Protein AF-A0A674IZG1-F1 (afdb_monomer_lite)

Foldseek 3Di:
DDDDDDDDDPPPDPDDDPDPVVVVVVVVVVVVVVVVVVVVVVVVVVVVVVVVVVVVVVVVVVVVVVVVVVVVVVVVVVVVVVVVVVVVVVVVVVVVVVVVVVVVVVVVVVVVVVVVVVVVVVVVVVVVVVVVVVVVVVVVVVVVVVVVVVVVVVVVVVVVVVVVVVVVVVVVVVVVVVVVVVVVVVVVVVVVVVVVVVVVVVVVVVVVVVVVVVVVVVVVVVVVVVVVVVVVVVVVVVVVVVVVVVVVVVVVVVVVVVVVVVVVVVVVVVVVVVVVVVVVVVVVVDVPYDDDEDDEDEEEDEDEDEDEDEDDEDEDEDEDDEEDEDEDEEDEDEEDDDDEEDDEDEEDDEEEDDEDEDEEDDPCCVVVVVVVVVVVVVVVVVVVVVVVVVVVVVVVVVVVVVVVVVVVVVVVVVVVVVVVVVVVVVVVVVVVVVVVVVVVVVVVVVCVVVVVDDPVVVVVVVVVVVVVVVVVVVVVVVVVVVVVVVVVVVVVVVVVVVVVVVVVVVVVVVVVVVVVVVVVVVVVVVVVVVVVVVVVVVVVVVVVVVVVVVVVVVVVVVVVVVVVVVVVVVVVVVVVVVVVVVVVVVVVVVVVVVVVVVVVVVVVVVVVVVVVVVVVVVVVVVVVVVVVVPDDDDDDDDDPPVNVVVVVVVVVVVVVVPDDDYDDDDDD

InterPro domains:
  IPR033290 Coiled-coil domain-containing protein 39 [PF24161] (14-309)
  IPR033290 Coiled-coil domain-containing protein 39 [PF24161] (326-648)
  IPR033290 Coiled-coil domain-containing protein 39 [PTHR18962] (8-309)

pLDDT: mean 80.45, std 21.82, range [8.34, 98.38]

Radius of gyration: 122.64 Å; chains: 1; bounding box: 216×170×363 Å

Structure (mmCIF, N/CA/C/O backbone):
data_AF-A0A674IZG1-F1
#
_entry.id   AF-A0A674IZG1-F1
#
loop_
_atom_site.group_PDB
_atom_site.id
_atom_site.type_symbol
_atom_site.label_atom_id
_atom_site.label_alt_id
_atom_site.label_comp_id
_atom_site.label_asym_id
_atom_site.label_entity_id
_atom_site.label_seq_id
_atom_site.pdbx_PDB_ins_code
_atom_site.Cartn_x
_atom_site.Cartn_y
_atom_site.Cartn_z
_atom_site.occupancy
_atom_site.B_iso_or_equiv
_atom_site.auth_seq_id
_atom_site.auth_comp_id
_atom_site.auth_asym_id
_atom_site.auth_atom_id
_atom_site.pdbx_PDB_model_num
ATOM 1 N N . MET A 1 1 ? -97.507 -16.979 118.703 1.00 38.81 1 MET A N 1
ATOM 2 C CA . MET A 1 1 ? -98.528 -17.640 119.554 1.00 38.81 1 MET A CA 1
ATOM 3 C C . MET A 1 1 ? -97.877 -18.017 120.881 1.00 38.81 1 MET A C 1
ATOM 5 O O . MET A 1 1 ? -96.677 -18.255 120.863 1.00 38.81 1 MET A O 1
ATOM 9 N N . LYS A 1 2 ? -98.619 -18.072 121.997 1.00 41.16 2 LYS A N 1
ATOM 10 C CA . LYS A 1 2 ? -98.135 -18.647 123.269 1.00 41.16 2 LYS A CA 1
ATOM 11 C C . LYS A 1 2 ? -98.689 -20.069 123.452 1.00 41.16 2 LYS A C 1
ATOM 13 O O . LYS A 1 2 ? -99.909 -20.205 123.522 1.00 41.16 2 LYS A O 1
ATOM 18 N N . PRO A 1 3 ? -97.828 -21.088 123.574 1.00 42.09 3 PRO A N 1
ATOM 19 C CA . PRO A 1 3 ? -98.069 -22.285 124.384 1.00 42.09 3 PRO A CA 1
ATOM 20 C C . PRO A 1 3 ? -97.625 -22.047 125.853 1.00 42.09 3 PRO A C 1
ATOM 22 O O . PRO A 1 3 ? -97.146 -20.948 126.155 1.00 42.09 3 PRO A O 1
ATOM 25 N N . PRO A 1 4 ? -97.858 -22.990 126.790 1.00 43.72 4 PRO A N 1
ATOM 26 C CA . PRO A 1 4 ? -98.026 -22.648 128.210 1.00 43.72 4 PRO A CA 1
ATOM 27 C C . PRO A 1 4 ? -96.737 -22.509 129.029 1.00 43.72 4 PRO A C 1
ATOM 29 O O . PRO A 1 4 ? -95.679 -22.997 128.646 1.00 43.72 4 PRO A O 1
ATOM 32 N N . LEU A 1 5 ? -96.881 -21.930 130.227 1.00 40.91 5 LEU A N 1
ATOM 33 C CA . LEU A 1 5 ? -95.942 -22.161 131.324 1.00 40.91 5 LEU A CA 1
ATOM 34 C C . LEU A 1 5 ? -96.054 -23.633 131.747 1.00 40.91 5 LEU A C 1
ATOM 36 O O . LEU A 1 5 ? -97.109 -24.050 132.227 1.00 40.91 5 LEU A O 1
ATOM 40 N N . CYS A 1 6 ? -94.972 -24.393 131.606 1.00 38.84 6 CYS A N 1
ATOM 41 C CA . CYS A 1 6 ? -94.738 -25.553 132.459 1.00 38.84 6 CYS A CA 1
ATOM 42 C C . CYS A 1 6 ? -94.041 -25.062 133.737 1.00 38.84 6 CYS A C 1
ATOM 44 O O . CYS A 1 6 ? -93.313 -24.070 133.690 1.00 38.84 6 CYS A O 1
ATOM 46 N N . LEU A 1 7 ? -94.277 -25.714 134.877 1.00 37.12 7 LEU A N 1
ATOM 47 C CA . LEU A 1 7 ? -93.457 -25.476 136.064 1.00 37.12 7 LEU A CA 1
ATOM 48 C C . LEU A 1 7 ? -92.182 -26.301 135.910 1.00 37.12 7 LEU A C 1
ATOM 50 O O . LEU A 1 7 ? -92.227 -27.520 136.085 1.00 37.12 7 LEU A O 1
ATOM 54 N N . ASP A 1 8 ? -91.072 -25.642 135.594 1.00 37.66 8 ASP A N 1
ATOM 55 C CA . ASP A 1 8 ? -89.754 -26.247 135.751 1.00 37.66 8 ASP A CA 1
ATOM 56 C C . ASP A 1 8 ? -89.478 -26.401 137.253 1.00 37.66 8 ASP A C 1
ATOM 58 O O . ASP A 1 8 ? -89.410 -25.424 138.001 1.00 37.66 8 ASP A O 1
ATOM 62 N N . TRP A 1 9 ? -89.382 -27.651 137.704 1.00 42.44 9 TRP A N 1
ATOM 63 C CA . TRP A 1 9 ? -88.857 -27.979 139.024 1.00 42.44 9 TRP A CA 1
ATOM 64 C C . TRP A 1 9 ? -87.335 -28.017 138.903 1.00 42.44 9 TRP A C 1
ATOM 66 O O . TRP A 1 9 ? -86.804 -28.913 138.250 1.00 42.44 9 TRP A O 1
ATOM 76 N N . ASP A 1 10 ? -86.648 -27.040 139.497 1.00 38.12 10 ASP A N 1
ATOM 77 C CA . ASP A 1 10 ? -85.184 -26.966 139.451 1.00 38.12 10 ASP A CA 1
ATOM 78 C C . ASP A 1 10 ? -84.541 -28.241 140.025 1.00 38.12 10 ASP A C 1
ATOM 80 O O . ASP A 1 10 ? -84.860 -28.682 141.135 1.00 38.12 10 ASP A O 1
ATOM 84 N N . ASP A 1 11 ? -83.591 -28.796 139.267 1.00 46.38 11 ASP A N 1
ATOM 85 C CA . ASP A 1 11 ? -82.980 -30.133 139.418 1.00 46.38 11 ASP A CA 1
ATOM 86 C C . ASP A 1 11 ? -81.963 -30.205 140.591 1.00 46.38 11 ASP A C 1
ATOM 88 O O . ASP A 1 11 ? -80.917 -30.849 140.514 1.00 46.38 11 ASP A O 1
ATOM 92 N N . GLY A 1 12 ? -82.234 -29.462 141.675 1.00 48.09 12 GLY A N 1
ATOM 93 C CA . GLY A 1 12 ? -81.336 -29.229 142.814 1.00 48.09 12 GLY A CA 1
ATOM 94 C C . GLY A 1 12 ? -81.971 -29.371 144.206 1.00 48.09 12 GLY A C 1
ATOM 95 O O . GLY A 1 12 ? -81.274 -29.199 145.208 1.00 48.09 12 GLY A O 1
ATOM 96 N N . PHE A 1 13 ? -83.265 -29.693 144.310 1.00 43.81 13 PHE A N 1
ATOM 97 C CA . PHE A 1 13 ? -83.908 -29.964 145.603 1.00 43.81 13 PHE A CA 1
ATOM 98 C C . PHE A 1 13 ? -83.615 -31.390 146.095 1.00 43.81 13 PHE A C 1
ATOM 100 O O . PHE A 1 13 ? -84.334 -32.334 145.774 1.00 43.81 13 PHE A O 1
ATOM 107 N N . ALA A 1 14 ? -82.588 -31.533 146.937 1.00 56.69 14 ALA A N 1
ATOM 108 C CA . ALA A 1 14 ? -82.341 -32.755 147.702 1.00 56.69 14 ALA A CA 1
ATOM 109 C C . ALA A 1 14 ? -83.506 -33.013 148.680 1.00 56.69 14 ALA A C 1
ATOM 111 O O . ALA A 1 14 ? -83.647 -32.337 149.704 1.00 56.69 14 ALA A O 1
ATOM 112 N N . VAL A 1 15 ? -84.375 -33.968 148.343 1.00 51.44 15 VAL A N 1
ATOM 113 C CA . VAL A 1 15 ? -85.551 -34.325 149.150 1.00 51.44 15 VAL A CA 1
ATOM 114 C C . VAL A 1 15 ? -85.086 -35.118 150.381 1.00 51.44 15 VAL A C 1
ATOM 116 O O . VAL A 1 15 ? -84.420 -36.133 150.205 1.00 51.44 15 VAL A O 1
ATOM 119 N N . PRO A 1 16 ? -85.422 -34.733 151.630 1.00 47.53 16 PRO A N 1
ATOM 120 C CA . PRO A 1 16 ? -84.897 -35.419 152.816 1.00 47.53 16 PRO A CA 1
ATOM 121 C C . PRO A 1 16 ? -85.439 -36.851 152.969 1.00 47.53 16 PRO A C 1
ATOM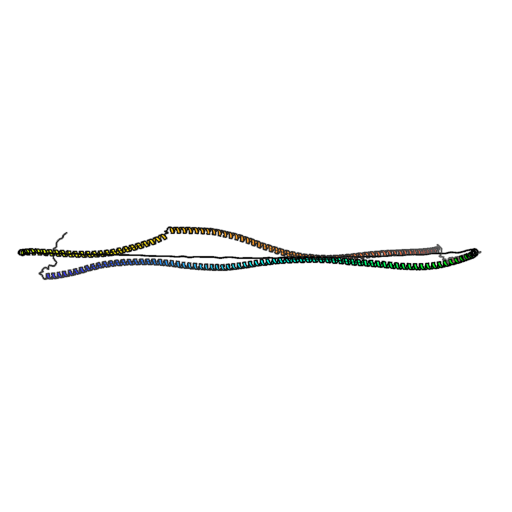 123 O O . PRO A 1 16 ? -86.518 -37.061 153.528 1.00 47.53 16 PRO A O 1
ATOM 126 N N . VAL A 1 17 ? -84.703 -37.856 152.482 1.00 51.31 17 VAL A N 1
ATOM 127 C CA . VAL A 1 17 ? -85.187 -39.244 152.494 1.00 51.31 17 VAL A CA 1
ATOM 128 C C . VAL A 1 17 ? -84.868 -39.961 153.807 1.00 51.31 17 VAL A C 1
ATOM 130 O O . VAL A 1 17 ? -83.715 -40.197 154.157 1.00 51.31 17 VAL A O 1
ATOM 133 N N . ALA A 1 18 ? -85.917 -40.366 154.524 1.00 51.53 18 ALA A N 1
ATOM 134 C CA . ALA A 1 18 ? -85.833 -41.028 155.830 1.00 51.53 18 ALA A CA 1
ATOM 135 C C . ALA A 1 18 ? -85.480 -42.536 155.774 1.00 51.53 18 ALA A C 1
ATOM 137 O O . ALA A 1 18 ? -85.602 -43.227 156.782 1.00 51.53 18 ALA A O 1
ATOM 138 N N . ASN A 1 19 ? -85.059 -43.055 154.613 1.00 59.22 19 ASN A N 1
ATOM 139 C CA . ASN A 1 19 ? -84.656 -44.451 154.409 1.00 59.22 19 ASN A CA 1
ATOM 140 C C . ASN A 1 19 ? -83.196 -44.521 153.932 1.00 59.22 19 ASN A C 1
ATOM 142 O O . ASN A 1 19 ? -82.822 -43.840 152.975 1.00 59.22 19 ASN A O 1
ATOM 146 N N . ALA A 1 20 ? -82.391 -45.384 154.558 1.00 73.38 20 ALA A N 1
ATOM 147 C CA . ALA A 1 20 ? -81.005 -45.631 154.171 1.00 73.38 20 ALA A CA 1
ATOM 148 C C . ALA A 1 20 ? -80.878 -46.220 152.753 1.00 73.38 20 ALA A C 1
ATOM 150 O O . ALA A 1 20 ? -79.955 -45.850 152.030 1.00 73.38 20 ALA A O 1
ATOM 151 N N . GLU A 1 21 ? -81.818 -47.073 152.327 1.00 72.62 21 GLU A N 1
ATOM 152 C CA . GLU A 1 21 ? -81.831 -47.639 150.968 1.00 72.62 21 GLU A CA 1
ATOM 153 C C . GLU A 1 21 ? -82.055 -46.535 149.928 1.00 72.62 21 GLU A C 1
ATOM 155 O O . GLU A 1 21 ? -81.324 -46.438 148.947 1.00 72.62 21 GLU A O 1
ATOM 160 N N . ASN A 1 22 ? -83.014 -45.637 150.180 1.00 68.69 22 ASN A N 1
ATOM 161 C CA . ASN A 1 22 ? -83.294 -44.525 149.275 1.00 68.69 22 ASN A CA 1
ATOM 162 C C . ASN A 1 22 ? -82.125 -43.533 149.208 1.00 68.69 22 ASN A C 1
ATOM 164 O O . ASN A 1 22 ? -81.882 -42.967 148.148 1.00 68.69 22 ASN A O 1
ATOM 168 N N . LYS A 1 23 ? -81.378 -43.343 150.304 1.00 74.62 23 LYS A N 1
ATOM 169 C CA . LYS A 1 23 ? -80.153 -42.534 150.279 1.00 74.62 23 LYS A CA 1
ATOM 170 C C . LYS A 1 23 ? -79.041 -43.207 149.463 1.00 74.62 23 LYS A C 1
ATOM 172 O O . LYS A 1 23 ? -78.339 -42.524 148.725 1.00 74.62 23 LYS A O 1
ATOM 177 N N . ALA A 1 24 ? -78.903 -44.532 149.541 1.00 78.75 24 ALA A N 1
ATOM 178 C CA . ALA A 1 24 ? -77.981 -45.269 148.676 1.00 78.75 24 ALA A CA 1
ATOM 179 C C . ALA A 1 24 ? -78.377 -45.150 147.190 1.00 78.75 24 ALA A C 1
ATOM 181 O O . ALA A 1 24 ? -77.509 -44.915 146.352 1.00 78.75 24 ALA A O 1
ATOM 182 N N . LEU A 1 25 ? -79.680 -45.214 146.882 1.00 78.31 25 LEU A N 1
ATOM 183 C CA . LEU A 1 25 ? -80.217 -44.953 145.542 1.00 78.31 25 LEU A CA 1
ATOM 184 C C . LEU A 1 25 ? -79.983 -43.503 145.089 1.00 78.31 25 LEU A C 1
ATOM 186 O O . LEU A 1 25 ? -79.680 -43.285 143.923 1.00 78.31 25 LEU A O 1
ATOM 190 N N . GLU A 1 26 ? -80.072 -42.508 145.975 1.00 78.06 26 GLU A N 1
ATOM 191 C CA . GLU A 1 26 ? -79.756 -41.108 145.650 1.00 78.06 26 GLU A CA 1
ATOM 192 C C . GLU A 1 26 ? -78.252 -40.915 145.374 1.00 78.06 26 GLU A C 1
ATOM 194 O O . GLU A 1 26 ? -77.878 -40.248 144.411 1.00 78.06 26 GLU A O 1
ATOM 199 N N . GLU A 1 27 ? -77.371 -41.559 146.147 1.00 80.81 27 GLU A N 1
ATOM 200 C CA . GLU A 1 27 ? -75.925 -41.572 145.884 1.00 80.81 27 GLU A CA 1
ATOM 201 C C . GLU A 1 27 ? -75.563 -42.321 144.585 1.00 80.81 27 GLU A C 1
ATOM 203 O O . GLU A 1 27 ? -74.622 -41.931 143.891 1.00 80.81 27 GLU A O 1
ATOM 208 N N . GLU A 1 28 ? -76.296 -43.378 144.229 1.00 83.38 28 GLU A N 1
ATOM 209 C CA . GLU A 1 28 ? -76.172 -44.089 142.950 1.00 83.38 28 GLU A CA 1
ATOM 210 C C . GLU A 1 28 ? -76.694 -43.247 141.776 1.00 83.38 28 GLU A C 1
ATOM 212 O O . GLU A 1 28 ? -76.010 -43.108 140.762 1.00 83.38 28 GLU A O 1
ATOM 217 N N . LEU A 1 29 ? -77.837 -42.581 141.940 1.00 81.44 29 LEU A N 1
ATOM 218 C CA . LEU A 1 29 ? -78.416 -41.677 140.947 1.00 81.44 29 LEU A CA 1
ATOM 219 C C . LEU A 1 29 ? -77.508 -40.458 140.715 1.00 81.44 29 LEU A C 1
ATOM 221 O O . LEU A 1 29 ? -77.288 -40.080 139.566 1.00 81.44 29 LEU A O 1
ATOM 225 N N . GLN A 1 30 ? -76.870 -39.913 141.759 1.00 83.00 30 GLN A N 1
ATOM 226 C CA . GLN A 1 30 ? -75.838 -38.878 141.617 1.00 83.00 30 GLN A CA 1
ATOM 227 C C . GLN A 1 30 ? -74.565 -39.379 140.913 1.00 83.00 30 GLN A C 1
ATOM 229 O O . GLN A 1 30 ? -73.934 -38.602 140.191 1.00 83.00 30 GLN A O 1
ATOM 234 N N . LYS A 1 31 ? -74.155 -40.645 141.100 1.00 85.94 31 LYS A N 1
ATOM 235 C CA . LYS A 1 31 ? -73.047 -41.243 140.325 1.00 85.94 31 LYS A CA 1
ATOM 236 C C . LYS A 1 31 ? -73.438 -41.355 138.853 1.00 85.94 31 LYS A C 1
ATOM 238 O O . LYS A 1 31 ? -72.722 -40.827 138.010 1.00 85.94 31 LYS A O 1
ATOM 243 N N . LEU A 1 32 ? -74.616 -41.905 138.558 1.00 85.00 32 LEU A N 1
ATOM 244 C CA . LEU A 1 32 ? -75.150 -42.026 137.199 1.00 85.00 32 LEU A CA 1
ATOM 245 C C . LEU A 1 32 ? -75.378 -40.660 136.528 1.00 85.00 32 LEU A C 1
ATOM 247 O O . LEU A 1 32 ? -75.141 -40.526 135.332 1.00 85.00 32 LEU A O 1
ATOM 251 N N . GLN A 1 33 ? -75.765 -39.615 137.268 1.00 83.25 33 GLN A N 1
ATOM 252 C CA . GLN A 1 33 ? -75.823 -38.235 136.762 1.00 83.25 33 GLN A CA 1
ATOM 253 C C . GLN A 1 33 ? -74.428 -37.686 136.421 1.00 83.25 33 GLN A C 1
ATOM 255 O O . GLN A 1 33 ? -74.264 -37.067 135.369 1.00 83.25 33 GLN A O 1
ATOM 260 N N . LYS A 1 34 ? -73.413 -37.933 137.262 1.00 85.75 34 LYS A N 1
ATOM 261 C CA . LYS A 1 34 ? -72.016 -37.529 137.002 1.00 85.75 34 LYS A CA 1
ATOM 262 C C . LYS A 1 34 ? -71.412 -38.295 135.823 1.00 85.75 34 LYS A C 1
ATOM 264 O O . LYS A 1 34 ? -70.743 -37.690 134.990 1.00 85.75 34 LYS A O 1
ATOM 269 N N . GLU A 1 35 ? -71.697 -39.588 135.699 1.00 89.06 35 GLU A N 1
ATOM 270 C CA . GLU A 1 35 ? -71.306 -40.411 134.551 1.00 89.06 35 GLU A CA 1
ATOM 271 C C . GLU A 1 35 ? -72.023 -39.968 133.272 1.00 89.06 35 GLU A C 1
ATOM 273 O O . GLU A 1 35 ? -71.369 -39.764 132.256 1.00 89.06 35 GLU A O 1
ATOM 278 N N . LYS A 1 36 ? -73.334 -39.699 133.328 1.00 86.50 36 LYS A N 1
ATOM 279 C CA . LYS A 1 36 ? -74.113 -39.111 132.224 1.00 86.50 36 LYS A CA 1
ATOM 280 C C . LYS A 1 36 ? -73.556 -37.755 131.787 1.00 86.50 36 LYS A C 1
ATOM 282 O O . LYS A 1 36 ? -73.492 -37.497 130.589 1.00 86.50 36 LYS A O 1
ATOM 287 N N . ALA A 1 37 ? -73.141 -36.899 132.722 1.00 87.50 37 ALA A N 1
ATOM 288 C CA . ALA A 1 37 ? -72.500 -35.622 132.408 1.00 87.50 37 ALA A CA 1
ATOM 289 C C . ALA A 1 37 ? -71.118 -35.822 131.761 1.00 87.50 37 ALA A C 1
ATOM 291 O O . ALA A 1 37 ? -70.841 -35.225 130.727 1.00 87.50 37 ALA A O 1
ATOM 292 N N . ASN A 1 38 ? -70.284 -36.713 132.304 1.00 91.38 38 ASN A N 1
ATOM 293 C CA . ASN A 1 38 ? -68.969 -37.041 131.748 1.00 91.38 38 ASN A CA 1
ATOM 294 C C . ASN A 1 38 ? -69.072 -37.649 130.334 1.00 91.38 38 ASN A C 1
ATOM 296 O O . ASN A 1 38 ? -68.388 -37.205 129.419 1.00 91.38 38 ASN A O 1
ATOM 300 N N . LEU A 1 39 ? -69.985 -38.604 130.127 1.00 89.62 39 LEU A N 1
ATOM 301 C CA . LEU A 1 39 ? -70.272 -39.199 128.818 1.00 89.62 39 LEU A CA 1
ATOM 302 C C . LEU A 1 39 ? -70.858 -38.180 127.834 1.00 89.62 39 LEU A C 1
ATOM 304 O O . LEU A 1 39 ? -70.537 -38.238 126.652 1.00 89.62 39 LEU A O 1
ATOM 308 N N . LYS A 1 40 ? -71.683 -37.230 128.298 1.00 90.88 40 LYS A N 1
ATOM 309 C CA . LYS A 1 40 ? -72.197 -36.146 127.450 1.00 90.88 40 LYS A CA 1
ATOM 310 C C . LYS A 1 40 ? -71.090 -35.170 127.043 1.00 90.88 40 LYS A C 1
ATOM 312 O O . LYS A 1 40 ? -71.064 -34.777 125.884 1.00 90.88 40 LYS A O 1
ATOM 317 N N . ASN A 1 41 ? -70.171 -34.832 127.947 1.00 91.12 41 ASN A N 1
ATOM 318 C CA . ASN A 1 41 ? -69.010 -34.002 127.624 1.00 91.12 41 ASN A CA 1
ATOM 319 C C . ASN A 1 41 ? -68.085 -34.717 126.625 1.00 91.12 41 ASN A C 1
ATOM 321 O O . ASN A 1 41 ? -67.694 -34.132 125.625 1.00 91.12 41 ASN A O 1
ATOM 325 N N . GLN A 1 42 ? -67.820 -36.013 126.825 1.00 93.06 42 GLN A N 1
ATOM 326 C CA . GLN A 1 42 ? -67.069 -36.823 125.858 1.00 93.06 42 GLN A CA 1
ATOM 327 C C . GLN A 1 42 ? -67.781 -36.900 124.499 1.00 93.06 42 GLN A C 1
ATOM 329 O O . GLN A 1 42 ? -67.121 -36.848 123.465 1.00 93.06 42 GLN A O 1
ATOM 334 N N . LEU A 1 43 ? -69.117 -36.988 124.478 1.00 92.12 43 LEU A N 1
ATOM 335 C CA . LEU A 1 43 ? -69.895 -36.927 123.240 1.00 92.12 43 LEU A CA 1
ATOM 336 C C . LEU A 1 43 ? -69.684 -35.586 122.524 1.00 92.12 43 LEU A C 1
ATOM 338 O O . LEU A 1 43 ? -69.365 -35.603 121.340 1.00 92.12 43 LEU A O 1
ATOM 342 N N . THR A 1 44 ? -69.781 -34.452 123.228 1.00 92.31 44 THR A N 1
ATOM 343 C CA . THR A 1 44 ? -69.537 -33.131 122.624 1.00 92.31 44 THR A CA 1
ATOM 344 C C . THR A 1 44 ? -68.087 -32.959 122.167 1.00 92.31 44 THR A C 1
ATOM 346 O O . THR A 1 44 ? -67.869 -32.477 121.061 1.00 92.31 44 THR A O 1
ATOM 349 N N . ASP A 1 45 ? -67.101 -33.451 122.926 1.00 93.00 45 ASP A N 1
ATOM 350 C CA . ASP A 1 45 ? -65.686 -33.454 122.519 1.00 93.00 45 ASP A CA 1
ATOM 351 C C . ASP A 1 45 ? -65.478 -34.255 121.216 1.00 93.00 45 ASP A C 1
ATOM 353 O O . ASP A 1 45 ? -64.685 -33.872 120.348 1.00 93.00 45 ASP A O 1
ATOM 357 N N . PHE A 1 46 ? -66.192 -35.377 121.050 1.00 93.12 46 PHE A N 1
ATOM 358 C CA . PHE A 1 46 ? -66.172 -36.158 119.812 1.00 93.12 46 PHE A CA 1
ATOM 359 C C . PHE A 1 46 ? -66.940 -35.477 118.671 1.00 93.12 46 PHE A C 1
ATOM 361 O O . PHE A 1 46 ? -66.458 -35.514 117.540 1.00 93.12 46 PHE A O 1
ATOM 368 N N . GLU A 1 47 ? -68.084 -34.843 118.934 1.00 93.31 47 GLU A N 1
ATOM 369 C CA . GLU A 1 47 ? -68.874 -34.105 117.937 1.00 93.31 47 GLU A CA 1
ATOM 370 C C . GLU A 1 47 ? -68.101 -32.890 117.396 1.00 93.31 47 GLU A C 1
ATOM 372 O O . GLU A 1 47 ? -67.925 -32.781 116.179 1.00 93.31 47 GLU A O 1
ATOM 377 N N . GLU A 1 48 ? -67.528 -32.053 118.269 1.00 93.06 48 GLU A N 1
ATOM 378 C CA . GLU A 1 48 ? -66.661 -30.927 117.888 1.00 93.06 48 GLU A CA 1
ATOM 379 C C . GLU A 1 48 ? -65.432 -31.404 117.101 1.00 93.06 48 GLU A C 1
ATOM 381 O O . GLU A 1 48 ? -65.078 -30.834 116.063 1.00 93.06 48 GLU A O 1
ATOM 386 N N . ARG A 1 49 ? -64.796 -32.503 117.535 1.00 94.88 49 ARG A N 1
ATOM 387 C CA . ARG A 1 49 ? -63.664 -33.101 116.813 1.00 94.88 49 ARG A CA 1
ATOM 388 C C . ARG A 1 49 ? -64.066 -33.636 115.437 1.00 94.88 49 ARG A C 1
ATOM 390 O O . ARG A 1 49 ? -63.291 -33.495 114.489 1.00 94.88 49 ARG A O 1
ATOM 397 N N . ILE A 1 50 ? -65.244 -34.247 115.308 1.00 93.38 50 ILE A N 1
ATOM 398 C CA . ILE A 1 50 ? -65.780 -34.731 114.029 1.00 93.38 50 ILE A CA 1
ATOM 399 C C . ILE A 1 50 ? -66.093 -33.552 113.106 1.00 93.38 50 ILE A C 1
ATOM 401 O O . ILE A 1 50 ? -65.727 -33.607 111.929 1.00 93.38 50 ILE A O 1
ATOM 405 N N . GLU A 1 51 ? -66.694 -32.470 113.607 1.00 94.94 51 GLU A N 1
ATOM 406 C CA . GLU A 1 51 ? -66.944 -31.266 112.808 1.00 94.94 51 GLU A CA 1
ATOM 407 C C . GLU A 1 51 ? -65.631 -30.613 112.353 1.00 94.94 51 GLU A C 1
ATOM 409 O O . GLU A 1 51 ? -65.455 -30.363 111.156 1.00 94.94 51 GLU A O 1
ATOM 414 N N . ALA A 1 52 ? -64.659 -30.443 113.255 1.00 94.44 52 ALA A N 1
ATOM 415 C CA . ALA A 1 52 ? -63.335 -29.913 112.933 1.00 94.44 52 ALA A CA 1
ATOM 416 C C . ALA A 1 52 ? -62.602 -30.770 111.883 1.00 94.44 52 ALA A C 1
ATOM 418 O O . ALA A 1 52 ? -62.089 -30.238 110.894 1.00 94.44 52 ALA A O 1
ATOM 419 N N . MET A 1 53 ? -62.605 -32.102 112.031 1.00 93.81 53 MET A N 1
ATOM 420 C CA . MET A 1 53 ? -62.023 -33.018 111.039 1.00 93.81 53 MET A CA 1
ATOM 421 C C . MET A 1 53 ? -62.781 -32.998 109.704 1.00 93.81 53 MET A C 1
ATOM 423 O O . MET A 1 53 ? -62.155 -33.080 108.647 1.00 93.81 53 MET A O 1
ATOM 427 N N . THR A 1 54 ? -64.107 -32.844 109.721 1.00 94.56 54 THR A N 1
ATOM 428 C CA . THR A 1 54 ? -64.935 -32.749 108.506 1.00 94.56 54 THR A CA 1
ATOM 429 C C . THR A 1 54 ? -64.710 -31.423 107.776 1.00 94.56 54 THR A C 1
ATOM 431 O O . THR A 1 54 ? -64.653 -31.398 106.546 1.00 94.56 54 THR A O 1
ATOM 434 N N . SER A 1 55 ? -64.528 -30.327 108.515 1.00 94.56 55 SER A N 1
ATOM 435 C CA . SER A 1 55 ? -64.139 -29.016 107.988 1.00 94.56 55 SER A CA 1
ATOM 436 C C . SER A 1 55 ? -62.740 -29.067 107.364 1.00 94.56 55 SER A C 1
ATOM 438 O O . SER A 1 55 ? -62.570 -28.753 106.187 1.00 94.56 55 SER A O 1
ATOM 440 N N . HIS A 1 56 ? -61.756 -29.614 108.086 1.00 94.62 56 HIS A N 1
ATOM 441 C CA . HIS A 1 56 ? -60.407 -29.836 107.562 1.00 94.62 56 HIS A CA 1
ATOM 442 C C . HIS A 1 56 ? -60.407 -30.710 106.293 1.00 94.62 56 HIS A C 1
ATOM 444 O O . HIS A 1 56 ? -59.726 -30.395 105.321 1.00 94.62 56 HIS A O 1
ATOM 450 N N . LEU A 1 57 ? -61.218 -31.773 106.247 1.00 95.06 57 LEU A N 1
ATOM 451 C CA . LEU A 1 57 ? -61.344 -32.643 105.073 1.00 95.06 57 LEU A CA 1
ATOM 452 C C . LEU A 1 57 ? -62.015 -31.946 103.872 1.00 95.06 57 LEU A C 1
ATOM 454 O O . LEU A 1 57 ? -61.666 -32.253 102.730 1.00 95.06 57 LEU A O 1
ATOM 458 N N . LYS A 1 58 ? -62.927 -30.986 104.092 1.00 96.12 58 LYS A N 1
ATOM 459 C CA . LYS A 1 58 ? -63.424 -30.098 103.021 1.00 96.12 58 LYS A CA 1
ATOM 460 C C . LYS A 1 58 ? -62.293 -29.217 102.482 1.00 96.12 58 LYS A C 1
ATOM 462 O O . LYS A 1 58 ? -62.121 -29.165 101.266 1.00 96.12 58 LYS A O 1
ATOM 467 N N . ASN A 1 59 ? -61.493 -28.612 103.360 1.00 95.88 59 ASN A N 1
ATOM 468 C CA . ASN A 1 59 ? -60.373 -27.750 102.967 1.00 95.88 59 ASN A CA 1
ATOM 469 C C . ASN A 1 59 ? -59.310 -28.537 102.181 1.00 95.88 59 ASN A C 1
ATOM 471 O O . ASN A 1 59 ? -58.961 -28.146 101.075 1.00 95.88 59 ASN A O 1
ATOM 475 N N . VAL A 1 60 ? -58.887 -29.713 102.663 1.00 96.75 60 VAL A N 1
ATOM 476 C CA . VAL A 1 60 ? -57.938 -30.594 101.947 1.00 96.75 60 VAL A CA 1
ATOM 477 C C . VAL A 1 60 ? -58.455 -30.994 100.558 1.00 96.75 60 VAL A C 1
ATOM 479 O O . VAL A 1 60 ? -57.674 -31.075 99.612 1.00 96.75 60 VAL A O 1
ATOM 482 N N . ARG A 1 61 ? -59.770 -31.201 100.389 1.00 95.81 61 ARG A N 1
ATOM 483 C CA . ARG A 1 61 ? -60.371 -31.449 99.064 1.00 95.81 61 ARG A CA 1
ATOM 484 C C . ARG A 1 61 ? -60.365 -30.210 98.163 1.00 95.81 61 ARG A C 1
ATOM 486 O O . ARG A 1 61 ? -60.200 -30.362 96.957 1.00 95.81 61 ARG A O 1
ATOM 493 N N . GLN A 1 62 ? -60.528 -29.007 98.715 1.00 95.69 62 GLN A N 1
ATOM 494 C CA . GLN A 1 62 ? -60.395 -27.760 97.952 1.00 95.69 62 GLN A CA 1
ATOM 495 C C . GLN A 1 62 ? -58.943 -27.539 97.510 1.00 95.69 62 GLN A C 1
ATOM 497 O O . GLN A 1 62 ? -58.708 -27.368 96.317 1.00 95.69 62 GLN A O 1
ATOM 502 N N . GLU A 1 63 ? -57.972 -27.677 98.417 1.00 94.88 63 GLU A N 1
ATOM 503 C CA . GLU A 1 63 ? -56.538 -27.586 98.101 1.00 94.88 63 GLU A CA 1
ATOM 504 C C . GLU A 1 63 ? -56.095 -28.629 97.066 1.00 94.88 63 GLU A C 1
ATOM 506 O O . GLU A 1 63 ? -55.352 -28.310 96.136 1.00 94.88 63 GLU A O 1
ATOM 511 N N . PHE A 1 64 ? -56.603 -29.864 97.150 1.00 96.19 64 PHE A N 1
ATOM 512 C CA . PHE A 1 64 ? -56.374 -30.884 96.123 1.00 96.19 64 PHE A CA 1
ATOM 513 C C . PHE A 1 64 ? -56.928 -30.458 94.753 1.00 96.19 64 PHE A C 1
ATOM 515 O O . PHE A 1 64 ? -56.231 -30.577 93.745 1.00 96.19 64 PHE A O 1
ATOM 522 N N . ASN A 1 65 ? -58.149 -29.915 94.704 1.00 96.38 65 ASN A N 1
ATOM 523 C CA . ASN A 1 65 ? -58.762 -29.445 93.458 1.00 96.38 65 ASN A CA 1
ATOM 524 C C . ASN A 1 65 ? -58.025 -28.228 92.868 1.00 96.38 65 ASN A C 1
ATOM 526 O O . ASN A 1 65 ? -57.842 -28.160 91.649 1.00 96.38 65 ASN A O 1
ATOM 530 N N . PHE A 1 66 ? -57.563 -27.291 93.703 1.00 96.44 66 PHE A N 1
ATOM 531 C CA . PHE A 1 66 ? -56.723 -26.170 93.269 1.00 96.44 66 PHE A CA 1
ATOM 532 C C . PHE A 1 66 ? -55.373 -26.664 92.737 1.00 96.44 66 PHE A C 1
ATOM 534 O O . PHE A 1 66 ? -54.978 -26.285 91.636 1.00 96.44 66 PHE A O 1
ATOM 541 N N . THR A 1 67 ? -54.718 -27.586 93.449 1.00 95.94 67 THR A N 1
ATOM 542 C CA . THR A 1 67 ? -53.446 -28.196 93.029 1.00 95.94 67 THR A CA 1
ATOM 543 C C . THR A 1 67 ? -53.594 -28.957 91.708 1.00 95.94 67 THR A C 1
ATOM 545 O O . THR A 1 67 ? -52.768 -28.790 90.816 1.00 95.94 67 THR A O 1
ATOM 548 N N . GLN A 1 68 ? -54.668 -29.735 91.525 1.00 96.19 68 GLN A N 1
ATOM 549 C CA . GLN A 1 68 ? -54.953 -30.432 90.264 1.00 96.19 68 GLN A CA 1
ATOM 550 C C . GLN A 1 68 ? -55.245 -29.456 89.111 1.00 96.19 68 GLN A C 1
ATOM 552 O O . GLN A 1 68 ? -54.833 -29.700 87.977 1.00 96.19 68 GLN A O 1
ATOM 557 N N . SER A 1 69 ? -55.934 -28.346 89.387 1.00 96.38 69 SER A N 1
ATOM 558 C CA . SER A 1 69 ? -56.207 -27.309 88.382 1.00 96.38 69 SER A CA 1
ATOM 559 C C . SER A 1 69 ? -54.923 -26.589 87.956 1.00 96.38 69 SER A C 1
ATOM 561 O O . SER A 1 69 ? -54.710 -26.362 86.767 1.00 96.38 69 SER A O 1
ATOM 563 N N . LEU A 1 70 ? -54.036 -26.296 88.912 1.00 96.56 70 LEU A N 1
ATOM 564 C CA . LEU A 1 70 ? -52.729 -25.686 88.667 1.00 96.56 70 LEU A CA 1
ATOM 565 C C . LEU A 1 70 ? -51.780 -26.654 87.941 1.00 96.56 70 LEU A C 1
ATOM 567 O O . LEU A 1 70 ? -51.064 -26.229 87.039 1.00 96.56 70 LEU A O 1
ATOM 571 N N . TYR A 1 71 ? -51.822 -27.953 88.259 1.00 96.88 71 TYR A N 1
ATOM 572 C CA . TYR A 1 71 ? -51.090 -28.986 87.519 1.00 96.88 71 TYR A CA 1
ATOM 573 C C . TYR A 1 71 ? -51.501 -29.013 86.041 1.00 96.88 71 TYR A C 1
ATOM 575 O O . TYR A 1 71 ? -50.638 -28.886 85.180 1.00 96.88 71 TYR A O 1
ATOM 583 N N . ARG A 1 72 ? -52.808 -29.063 85.743 1.00 97.25 72 ARG A N 1
ATOM 584 C CA . ARG A 1 72 ? -53.316 -29.005 84.357 1.00 97.25 72 ARG A CA 1
ATOM 585 C C . ARG A 1 72 ? -52.950 -27.705 83.640 1.00 97.25 72 ARG A C 1
ATOM 587 O O . ARG A 1 72 ? -52.694 -27.722 82.444 1.00 97.25 72 ARG A O 1
ATOM 594 N N . ALA A 1 73 ? -52.903 -26.577 84.353 1.00 96.06 73 ALA A N 1
ATOM 595 C CA . ALA A 1 73 ? -52.420 -25.325 83.774 1.00 96.06 73 ALA A CA 1
ATOM 596 C C . ALA A 1 73 ? -50.940 -25.432 83.359 1.00 96.06 73 ALA A C 1
ATOM 598 O O . ALA A 1 73 ? -50.603 -25.050 82.244 1.00 96.06 73 ALA A O 1
ATOM 599 N N . ARG A 1 74 ? -50.079 -26.026 84.201 1.00 96.94 74 ARG A N 1
ATOM 600 C CA . ARG A 1 74 ? -48.669 -26.292 83.856 1.00 96.94 74 ARG A CA 1
ATOM 601 C C . ARG A 1 74 ? -48.502 -27.318 82.734 1.00 96.94 74 ARG A C 1
ATOM 603 O O . ARG A 1 74 ? -47.604 -27.164 81.918 1.00 96.94 74 ARG A O 1
ATOM 610 N N . GLU A 1 75 ? -49.355 -28.334 82.682 1.00 97.25 75 GLU A N 1
ATOM 611 C CA . GLU A 1 75 ? -49.388 -29.342 81.615 1.00 97.25 75 GLU A CA 1
ATOM 612 C C . GLU A 1 75 ? -49.684 -28.674 80.256 1.00 97.25 75 GLU A C 1
ATOM 614 O O . GLU A 1 75 ? -48.883 -28.783 79.330 1.00 97.25 75 GLU A O 1
ATOM 619 N N . ASN A 1 76 ? -50.731 -27.841 80.191 1.00 96.56 76 ASN A N 1
ATOM 620 C CA . ASN A 1 76 ? -51.052 -27.026 79.013 1.00 96.56 76 ASN A CA 1
ATOM 621 C C . ASN A 1 76 ? -49.929 -26.032 78.643 1.00 96.56 76 ASN A C 1
ATOM 623 O O . ASN A 1 76 ? -49.639 -25.836 77.464 1.00 96.56 76 ASN A O 1
ATOM 627 N N . GLU A 1 77 ? -49.296 -25.379 79.627 1.00 96.44 77 GLU A N 1
ATOM 628 C CA . GLU A 1 77 ? -48.158 -24.476 79.382 1.00 96.44 77 GLU A CA 1
ATOM 629 C C . GLU A 1 77 ? -46.990 -25.221 78.714 1.00 96.44 77 GLU A C 1
ATOM 631 O O . GLU A 1 77 ? -46.448 -24.733 77.720 1.00 96.44 77 GLU A O 1
ATOM 636 N N . ILE A 1 78 ? -46.650 -26.421 79.201 1.00 96.62 78 ILE A N 1
ATOM 637 C CA . ILE A 1 78 ? -45.605 -27.277 78.616 1.00 96.62 78 ILE A CA 1
ATOM 638 C C . ILE A 1 78 ? -45.953 -27.642 77.166 1.00 96.62 78 ILE A C 1
ATOM 640 O O . ILE A 1 78 ? -45.102 -27.473 76.294 1.00 96.62 78 ILE A O 1
ATOM 644 N N . GLU A 1 79 ? -47.194 -28.049 76.876 1.00 97.06 79 GLU A N 1
ATOM 645 C CA . GLU A 1 79 ? -47.634 -28.318 75.495 1.00 97.06 79 GLU A CA 1
ATOM 646 C C . GLU A 1 79 ? -47.473 -27.087 74.581 1.00 97.06 79 GLU A C 1
ATOM 648 O O . GLU A 1 79 ? -47.032 -27.210 73.432 1.00 97.06 79 GLU A O 1
ATOM 653 N N . THR A 1 80 ? -47.776 -25.878 75.079 1.00 96.94 80 THR A N 1
ATOM 654 C CA . THR A 1 80 ? -47.579 -24.650 74.288 1.00 96.94 80 THR A CA 1
ATOM 655 C C . THR A 1 80 ? -46.105 -24.315 74.055 1.00 96.94 80 THR A C 1
ATOM 657 O O . THR A 1 80 ? -45.752 -23.937 72.937 1.00 96.94 80 THR A O 1
ATOM 660 N N . GLU A 1 81 ? -45.230 -24.509 75.045 1.00 96.56 81 GLU A N 1
ATOM 661 C CA . GLU A 1 81 ? -43.780 -24.312 74.902 1.00 96.56 81 GLU A CA 1
ATOM 662 C C . GLU A 1 81 ? -43.149 -25.339 73.946 1.00 96.56 81 GLU A C 1
ATOM 664 O O . GLU A 1 81 ? -42.337 -24.976 73.091 1.00 96.56 81 GLU A O 1
ATOM 669 N N . GLU A 1 82 ? -43.569 -26.609 73.993 1.00 97.25 82 GLU A N 1
ATOM 670 C CA . GLU A 1 82 ? -43.143 -27.617 73.013 1.00 97.25 82 GLU A CA 1
ATOM 671 C C . GLU A 1 82 ? -43.591 -27.255 71.588 1.00 97.25 82 GLU A C 1
ATOM 673 O O . GLU A 1 82 ? -42.810 -27.378 70.637 1.00 97.25 82 GLU A O 1
ATOM 678 N N . HIS A 1 83 ? -44.809 -26.727 71.427 1.00 97.25 83 HIS A N 1
ATOM 679 C CA . HIS A 1 83 ? -45.292 -26.232 70.139 1.00 97.25 83 HIS A CA 1
ATOM 680 C C . HIS A 1 83 ? -44.508 -24.999 69.641 1.00 97.25 83 HIS A C 1
ATOM 682 O O . HIS A 1 83 ? -44.127 -24.950 68.465 1.00 97.25 83 HIS A O 1
ATOM 688 N N . PHE A 1 84 ? -44.208 -24.025 70.510 1.00 97.00 84 PHE A N 1
ATOM 689 C CA . PHE A 1 84 ? -43.381 -22.864 70.153 1.00 97.00 84 PHE A CA 1
ATOM 690 C C . PHE A 1 84 ? -41.950 -23.270 69.783 1.00 97.00 84 PHE A C 1
ATOM 692 O O . PHE A 1 84 ? -41.423 -22.804 68.767 1.00 97.00 84 PHE A O 1
ATOM 699 N N . LYS A 1 85 ? -41.348 -24.204 70.527 1.00 97.38 85 LYS A N 1
ATOM 700 C CA . LYS A 1 85 ? -40.052 -24.804 70.194 1.00 97.38 85 LYS A CA 1
ATOM 701 C C . LYS A 1 85 ? -40.085 -25.486 68.822 1.00 97.38 85 LYS A C 1
ATOM 703 O O . LYS A 1 85 ? -39.210 -25.224 67.998 1.00 97.38 85 LYS A O 1
ATOM 708 N N . ALA A 1 86 ? -41.108 -26.291 68.531 1.00 97.12 86 ALA A N 1
ATOM 709 C CA . ALA A 1 86 ? -41.251 -26.958 67.235 1.00 97.12 86 ALA A CA 1
ATOM 710 C C . ALA A 1 86 ? -41.423 -25.969 66.062 1.00 97.12 86 ALA A C 1
ATOM 712 O O . ALA A 1 86 ? -40.947 -26.231 64.954 1.00 97.12 86 ALA A O 1
ATOM 713 N N . LEU A 1 87 ? -42.066 -24.814 66.281 1.00 97.38 87 LEU A N 1
ATOM 714 C CA . LEU A 1 87 ? -42.110 -23.723 65.299 1.00 97.38 87 LEU A CA 1
ATOM 715 C C . LEU A 1 87 ? -40.732 -23.071 65.103 1.00 97.38 87 LEU A C 1
ATOM 717 O O . LEU A 1 87 ? -40.296 -22.905 63.961 1.00 97.38 87 LEU A O 1
ATOM 721 N N . ALA A 1 88 ? -40.022 -22.761 66.191 1.00 95.38 88 ALA A N 1
ATOM 722 C CA . ALA A 1 88 ? -38.682 -22.179 66.137 1.00 95.38 88 ALA A CA 1
ATOM 723 C C . AL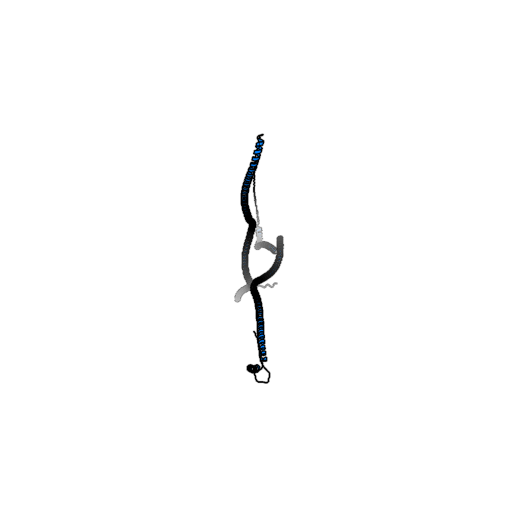A A 1 88 ? -37.673 -23.105 65.431 1.00 95.38 88 ALA A C 1
ATOM 725 O O . ALA A 1 88 ? -36.888 -22.646 64.601 1.00 95.38 88 ALA A O 1
ATOM 726 N N . GLU A 1 89 ? -37.730 -24.416 65.683 1.00 97.50 89 GLU A N 1
ATOM 727 C CA . GLU A 1 89 ? -36.890 -25.417 65.014 1.00 97.50 89 GLU A CA 1
ATOM 728 C C . GLU A 1 89 ? -37.188 -25.525 63.506 1.00 97.50 89 GLU A C 1
ATOM 730 O O . GLU A 1 89 ? -36.254 -25.658 62.707 1.00 97.50 89 GLU A O 1
ATOM 735 N N . ARG A 1 90 ? -38.457 -25.393 63.081 1.00 96.62 90 ARG A N 1
ATOM 736 C CA . ARG A 1 90 ? -38.821 -25.340 61.649 1.00 96.62 90 ARG A CA 1
ATOM 737 C C . ARG A 1 90 ? -38.274 -24.093 60.960 1.00 96.62 90 ARG A C 1
ATOM 739 O O . ARG A 1 90 ? -37.664 -24.224 59.899 1.00 96.62 90 ARG A O 1
ATOM 746 N N . GLU A 1 91 ? -38.449 -22.909 61.546 1.00 94.88 91 GLU A N 1
ATOM 747 C CA . GLU A 1 91 ? -37.930 -21.665 60.958 1.00 94.88 91 GLU A CA 1
ATOM 748 C C . GLU A 1 91 ? -36.395 -21.636 60.959 1.00 94.88 91 GLU A C 1
ATOM 750 O O . GLU A 1 91 ? -35.787 -21.259 59.959 1.00 94.88 91 GLU A O 1
ATOM 755 N N . LEU A 1 92 ? -35.738 -22.157 61.999 1.00 97.00 92 LEU A N 1
ATOM 756 C CA . LEU A 1 92 ? -34.285 -22.350 62.021 1.00 97.00 92 LEU A CA 1
ATOM 757 C C . LEU A 1 92 ? -33.825 -23.333 60.924 1.00 97.00 92 LEU A C 1
ATOM 759 O O . LEU A 1 92 ? -32.819 -23.091 60.253 1.00 97.00 92 LEU A O 1
ATOM 763 N N . GLY A 1 93 ? -34.575 -24.414 60.686 1.00 97.12 93 GLY A N 1
ATOM 764 C CA . GLY A 1 93 ? -34.336 -25.352 59.584 1.00 97.12 93 GLY A CA 1
ATOM 765 C C . GLY A 1 93 ? -34.545 -24.741 58.191 1.00 97.12 93 GLY A C 1
ATOM 766 O O . GLY A 1 93 ? -33.791 -25.046 57.264 1.00 97.12 93 GLY A O 1
ATOM 767 N N . ARG A 1 94 ? -35.528 -23.846 58.039 1.00 98.06 94 ARG A N 1
ATOM 768 C CA . ARG A 1 94 ? -35.771 -23.052 56.822 1.00 98.06 94 ARG A CA 1
ATOM 769 C C . ARG A 1 94 ? -34.632 -22.061 56.574 1.00 98.06 94 ARG A C 1
ATOM 771 O O . ARG A 1 94 ? -34.075 -22.049 55.480 1.00 98.06 94 ARG A O 1
ATOM 778 N N . LEU A 1 95 ? -34.246 -21.286 57.588 1.00 97.00 95 LEU A N 1
ATOM 779 C CA . LEU A 1 95 ? -33.163 -20.301 57.503 1.00 97.00 95 LEU A CA 1
ATOM 780 C C . LEU A 1 95 ? -31.818 -20.959 57.167 1.00 97.00 95 LEU A C 1
ATOM 782 O O . LEU A 1 95 ? -31.092 -20.438 56.327 1.00 97.00 95 LEU A O 1
ATOM 786 N N . LYS A 1 96 ? -31.514 -22.143 57.719 1.00 98.19 96 LYS A N 1
ATOM 787 C CA . LYS A 1 96 ? -30.323 -22.923 57.326 1.00 98.19 96 LYS A CA 1
ATOM 788 C C . LYS A 1 96 ? -30.301 -23.273 55.833 1.00 98.19 96 LYS A C 1
ATOM 790 O O . LYS A 1 96 ? -29.253 -23.152 55.206 1.00 98.19 96 LYS A O 1
ATOM 795 N N . LYS A 1 97 ? -31.440 -23.667 55.249 1.00 97.44 97 LYS A N 1
ATOM 796 C CA . LYS A 1 97 ? -31.547 -23.945 53.802 1.00 97.44 97 LYS A CA 1
ATOM 797 C C . LYS A 1 97 ? -31.386 -22.678 52.957 1.00 97.44 97 LYS A C 1
ATOM 799 O O . LYS A 1 97 ? -30.763 -22.733 51.901 1.00 97.44 97 LYS A O 1
ATOM 804 N N . GLU A 1 98 ? -31.918 -21.550 53.426 1.00 97.19 98 GLU A N 1
ATOM 805 C CA . GLU A 1 98 ? -31.779 -20.250 52.757 1.00 97.19 98 GLU A CA 1
ATOM 806 C C . GLU A 1 98 ? -30.315 -19.780 52.747 1.00 97.19 98 GLU A C 1
ATOM 808 O O . GLU A 1 98 ? -29.791 -19.437 51.688 1.00 97.19 98 GLU A O 1
ATOM 813 N N . ILE A 1 99 ? -29.630 -19.863 53.895 1.00 97.25 99 ILE A N 1
ATOM 814 C CA . ILE A 1 99 ? -28.190 -19.584 54.030 1.00 97.25 99 ILE A CA 1
ATOM 815 C C . ILE A 1 99 ? -27.391 -20.467 53.066 1.00 97.25 99 ILE A C 1
ATOM 817 O O . ILE A 1 99 ? -26.642 -19.941 52.249 1.00 97.25 99 ILE A O 1
ATOM 821 N N . GLN A 1 100 ? -27.624 -21.783 53.069 1.00 98.00 100 GLN A N 1
ATOM 822 C CA . GLN A 1 100 ? -26.905 -22.709 52.189 1.00 98.00 100 GLN A CA 1
ATOM 823 C C . GLN A 1 100 ? -27.160 -22.433 50.692 1.00 98.00 100 GLN A C 1
ATOM 825 O O . GLN A 1 100 ? -26.266 -22.629 49.865 1.00 98.00 100 GLN A O 1
ATOM 830 N N . ARG A 1 101 ? -28.352 -21.944 50.307 1.00 98.38 101 ARG A N 1
ATOM 831 C CA . ARG A 1 101 ? -28.604 -21.495 48.924 1.00 98.38 101 ARG A CA 1
ATOM 832 C C . ARG A 1 101 ? -27.757 -20.267 48.582 1.00 98.38 101 ARG A C 1
ATOM 834 O O . ARG A 1 101 ? -27.130 -20.250 47.526 1.00 98.38 101 ARG A O 1
ATOM 841 N N . LEU A 1 102 ? -27.721 -19.273 49.471 1.00 97.25 102 LEU A N 1
ATOM 842 C CA . LEU A 1 102 ? -26.964 -18.031 49.281 1.00 97.25 102 LEU A CA 1
ATOM 843 C C . LEU A 1 102 ? -25.443 -18.270 49.272 1.00 97.25 102 LEU A C 1
ATOM 845 O O . LEU A 1 102 ? -24.737 -17.656 48.476 1.00 97.25 102 LEU A O 1
ATOM 849 N N . GLU A 1 103 ? -24.936 -19.201 50.083 1.00 98.12 103 GLU A N 1
ATOM 850 C CA . GLU A 1 103 ? -23.530 -19.631 50.066 1.00 98.12 103 GLU A CA 1
ATOM 851 C C . GLU A 1 103 ? -23.146 -20.250 48.712 1.00 98.12 103 GLU A C 1
ATOM 853 O O . GLU A 1 103 ? -22.166 -19.829 48.092 1.00 98.12 103 GLU A O 1
ATOM 858 N N . ASN A 1 104 ? -23.956 -21.185 48.200 1.00 97.69 104 ASN A N 1
ATOM 859 C CA . ASN A 1 104 ? -23.759 -21.778 46.872 1.00 97.69 104 ASN A CA 1
ATOM 860 C C . ASN A 1 104 ? -23.841 -20.724 45.750 1.00 97.69 104 ASN A C 1
ATOM 862 O O . ASN A 1 104 ? -23.054 -20.745 44.799 1.00 97.69 104 ASN A O 1
ATOM 866 N N . GLU A 1 105 ? -24.761 -19.765 45.867 1.00 98.06 105 GLU A N 1
ATOM 867 C CA . GLU A 1 105 ? -24.892 -18.657 44.921 1.00 98.06 105 GLU A CA 1
ATOM 868 C C . GLU A 1 105 ? -23.645 -17.756 44.932 1.00 98.06 105 GLU A C 1
ATOM 870 O O . GLU A 1 105 ? -23.094 -17.473 43.862 1.00 98.06 105 GLU A O 1
ATOM 875 N N . MET A 1 106 ? -23.123 -17.407 46.118 1.00 96.56 106 MET A N 1
ATOM 876 C CA . MET A 1 106 ? -21.863 -16.671 46.291 1.00 96.56 106 MET A CA 1
ATOM 877 C C . MET A 1 106 ? -20.647 -17.401 45.706 1.00 96.56 106 MET A C 1
ATOM 879 O O . MET A 1 106 ? -19.775 -16.743 45.130 1.00 96.56 106 MET A O 1
ATOM 883 N N . VAL A 1 107 ? -20.575 -18.734 45.815 1.00 98.00 107 VAL A N 1
ATOM 884 C CA . VAL A 1 107 ? -19.529 -19.530 45.147 1.00 98.00 107 VAL A CA 1
ATOM 885 C C . VAL A 1 107 ? -19.654 -19.388 43.628 1.00 98.00 107 VAL A C 1
ATOM 887 O O . VAL A 1 107 ? -18.688 -18.978 42.983 1.00 98.00 107 VAL A O 1
ATOM 890 N N . SER A 1 108 ? -20.854 -19.577 43.064 1.00 97.25 108 SER A N 1
ATOM 891 C CA . SER A 1 108 ? -21.072 -19.439 41.613 1.00 97.25 108 SER A CA 1
ATOM 892 C C . SER A 1 108 ? -20.749 -18.030 41.089 1.00 97.25 108 SER A C 1
ATOM 894 O O . SER A 1 108 ? -20.251 -17.869 39.974 1.00 97.25 108 SER A O 1
ATOM 896 N N . LEU A 1 109 ? -21.015 -16.988 41.887 1.00 96.81 109 LEU A N 1
ATOM 897 C CA . LEU A 1 109 ? -20.689 -15.599 41.554 1.00 96.81 109 LEU A CA 1
ATOM 898 C C . LEU A 1 109 ? -19.179 -15.343 41.615 1.00 96.81 109 LEU A C 1
ATOM 900 O O . LEU A 1 109 ? -18.652 -14.621 40.767 1.00 96.81 109 LEU A O 1
ATOM 904 N N . ARG A 1 110 ? -18.464 -15.972 42.556 1.00 97.62 110 ARG A N 1
ATOM 905 C CA . ARG A 1 110 ? -16.997 -15.917 42.638 1.00 97.62 110 ARG A CA 1
ATOM 906 C C . ARG A 1 110 ? -16.338 -16.617 41.448 1.00 97.62 110 ARG A C 1
ATOM 908 O O . ARG A 1 110 ? -15.407 -16.068 40.869 1.00 97.62 110 ARG A O 1
ATOM 915 N N . GLU A 1 111 ? -16.848 -17.772 41.029 1.00 97.25 111 GLU A N 1
ATOM 916 C CA . GLU A 1 111 ? -16.379 -18.474 39.825 1.00 97.25 111 GLU A CA 1
ATOM 917 C C . GLU A 1 111 ? -16.619 -17.647 38.553 1.00 97.25 111 GLU A C 1
ATOM 919 O O . GLU A 1 111 ? -15.697 -17.448 37.757 1.00 97.25 111 GLU A O 1
ATOM 924 N N . LYS A 1 112 ? -17.824 -17.076 38.397 1.00 97.31 112 LYS A N 1
ATOM 925 C CA . LYS A 1 112 ? -18.151 -16.148 37.299 1.00 97.31 112 LYS A CA 1
ATOM 926 C C . LYS A 1 112 ? -17.205 -14.944 37.287 1.00 97.31 112 LYS A C 1
ATOM 928 O O . LYS A 1 112 ? -16.629 -14.660 36.236 1.00 97.31 112 LYS A O 1
ATOM 933 N N . LYS A 1 113 ? -16.970 -14.299 38.438 1.00 97.94 113 LYS A N 1
ATOM 934 C CA . LYS A 1 113 ? -16.004 -13.196 38.592 1.00 97.94 113 LYS A CA 1
ATOM 935 C C . LYS A 1 113 ? -14.602 -13.612 38.136 1.00 97.94 113 LYS A C 1
ATOM 937 O O . LYS A 1 113 ? -14.049 -12.975 37.243 1.00 97.94 113 LYS A O 1
ATOM 942 N N . ASN A 1 114 ? -14.074 -14.718 38.661 1.00 97.62 114 ASN A N 1
ATOM 943 C CA . ASN A 1 114 ? -12.752 -15.230 38.294 1.00 97.62 114 ASN A CA 1
ATOM 944 C C . ASN A 1 114 ? -12.654 -15.533 36.783 1.00 97.62 114 ASN A C 1
ATOM 946 O O . ASN A 1 114 ? -11.616 -15.295 36.165 1.00 97.62 114 ASN A O 1
ATOM 950 N N . SER A 1 115 ? -13.726 -16.035 36.156 1.00 97.56 115 SER A N 1
ATOM 951 C CA . SER A 1 115 ? -13.760 -16.269 34.703 1.00 97.56 115 SER A CA 1
ATOM 952 C C . SER A 1 115 ? -13.720 -14.963 33.894 1.00 97.56 115 SER A C 1
ATOM 954 O O . SER A 1 115 ? -13.023 -14.888 32.881 1.00 97.56 115 SER A O 1
ATOM 956 N N . GLN A 1 116 ? -14.398 -13.911 34.366 1.00 96.50 116 GLN A N 1
ATOM 957 C CA . GLN A 1 116 ? -14.380 -12.591 33.736 1.00 96.50 116 GLN A CA 1
ATOM 958 C C . GLN A 1 116 ? -13.025 -11.901 33.912 1.00 96.50 116 GLN A C 1
ATOM 960 O O . GLN A 1 116 ? -12.499 -11.381 32.935 1.00 96.50 116 GLN A O 1
ATOM 965 N N . GLU A 1 117 ? -12.409 -11.966 35.094 1.00 96.62 117 GLU A N 1
ATOM 966 C CA . GLU A 1 117 ? -11.067 -11.417 35.340 1.00 96.62 117 GLU A CA 1
ATOM 967 C C . GLU A 1 117 ? -10.006 -12.093 34.456 1.00 96.62 117 GLU A C 1
ATOM 969 O O . GLU A 1 117 ? -9.199 -11.407 33.829 1.00 96.62 117 GLU A O 1
ATOM 974 N N . ASN A 1 118 ? -10.071 -13.419 34.291 1.00 97.62 118 ASN A N 1
ATOM 975 C CA . ASN A 1 118 ? -9.214 -14.151 33.350 1.00 97.62 118 ASN A CA 1
ATOM 976 C C . ASN A 1 118 ? -9.449 -13.756 31.878 1.00 97.62 118 ASN A C 1
ATOM 978 O O . ASN A 1 118 ? -8.503 -13.720 31.088 1.00 97.62 118 ASN A O 1
ATOM 982 N N . ASN A 1 119 ? -10.693 -13.464 31.488 1.00 97.81 119 ASN A N 1
ATOM 983 C CA . ASN A 1 119 ? -11.011 -13.009 30.132 1.00 97.81 119 ASN A CA 1
ATOM 984 C C . ASN A 1 119 ? -10.563 -11.559 29.890 1.00 97.81 119 ASN A C 1
ATOM 986 O O . ASN A 1 119 ? -10.033 -11.268 28.819 1.00 97.81 119 ASN A O 1
ATOM 990 N N . ILE A 1 120 ? -10.700 -10.681 30.889 1.00 97.75 120 ILE A N 1
ATOM 991 C CA . ILE A 1 120 ? -10.171 -9.310 30.870 1.00 97.75 120 ILE A CA 1
ATOM 992 C C . ILE A 1 120 ? -8.648 -9.349 30.736 1.00 97.75 120 ILE A C 1
ATOM 994 O O . ILE A 1 120 ? -8.119 -8.725 29.825 1.00 97.75 120 ILE A O 1
ATOM 998 N N . PHE A 1 121 ? -7.943 -10.148 31.545 1.00 98.00 121 PHE A N 1
ATOM 999 C CA . PHE A 1 121 ? -6.486 -10.298 31.452 1.00 98.00 121 PHE A CA 1
ATOM 1000 C C . PHE A 1 121 ? -6.029 -10.723 30.044 1.00 98.00 121 PHE A C 1
ATOM 1002 O O . PHE A 1 121 ? -5.149 -10.095 29.455 1.00 98.00 121 PHE A O 1
ATOM 1009 N N . LYS A 1 122 ? -6.686 -11.732 29.452 1.00 97.69 122 LYS A N 1
ATOM 1010 C CA . LYS A 1 122 ? -6.418 -12.176 28.069 1.00 97.69 122 LYS A CA 1
ATOM 1011 C C . LYS A 1 122 ? -6.739 -11.105 27.019 1.00 97.69 122 LYS A C 1
ATOM 1013 O O . LYS A 1 122 ? -6.066 -11.051 25.992 1.00 97.69 122 LYS A O 1
ATOM 1018 N N . ALA A 1 123 ? -7.756 -10.271 27.241 1.00 96.25 123 ALA A N 1
ATOM 1019 C CA . ALA A 1 123 ? -8.086 -9.158 26.352 1.00 96.25 123 ALA A CA 1
ATOM 1020 C C . ALA A 1 123 ? -7.049 -8.025 26.453 1.00 96.25 123 ALA A C 1
ATOM 1022 O O . ALA A 1 123 ? -6.589 -7.538 25.422 1.00 96.25 123 ALA A O 1
ATOM 1023 N N . THR A 1 124 ? -6.616 -7.672 27.668 1.00 97.06 124 THR A N 1
ATOM 1024 C CA . THR A 1 124 ? -5.541 -6.699 27.913 1.00 97.06 124 THR A CA 1
ATOM 1025 C C . THR A 1 124 ? -4.235 -7.153 27.270 1.00 97.06 124 THR A C 1
ATOM 1027 O O . THR A 1 124 ? -3.643 -6.387 26.521 1.00 97.06 124 THR A O 1
ATOM 1030 N N . GLN A 1 125 ? -3.831 -8.418 27.443 1.00 97.06 125 GLN A N 1
ATOM 1031 C CA . GLN A 1 125 ? -2.612 -8.951 26.821 1.00 97.06 125 GLN A CA 1
ATOM 1032 C C . GLN A 1 125 ? -2.653 -8.884 25.280 1.00 97.06 125 GLN A C 1
ATOM 1034 O O . GLN A 1 125 ? -1.640 -8.591 24.646 1.00 97.06 125 GLN A O 1
ATOM 1039 N N . LYS A 1 126 ? -3.825 -9.103 24.664 1.00 97.38 126 LYS A N 1
ATOM 1040 C CA . LYS A 1 126 ? -4.015 -8.915 23.214 1.00 97.38 126 LYS A CA 1
ATOM 1041 C C . LYS A 1 126 ? -3.948 -7.443 22.798 1.00 97.38 126 LYS A C 1
ATOM 1043 O O . LYS A 1 126 ? -3.361 -7.147 21.763 1.00 97.38 126 LYS A O 1
ATOM 1048 N N . LEU A 1 127 ? -4.515 -6.530 23.590 1.00 96.31 127 LEU A N 1
ATOM 1049 C CA . LEU A 1 127 ? -4.392 -5.083 23.373 1.00 96.31 127 LEU A CA 1
ATOM 1050 C C . LEU A 1 127 ? -2.938 -4.606 23.488 1.00 96.31 127 LEU A C 1
ATOM 1052 O O . LEU A 1 127 ? -2.510 -3.792 22.676 1.00 96.31 127 LEU A O 1
ATOM 1056 N N . GLU A 1 128 ? -2.177 -5.133 24.448 1.00 97.12 128 GLU A N 1
ATOM 1057 C CA . GLU A 1 128 ? -0.747 -4.850 24.616 1.00 97.12 128 GLU A CA 1
ATOM 1058 C C . GLU A 1 128 ? 0.048 -5.310 23.384 1.00 97.12 128 GLU A C 1
ATOM 1060 O O . GLU A 1 128 ? 0.790 -4.528 22.795 1.00 97.12 128 GLU A O 1
ATOM 1065 N N . ALA A 1 129 ? -0.175 -6.549 22.927 1.00 96.56 129 ALA A N 1
ATOM 1066 C CA . ALA A 1 129 ? 0.479 -7.089 21.736 1.00 96.56 129 ALA A CA 1
ATOM 1067 C C . ALA A 1 129 ? 0.153 -6.280 20.466 1.00 96.56 129 ALA A C 1
ATOM 1069 O O . ALA A 1 129 ? 1.055 -5.971 19.689 1.00 96.56 129 ALA A O 1
ATOM 1070 N N . LEU A 1 130 ? -1.112 -5.880 20.282 1.00 96.62 130 LEU A N 1
ATOM 1071 C CA . LEU A 1 130 ? -1.534 -5.026 19.165 1.00 96.62 130 LEU A CA 1
ATOM 1072 C C . LEU A 1 130 ? -0.940 -3.611 19.247 1.00 96.62 130 LEU A C 1
ATOM 1074 O O . LEU A 1 130 ? -0.589 -3.051 18.214 1.00 96.62 130 LEU A O 1
ATOM 1078 N N . ARG A 1 131 ? -0.773 -3.041 20.449 1.00 96.81 131 ARG A N 1
ATOM 1079 C CA . ARG A 1 131 ? -0.059 -1.764 20.644 1.00 96.81 131 ARG A CA 1
ATOM 1080 C C . ARG A 1 131 ? 1.415 -1.876 20.277 1.00 96.81 131 ARG A C 1
ATOM 1082 O O . ARG A 1 131 ? 1.923 -1.004 19.580 1.00 96.81 131 ARG A O 1
ATOM 1089 N N . CYS A 1 132 ? 2.089 -2.941 20.715 1.00 96.00 132 CYS A N 1
ATOM 1090 C CA . CYS A 1 132 ? 3.474 -3.198 20.333 1.00 96.00 132 CYS A CA 1
ATOM 1091 C C . CYS A 1 132 ? 3.604 -3.343 18.813 1.00 96.00 132 CYS A C 1
ATOM 1093 O O . CYS A 1 132 ? 4.474 -2.704 18.231 1.00 96.00 132 CYS A O 1
ATOM 1095 N N . GLN A 1 133 ? 2.720 -4.115 18.169 1.00 96.88 133 GLN A N 1
ATOM 1096 C CA . GLN A 1 133 ? 2.717 -4.257 16.712 1.00 96.88 133 GLN A CA 1
ATOM 1097 C C . GLN A 1 133 ? 2.493 -2.907 16.013 1.00 96.88 133 GLN A C 1
ATOM 1099 O O . GLN A 1 133 ? 3.307 -2.524 15.187 1.00 96.88 133 GLN A O 1
ATOM 1104 N N . MET A 1 134 ? 1.470 -2.142 16.408 1.00 95.25 134 MET A N 1
ATOM 1105 C CA . MET A 1 134 ? 1.181 -0.818 15.841 1.00 95.25 134 MET A CA 1
ATOM 1106 C C . MET A 1 134 ? 2.373 0.147 15.958 1.00 95.25 134 MET A C 1
ATOM 1108 O O . MET A 1 134 ? 2.616 0.932 15.047 1.00 95.25 134 MET A O 1
ATOM 1112 N N . ASN A 1 135 ? 3.139 0.077 17.052 1.00 97.19 135 ASN A N 1
ATOM 1113 C CA . ASN A 1 135 ? 4.346 0.885 17.235 1.00 97.19 135 ASN A CA 1
ATOM 1114 C C . ASN A 1 135 ? 5.501 0.436 16.317 1.00 97.19 135 ASN A C 1
ATOM 1116 O O . ASN A 1 135 ? 6.234 1.281 15.814 1.00 97.19 135 ASN A O 1
ATOM 1120 N N . TRP A 1 136 ? 5.663 -0.872 16.078 1.00 96.75 136 TRP A N 1
ATOM 1121 C CA . TRP A 1 136 ? 6.608 -1.391 15.077 1.00 96.75 136 TRP A CA 1
ATOM 1122 C C . TRP A 1 136 ? 6.190 -1.012 13.650 1.00 96.75 136 TRP A C 1
ATOM 1124 O O . TRP A 1 136 ? 7.027 -0.552 12.878 1.00 96.75 136 TRP A O 1
ATOM 1134 N N . ASP A 1 137 ? 4.903 -1.149 13.321 1.00 95.12 137 ASP A N 1
ATOM 1135 C CA . ASP A 1 137 ? 4.337 -0.793 12.016 1.00 95.12 137 ASP A CA 1
ATOM 1136 C C . ASP A 1 137 ? 4.502 0.720 11.741 1.00 95.12 137 ASP A C 1
ATOM 1138 O O . ASP A 1 137 ? 4.859 1.113 10.629 1.00 95.12 137 ASP A O 1
ATOM 1142 N N . GLN A 1 138 ? 4.332 1.571 12.765 1.00 96.38 138 GLN A N 1
ATOM 1143 C CA . GLN A 1 138 ? 4.612 3.010 12.689 1.00 96.38 138 GLN A CA 1
ATOM 1144 C C . GLN A 1 138 ? 6.103 3.297 12.452 1.00 96.38 138 GLN A C 1
ATOM 1146 O O . GLN A 1 138 ? 6.430 4.024 11.518 1.00 96.38 138 GLN A O 1
ATOM 1151 N N . GLN A 1 139 ? 7.009 2.715 13.246 1.00 96.62 139 GLN A N 1
ATOM 1152 C CA . GLN A 1 139 ? 8.456 2.935 13.094 1.00 96.62 139 GLN A CA 1
ATOM 1153 C C . GLN A 1 139 ? 8.981 2.446 11.735 1.00 96.62 139 GLN A C 1
ATOM 1155 O O . GLN A 1 139 ? 9.845 3.083 11.134 1.00 96.62 139 GLN A O 1
ATOM 1160 N N . ALA A 1 140 ? 8.432 1.344 11.217 1.00 94.69 140 ALA A N 1
ATOM 1161 C CA . ALA A 1 140 ? 8.734 0.866 9.873 1.00 94.69 140 ALA A CA 1
ATOM 1162 C C . ALA A 1 140 ? 8.247 1.851 8.796 1.00 94.69 140 ALA A C 1
ATOM 1164 O O . ALA A 1 140 ? 8.984 2.127 7.851 1.00 94.69 140 ALA A O 1
ATOM 1165 N N . LEU A 1 141 ? 7.036 2.405 8.937 1.00 95.00 141 LEU A N 1
ATOM 1166 C CA . LEU A 1 141 ? 6.501 3.409 8.013 1.00 95.00 141 LEU A CA 1
ATOM 1167 C C . LEU A 1 141 ? 7.320 4.710 8.035 1.00 95.00 141 LEU A C 1
ATOM 1169 O O . LEU A 1 141 ? 7.621 5.247 6.973 1.00 95.00 141 LEU A O 1
ATOM 1173 N N . GLU A 1 142 ? 7.707 5.191 9.218 1.00 95.56 142 GLU A N 1
ATOM 1174 C CA . GLU A 1 142 ? 8.555 6.378 9.387 1.00 95.56 142 GLU A CA 1
ATOM 1175 C C . GLU A 1 142 ? 9.910 6.188 8.682 1.00 95.56 142 GLU A C 1
ATOM 1177 O O . GLU A 1 142 ? 10.270 7.003 7.832 1.00 95.56 142 GLU A O 1
ATOM 1182 N N . ALA A 1 143 ? 10.589 5.057 8.906 1.00 95.31 143 ALA A N 1
ATOM 1183 C CA . ALA A 1 143 ? 11.847 4.733 8.227 1.00 95.31 143 ALA A CA 1
ATOM 1184 C C . ALA A 1 143 ? 11.701 4.604 6.693 1.00 95.31 143 ALA A C 1
ATOM 1186 O O . ALA A 1 143 ? 12.578 5.041 5.949 1.00 95.31 143 ALA A O 1
ATOM 1187 N N . TRP A 1 144 ? 10.591 4.043 6.194 1.00 96.12 144 TRP A N 1
ATOM 1188 C CA . TRP A 1 144 ? 10.312 3.986 4.750 1.00 96.12 144 TRP A CA 1
ATOM 1189 C C . TRP A 1 144 ? 10.064 5.370 4.133 1.00 96.12 144 TRP A C 1
ATOM 1191 O O . TRP A 1 144 ? 10.448 5.599 2.984 1.00 96.12 144 TRP A O 1
ATOM 1201 N N . LEU A 1 145 ? 9.441 6.293 4.872 1.00 94.62 145 LEU A N 1
ATOM 1202 C CA . LEU A 1 145 ? 9.219 7.670 4.424 1.00 94.62 145 LEU A CA 1
ATOM 1203 C C . LEU A 1 145 ? 10.524 8.478 4.407 1.00 94.62 145 LEU A C 1
ATOM 1205 O O . LEU A 1 145 ? 10.765 9.202 3.440 1.00 94.62 145 LEU A O 1
ATOM 1209 N N . GLU A 1 146 ? 11.389 8.315 5.413 1.00 95.31 146 GLU A N 1
ATOM 1210 C CA . GLU A 1 146 ? 12.731 8.915 5.428 1.00 95.31 146 GLU A CA 1
ATOM 1211 C C . GLU A 1 146 ? 13.592 8.394 4.265 1.00 95.31 146 GLU A C 1
ATOM 1213 O O . GLU A 1 146 ? 14.135 9.187 3.496 1.00 95.31 146 GLU A O 1
ATOM 1218 N N . GLU A 1 147 ? 13.648 7.075 4.057 1.00 93.25 147 GLU A N 1
ATOM 1219 C CA . GLU A 1 147 ? 14.391 6.452 2.951 1.00 93.25 147 GLU A CA 1
ATOM 1220 C C . GLU A 1 147 ? 13.851 6.868 1.566 1.00 93.25 147 GLU A C 1
ATOM 1222 O O . GLU A 1 147 ? 14.625 7.047 0.621 1.00 93.25 147 GLU A O 1
ATOM 1227 N N . SER A 1 148 ? 12.534 7.072 1.426 1.00 92.12 148 SER A N 1
ATOM 1228 C CA . SER A 1 148 ? 11.944 7.630 0.200 1.00 92.12 148 SER A CA 1
ATOM 1229 C C . SER A 1 148 ? 12.379 9.081 -0.016 1.00 92.12 148 SER A C 1
ATOM 1231 O O . SER A 1 148 ? 12.837 9.427 -1.103 1.00 92.12 148 SER A O 1
ATOM 1233 N N . ALA A 1 149 ? 12.309 9.918 1.025 1.00 94.62 149 ALA A N 1
ATOM 1234 C CA . ALA A 1 149 ? 12.735 11.312 0.949 1.00 94.62 149 ALA A CA 1
ATOM 1235 C C . ALA A 1 149 ? 14.241 11.445 0.654 1.00 94.62 149 ALA A C 1
ATOM 1237 O O . ALA A 1 149 ? 14.648 12.353 -0.073 1.00 94.62 149 ALA A O 1
ATOM 1238 N N . HIS A 1 150 ? 15.079 10.535 1.159 1.00 92.50 150 HIS A N 1
ATOM 1239 C CA . HIS A 1 150 ? 16.492 10.461 0.785 1.00 92.50 150 HIS A CA 1
ATOM 1240 C C . HIS A 1 150 ? 16.668 10.145 -0.708 1.00 92.50 150 HIS A C 1
ATOM 1242 O O . HIS A 1 150 ? 17.362 10.894 -1.400 1.00 92.50 150 HIS A O 1
ATOM 1248 N N . LYS A 1 151 ? 15.971 9.131 -1.240 1.00 94.88 151 LYS A N 1
ATOM 1249 C CA . LYS A 1 151 ? 16.011 8.806 -2.678 1.00 94.88 151 LYS A CA 1
ATOM 1250 C C . LYS A 1 151 ? 15.522 9.946 -3.577 1.00 94.88 151 LYS A C 1
ATOM 1252 O O . LYS A 1 151 ? 16.121 10.175 -4.626 1.00 94.88 151 LYS A O 1
ATOM 1257 N N . ASP A 1 152 ? 14.489 10.684 -3.173 1.00 93.44 152 ASP A N 1
ATOM 1258 C CA . ASP A 1 152 ? 14.002 11.848 -3.927 1.00 93.44 152 ASP A CA 1
ATOM 1259 C C . ASP A 1 152 ? 15.043 12.985 -3.956 1.00 93.44 152 ASP A C 1
ATOM 1261 O O . ASP A 1 152 ? 15.278 13.601 -5.002 1.00 93.44 152 ASP A O 1
ATOM 1265 N N . ASN A 1 153 ? 15.736 13.232 -2.837 1.00 95.25 153 ASN A N 1
ATOM 1266 C CA . ASN A 1 153 ? 16.837 14.200 -2.772 1.00 95.25 153 ASN A CA 1
ATOM 1267 C C . ASN A 1 153 ? 18.046 13.779 -3.629 1.00 95.25 153 ASN A C 1
ATOM 1269 O O . ASN A 1 153 ? 18.643 14.626 -4.307 1.00 95.25 153 ASN A O 1
ATOM 1273 N N . ASP A 1 154 ? 18.383 12.487 -3.652 1.00 95.25 154 ASP A N 1
ATOM 1274 C CA . ASP A 1 154 ? 19.435 11.940 -4.513 1.00 95.25 154 ASP A CA 1
ATOM 1275 C C . ASP A 1 154 ? 19.056 12.043 -5.996 1.00 95.25 154 ASP A C 1
ATOM 1277 O O . ASP A 1 154 ? 19.864 12.505 -6.803 1.00 95.25 154 ASP A O 1
ATOM 1281 N N . ALA A 1 155 ? 17.812 11.723 -6.366 1.00 95.12 155 ALA A N 1
ATOM 1282 C CA . ALA A 1 155 ? 17.313 11.867 -7.735 1.00 95.12 155 ALA A CA 1
ATOM 1283 C C . ALA A 1 155 ? 17.383 13.327 -8.224 1.00 95.12 155 ALA A C 1
ATOM 1285 O O . ALA A 1 155 ? 17.882 13.596 -9.321 1.00 95.12 155 ALA A O 1
ATOM 1286 N N . VAL A 1 156 ? 16.975 14.287 -7.386 1.00 95.69 156 VAL A N 1
ATOM 1287 C CA . VAL A 1 156 ? 17.120 15.730 -7.657 1.00 95.69 156 VAL A CA 1
ATOM 1288 C C . VAL A 1 156 ? 18.595 16.145 -7.772 1.00 95.69 156 VAL A C 1
ATOM 1290 O O . VAL A 1 156 ? 18.933 17.044 -8.546 1.00 95.69 156 VAL A O 1
ATOM 1293 N N . THR A 1 157 ? 19.498 15.503 -7.032 1.00 94.81 157 THR A N 1
ATOM 1294 C CA . THR A 1 157 ? 20.943 15.785 -7.081 1.00 94.81 157 THR A CA 1
ATOM 1295 C C . THR A 1 157 ? 21.592 15.221 -8.348 1.00 94.81 157 THR A C 1
ATOM 1297 O O . THR A 1 157 ? 22.322 15.941 -9.032 1.00 94.81 157 THR A O 1
ATOM 1300 N N . ILE A 1 158 ? 21.238 13.998 -8.747 1.00 95.62 158 ILE A N 1
ATOM 1301 C CA . ILE A 1 158 ? 21.624 13.391 -10.030 1.00 95.62 158 ILE A CA 1
ATOM 1302 C C . ILE A 1 158 ? 21.106 14.240 -11.201 1.00 95.62 158 ILE A C 1
ATOM 1304 O O . ILE A 1 158 ? 21.861 14.530 -12.129 1.00 95.62 158 ILE A O 1
ATOM 1308 N N . GLN A 1 159 ? 19.859 14.723 -11.139 1.00 95.81 159 GLN A N 1
ATOM 1309 C CA . GLN A 1 159 ? 19.290 15.598 -12.169 1.00 95.81 159 GLN A CA 1
ATOM 1310 C C . GLN A 1 159 ? 20.059 16.926 -12.301 1.00 95.81 159 GLN A C 1
ATOM 1312 O O . GLN A 1 159 ? 20.288 17.393 -13.418 1.00 95.81 159 GLN A O 1
ATOM 1317 N N . LYS A 1 160 ? 20.509 17.522 -11.185 1.00 95.88 160 LYS A N 1
ATOM 1318 C CA . LYS A 1 160 ? 21.365 18.725 -11.204 1.00 95.88 160 LYS A CA 1
ATOM 1319 C C . LYS A 1 160 ? 22.716 18.455 -11.869 1.00 95.88 160 LYS A C 1
ATOM 1321 O O . LYS A 1 160 ? 23.168 19.293 -12.647 1.00 95.88 160 LYS A O 1
ATOM 1326 N N . TYR A 1 161 ? 23.351 17.310 -11.603 1.00 96.12 161 TYR A N 1
ATOM 1327 C CA . TYR A 1 161 ? 24.604 16.947 -12.274 1.00 96.12 161 TYR A CA 1
ATOM 1328 C C . TYR A 1 161 ? 24.401 16.702 -13.774 1.00 96.12 161 TYR A C 1
ATOM 1330 O O . TYR A 1 161 ? 25.143 17.270 -14.571 1.00 96.12 161 TYR A O 1
ATOM 1338 N N . ALA A 1 162 ? 23.341 15.991 -14.174 1.00 94.12 162 ALA A N 1
ATOM 1339 C CA . ALA A 1 162 ? 22.997 15.805 -15.585 1.00 94.12 162 ALA A CA 1
ATOM 1340 C C . ALA A 1 162 ? 22.813 17.147 -16.323 1.00 94.12 162 ALA A C 1
ATOM 1342 O O . ALA A 1 162 ? 23.390 17.349 -17.387 1.00 94.12 162 ALA A O 1
ATOM 1343 N N . GLN A 1 163 ? 22.110 18.118 -15.723 1.00 95.62 163 GLN A N 1
ATOM 1344 C CA . GLN A 1 163 ? 21.958 19.464 -16.299 1.00 95.62 163 GLN A CA 1
ATOM 1345 C C . GLN A 1 163 ? 23.288 20.234 -16.417 1.00 95.62 163 GLN A C 1
ATOM 1347 O O . GLN A 1 163 ? 23.479 20.993 -17.374 1.00 95.62 163 GLN A O 1
ATOM 1352 N N . GLN A 1 164 ? 24.213 20.055 -15.466 1.00 96.06 164 GLN A N 1
ATOM 1353 C CA . GLN A 1 164 ? 25.557 20.641 -15.540 1.00 96.06 164 GLN A CA 1
ATOM 1354 C C . GLN A 1 164 ? 26.394 19.994 -16.648 1.00 96.06 164 GLN A C 1
ATOM 1356 O O . GLN A 1 164 ? 27.089 20.705 -17.377 1.00 96.06 164 GLN A O 1
ATOM 1361 N N . ASP A 1 165 ? 26.315 18.673 -16.803 1.00 94.56 165 ASP A N 1
ATOM 1362 C CA . ASP A 1 165 ? 27.050 17.934 -17.829 1.00 94.56 165 ASP A CA 1
ATOM 1363 C C . ASP A 1 165 ? 26.481 18.180 -19.233 1.00 94.56 165 ASP A C 1
ATOM 1365 O O . ASP A 1 165 ? 27.263 18.430 -20.146 1.00 94.56 165 ASP A O 1
ATOM 1369 N N . ASP A 1 166 ? 25.160 18.307 -19.402 1.00 95.06 166 ASP A N 1
ATOM 1370 C CA . ASP A 1 166 ? 24.540 18.846 -20.625 1.00 95.06 166 ASP A CA 1
ATOM 1371 C C . ASP A 1 166 ? 25.046 20.262 -20.949 1.00 95.06 166 ASP A C 1
ATOM 1373 O O . ASP A 1 166 ? 25.160 20.657 -22.113 1.00 95.06 166 ASP A O 1
ATOM 1377 N N . GLY A 1 167 ? 25.323 21.075 -19.924 1.00 95.00 167 GLY A N 1
ATOM 1378 C CA . GLY A 1 167 ? 25.974 22.378 -20.071 1.00 95.00 167 GLY A CA 1
ATOM 1379 C C . GLY A 1 167 ? 27.390 22.252 -20.642 1.00 95.00 167 GLY A C 1
ATOM 1380 O O . GLY A 1 167 ? 27.701 22.870 -21.662 1.00 95.00 167 GLY A O 1
ATOM 1381 N N . LYS A 1 168 ? 28.228 21.404 -20.029 1.00 96.31 168 LYS A N 1
ATOM 1382 C CA . LYS A 1 168 ? 29.608 21.131 -20.477 1.00 96.31 168 LYS A CA 1
ATOM 1383 C C . LYS A 1 168 ? 29.640 20.541 -21.889 1.00 96.31 168 LYS A C 1
ATOM 1385 O O . LYS A 1 168 ? 30.421 21.005 -22.715 1.00 96.31 168 LYS A O 1
ATOM 1390 N N . LEU A 1 169 ? 28.771 19.572 -22.184 1.00 95.62 169 LEU A N 1
ATOM 1391 C CA . LEU A 1 169 ? 28.649 18.932 -23.495 1.00 95.62 169 LEU A CA 1
ATOM 1392 C C . LEU A 1 169 ? 28.345 19.960 -24.586 1.00 95.62 169 LEU A C 1
ATOM 1394 O O . LEU A 1 169 ? 29.051 19.991 -25.587 1.00 95.62 169 LEU A O 1
ATOM 1398 N N . ARG A 1 170 ? 27.379 20.867 -24.377 1.00 95.62 170 ARG A N 1
ATOM 1399 C CA . ARG A 1 170 ? 27.078 21.937 -25.348 1.00 95.62 170 ARG A CA 1
ATOM 1400 C C . ARG A 1 170 ? 28.275 22.858 -25.609 1.00 95.62 170 ARG A C 1
ATOM 1402 O O . ARG A 1 170 ? 28.528 23.192 -26.764 1.00 95.62 170 ARG A O 1
ATOM 1409 N N . VAL A 1 171 ? 29.038 23.224 -24.574 1.00 96.56 171 VAL A N 1
ATOM 1410 C CA . VAL A 1 171 ? 30.265 24.033 -24.726 1.00 96.56 171 VAL A CA 1
ATOM 1411 C C . VAL A 1 171 ? 31.353 23.269 -25.492 1.00 96.56 171 VAL A C 1
ATOM 1413 O O . VAL A 1 171 ? 31.976 23.830 -26.393 1.00 96.56 171 VAL A O 1
ATOM 1416 N N . LEU A 1 172 ? 31.560 21.985 -25.183 1.00 94.38 172 LEU A N 1
ATOM 1417 C CA . LEU A 1 172 ? 32.541 21.139 -25.870 1.00 94.38 172 LEU A CA 1
ATOM 1418 C C . LEU A 1 172 ? 32.162 20.894 -27.338 1.00 94.38 172 LEU A C 1
ATOM 1420 O O . LEU A 1 172 ? 33.026 21.019 -28.203 1.00 94.38 172 LEU A O 1
ATOM 1424 N N . THR A 1 173 ? 30.886 20.638 -27.643 1.00 95.81 173 THR A N 1
ATOM 1425 C CA . THR A 1 173 ? 30.386 20.503 -29.022 1.00 95.81 173 THR A CA 1
ATOM 1426 C C . THR A 1 173 ? 30.632 21.778 -29.826 1.00 95.81 173 THR A C 1
ATOM 1428 O O . THR A 1 173 ? 31.235 21.706 -30.893 1.00 95.81 173 THR A O 1
ATOM 1431 N N . GLN A 1 174 ? 30.287 22.956 -29.288 1.00 96.56 174 GLN A N 1
ATOM 1432 C CA . GLN A 1 174 ? 30.571 24.239 -29.950 1.00 96.56 174 GLN A CA 1
ATOM 1433 C C . GLN A 1 174 ? 32.073 24.472 -30.177 1.00 96.56 174 GLN A C 1
ATOM 1435 O O . GLN A 1 174 ? 32.464 25.090 -31.169 1.00 96.56 174 GLN A O 1
ATOM 1440 N N . GLN A 1 175 ? 32.936 23.991 -29.276 1.00 96.38 175 GLN A N 1
ATOM 1441 C CA . GLN A 1 175 ? 34.383 24.082 -29.465 1.00 96.38 175 GLN A CA 1
ATOM 1442 C C . GLN A 1 175 ? 34.876 23.120 -30.558 1.00 96.38 175 GLN A C 1
ATOM 1444 O O . GLN A 1 175 ? 35.694 23.517 -31.385 1.00 96.38 175 GLN A O 1
ATOM 1449 N N . VAL A 1 176 ? 34.350 21.891 -30.621 1.00 95.00 176 VAL A N 1
ATOM 1450 C CA . VAL A 1 176 ? 34.640 20.932 -31.703 1.00 95.00 176 VAL A CA 1
ATOM 1451 C C . VAL A 1 176 ? 34.172 21.471 -33.058 1.00 95.00 176 VAL A C 1
ATOM 1453 O O . VAL A 1 176 ? 34.923 21.389 -34.030 1.00 95.00 176 VAL A O 1
ATOM 1456 N N . GLU A 1 177 ? 32.989 22.084 -33.130 1.00 95.25 177 GLU A N 1
ATOM 1457 C CA . GLU A 1 177 ? 32.474 22.739 -34.340 1.00 95.25 177 GLU A CA 1
ATOM 1458 C C . GLU A 1 177 ? 33.413 23.854 -34.823 1.00 95.25 177 GLU A C 1
ATOM 1460 O O . GLU A 1 177 ? 33.819 23.842 -35.986 1.00 95.25 177 GLU A O 1
ATOM 1465 N N . LYS A 1 178 ? 33.843 24.762 -33.932 1.00 95.38 178 LYS A N 1
ATOM 1466 C CA . LYS A 1 178 ? 34.811 25.829 -34.258 1.00 95.38 178 LYS A CA 1
ATOM 1467 C C . LYS A 1 178 ? 36.134 25.272 -34.776 1.00 95.38 178 LYS A C 1
ATOM 1469 O O . LYS A 1 178 ? 36.550 25.632 -35.875 1.00 95.38 178 LYS A O 1
ATOM 1474 N N . MET A 1 179 ? 36.753 24.34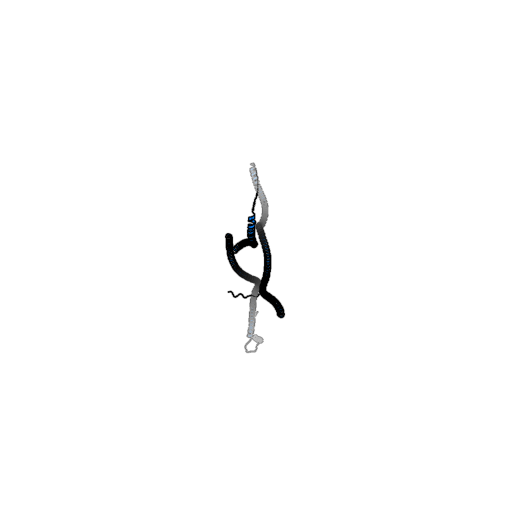2 -34.042 1.00 93.31 179 MET A N 1
ATOM 1475 C CA . MET A 1 179 ? 38.012 23.710 -34.461 1.00 93.31 179 MET A CA 1
ATOM 1476 C C . MET A 1 179 ? 37.864 22.985 -35.810 1.00 93.31 179 MET A C 1
ATOM 1478 O O . MET A 1 179 ? 38.783 23.002 -36.628 1.00 93.31 179 MET A O 1
ATOM 1482 N N . THR A 1 180 ? 36.694 22.397 -36.081 1.00 94.12 180 THR A N 1
ATOM 1483 C CA . THR A 1 180 ? 36.378 21.750 -37.364 1.00 94.12 180 THR A CA 1
ATOM 1484 C C . THR A 1 180 ? 36.208 22.773 -38.491 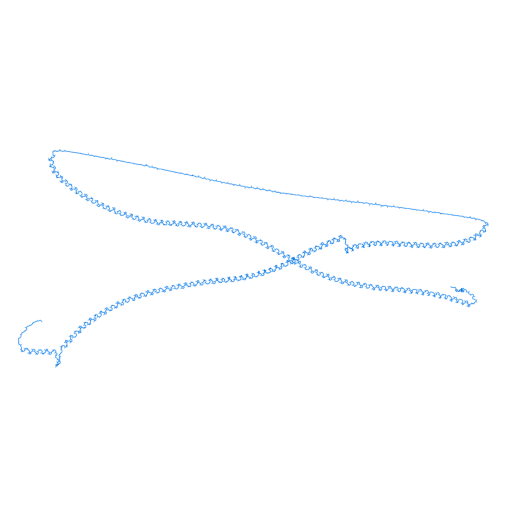1.00 94.12 180 THR A C 1
ATOM 1486 O O . THR A 1 180 ? 36.673 22.529 -39.607 1.00 94.12 180 THR A O 1
ATOM 1489 N N . MET A 1 181 ? 35.596 23.934 -38.238 1.00 95.62 181 MET A N 1
ATOM 1490 C CA . MET A 1 181 ? 35.530 25.028 -39.215 1.00 95.62 181 MET A CA 1
ATOM 1491 C C . MET A 1 181 ? 36.923 25.592 -39.523 1.00 95.62 181 MET A C 1
ATOM 1493 O O . MET A 1 181 ? 37.274 25.711 -40.696 1.00 95.62 181 MET A O 1
ATOM 1497 N N . GLU A 1 182 ? 37.745 25.854 -38.504 1.00 95.69 182 GLU A N 1
ATOM 1498 C CA . GLU A 1 182 ? 39.129 26.322 -38.670 1.00 95.69 182 GLU A CA 1
ATOM 1499 C C . GLU A 1 182 ? 39.999 25.322 -39.445 1.00 95.69 182 GLU A C 1
ATOM 1501 O O . GLU A 1 182 ? 40.746 25.713 -40.343 1.00 95.69 182 GLU A O 1
ATOM 1506 N N . ALA A 1 183 ? 39.891 24.023 -39.143 1.00 95.38 183 ALA A N 1
ATOM 1507 C CA . ALA A 1 183 ? 40.603 22.975 -39.874 1.00 95.38 183 ALA A CA 1
ATOM 1508 C C . ALA A 1 183 ? 40.173 22.915 -41.351 1.00 95.38 183 ALA A C 1
ATOM 1510 O O . ALA A 1 183 ? 41.014 22.775 -42.239 1.00 95.38 183 ALA A O 1
ATOM 1511 N N . ASN A 1 184 ? 38.877 23.086 -41.636 1.00 95.06 184 ASN A N 1
ATOM 1512 C CA . ASN A 1 184 ? 38.371 23.156 -43.008 1.00 95.06 184 ASN A CA 1
ATOM 1513 C C . ASN A 1 184 ? 38.814 24.429 -43.749 1.00 95.06 184 ASN A C 1
ATOM 1515 O O . ASN A 1 184 ? 39.087 24.356 -44.945 1.00 95.06 184 ASN A O 1
ATOM 1519 N N . GLN A 1 185 ? 38.920 25.572 -43.065 1.00 95.56 185 GLN A N 1
ATOM 1520 C CA . GLN A 1 185 ? 39.475 26.803 -43.638 1.00 95.56 185 GLN A CA 1
ATOM 1521 C C . GLN A 1 185 ? 40.965 26.641 -43.966 1.00 95.56 185 GLN A C 1
ATOM 1523 O O . GLN A 1 185 ? 41.369 26.910 -45.093 1.00 95.56 185 GLN A O 1
ATOM 1528 N N . LYS A 1 186 ? 41.765 26.121 -43.024 1.00 94.50 186 LYS A N 1
ATOM 1529 C CA . LYS A 1 186 ? 43.199 25.845 -43.227 1.00 94.50 186 LYS A CA 1
ATOM 1530 C C . LYS A 1 186 ? 43.444 24.843 -44.357 1.00 94.50 186 LYS A C 1
ATOM 1532 O O . LYS A 1 186 ? 44.356 25.054 -45.147 1.00 94.50 186 LYS A O 1
ATOM 1537 N N . ARG A 1 187 ? 42.601 23.808 -44.484 1.00 95.12 187 ARG A N 1
ATOM 1538 C CA . ARG A 1 187 ? 42.636 22.887 -45.631 1.00 95.12 187 ARG A CA 1
ATOM 1539 C C . ARG A 1 187 ? 42.375 23.611 -46.953 1.00 95.12 187 ARG A C 1
ATOM 1541 O O . ARG A 1 187 ? 43.193 23.483 -47.844 1.00 95.12 187 ARG A O 1
ATOM 1548 N N . LYS A 1 188 ? 41.319 24.429 -47.058 1.00 95.06 188 LYS A N 1
ATOM 1549 C CA . LYS A 1 188 ? 41.044 25.201 -48.286 1.00 95.06 188 LYS A CA 1
ATOM 1550 C C . LYS A 1 188 ? 42.187 26.142 -48.675 1.00 95.06 188 LYS A C 1
ATOM 1552 O O . LYS A 1 188 ? 42.460 26.288 -49.857 1.00 95.06 188 LYS A O 1
ATOM 1557 N N . ILE A 1 189 ? 42.848 26.768 -47.699 1.00 94.94 189 ILE A N 1
ATOM 1558 C CA . ILE A 1 189 ? 44.037 27.592 -47.959 1.00 94.94 189 ILE A CA 1
ATOM 1559 C C . ILE A 1 189 ? 45.160 26.711 -48.522 1.00 94.94 189 ILE A C 1
ATOM 1561 O O . ILE A 1 189 ? 45.682 27.020 -49.583 1.00 94.94 189 ILE A O 1
ATOM 1565 N N . LEU A 1 190 ? 45.471 25.577 -47.884 1.00 94.31 190 LEU A N 1
ATOM 1566 C CA . LEU A 1 190 ? 46.485 24.638 -48.378 1.00 94.31 190 LEU A CA 1
ATOM 1567 C C . LEU A 1 190 ? 46.166 24.090 -49.782 1.00 94.31 190 LEU A C 1
ATOM 1569 O O . LEU A 1 190 ? 47.071 23.977 -50.603 1.00 94.31 190 LEU A O 1
ATOM 1573 N N . ASP A 1 191 ? 44.900 23.772 -50.062 1.00 94.94 191 ASP A N 1
ATOM 1574 C CA . ASP A 1 191 ? 44.445 23.306 -51.376 1.00 94.94 191 ASP A CA 1
ATOM 1575 C C . ASP A 1 191 ? 44.659 24.399 -52.448 1.00 94.94 191 ASP A C 1
ATOM 1577 O O . ASP A 1 191 ? 45.156 24.099 -53.535 1.00 94.94 191 ASP A O 1
ATOM 1581 N N . ASN A 1 192 ? 44.359 25.668 -52.131 1.00 95.12 192 ASN A N 1
ATOM 1582 C CA . ASN A 1 192 ? 44.610 26.812 -53.017 1.00 95.12 192 ASN A CA 1
ATOM 1583 C C . ASN A 1 192 ? 46.115 27.017 -53.275 1.00 95.12 192 ASN A C 1
ATOM 1585 O O . ASN A 1 192 ? 46.538 27.008 -54.429 1.00 95.12 192 ASN A O 1
ATOM 1589 N N . GLU A 1 193 ? 46.926 27.134 -52.217 1.00 93.00 193 GLU A N 1
ATOM 1590 C CA . GLU A 1 193 ? 48.388 27.323 -52.291 1.00 93.00 193 GLU A CA 1
ATOM 1591 C C . GLU A 1 193 ? 49.060 26.191 -53.093 1.00 93.00 193 GLU A C 1
ATOM 1593 O O . GLU A 1 193 ? 49.988 26.421 -53.872 1.00 93.00 193 GLU A O 1
ATOM 1598 N N . LEU A 1 194 ? 48.551 24.957 -52.965 1.00 95.12 194 LEU A N 1
ATOM 1599 C CA . LEU A 1 194 ? 48.979 23.814 -53.769 1.00 95.12 194 LEU A CA 1
ATOM 1600 C C . LEU A 1 194 ? 48.615 23.987 -55.252 1.00 95.12 194 LEU A C 1
ATOM 1602 O O . LEU A 1 194 ? 49.458 23.720 -56.108 1.00 95.12 194 LEU A O 1
ATOM 1606 N N . THR A 1 195 ? 47.401 24.448 -55.582 1.00 94.31 195 THR A N 1
ATOM 1607 C CA . THR A 1 195 ? 47.036 24.730 -56.984 1.00 94.31 195 THR A CA 1
ATOM 1608 C C . THR A 1 195 ? 47.837 25.882 -57.588 1.00 94.31 195 THR A C 1
ATOM 1610 O O . THR A 1 195 ? 48.269 25.765 -58.734 1.00 94.31 195 THR A O 1
ATOM 1613 N N . GLU A 1 196 ? 48.116 26.939 -56.821 1.00 94.38 196 GLU A N 1
ATOM 1614 C CA . GLU A 1 196 ? 48.963 28.055 -57.257 1.00 94.38 196 GLU A CA 1
ATOM 1615 C C . GLU A 1 196 ? 50.403 27.574 -57.501 1.00 94.38 196 GLU A C 1
ATOM 1617 O O . GLU A 1 196 ? 50.942 27.784 -58.589 1.00 94.38 196 GLU A O 1
ATOM 1622 N N . THR A 1 197 ? 50.974 26.794 -56.574 1.00 93.00 197 THR A N 1
ATOM 1623 C CA . THR A 1 197 ? 52.299 26.163 -56.731 1.00 93.00 197 THR A CA 1
ATOM 1624 C C . THR A 1 197 ? 52.372 25.262 -57.971 1.00 93.00 197 THR A C 1
ATOM 1626 O O . THR A 1 197 ? 53.347 25.320 -58.721 1.00 93.00 197 THR A O 1
ATOM 1629 N N . ILE A 1 198 ? 51.341 24.447 -58.227 1.00 93.50 198 ILE A N 1
ATOM 1630 C CA . ILE A 1 198 ? 51.273 23.587 -59.420 1.00 93.50 198 ILE A CA 1
ATOM 1631 C C . ILE A 1 198 ? 51.171 24.429 -60.699 1.00 93.50 198 ILE A C 1
ATOM 1633 O O . ILE A 1 198 ? 51.835 24.107 -61.683 1.00 93.50 198 ILE A O 1
ATOM 1637 N N . SER A 1 199 ? 50.395 25.517 -60.699 1.00 93.19 199 SER A N 1
ATOM 1638 C CA . SER A 1 199 ? 50.300 26.410 -61.861 1.00 93.19 199 SER A CA 1
ATOM 1639 C C . SER A 1 199 ? 51.630 27.112 -62.162 1.00 93.19 199 SER A C 1
ATOM 1641 O O . SER A 1 199 ? 52.084 27.071 -63.304 1.00 93.19 199 SER A O 1
ATOM 1643 N N . ALA A 1 200 ? 52.326 27.619 -61.139 1.00 93.00 200 ALA A N 1
ATOM 1644 C CA . ALA A 1 200 ? 53.653 28.214 -61.280 1.00 93.00 200 ALA A CA 1
ATOM 1645 C C . ALA A 1 200 ? 54.699 27.197 -61.776 1.00 93.00 200 ALA A C 1
ATOM 1647 O O . ALA A 1 200 ? 55.534 27.532 -62.613 1.00 93.00 200 ALA A O 1
ATOM 1648 N N . GLN A 1 201 ? 54.635 25.938 -61.323 1.00 92.31 201 GLN A N 1
ATOM 1649 C CA . GLN A 1 201 ? 55.495 24.869 -61.841 1.00 92.31 201 GLN A CA 1
ATOM 1650 C C . GLN A 1 201 ? 55.227 24.594 -63.331 1.00 92.31 201 GLN A C 1
ATOM 1652 O O . GLN A 1 201 ? 56.174 24.497 -64.109 1.00 92.31 201 GLN A O 1
ATOM 1657 N N . ILE A 1 202 ? 53.958 24.540 -63.752 1.00 93.75 202 ILE A N 1
ATOM 1658 C CA . ILE A 1 202 ? 53.581 24.368 -65.166 1.00 93.75 202 ILE A CA 1
ATOM 1659 C C . ILE A 1 202 ? 54.069 25.555 -66.015 1.00 93.75 202 ILE A C 1
ATOM 1661 O O . ILE A 1 202 ? 54.581 25.345 -67.115 1.00 93.75 202 ILE A O 1
ATOM 1665 N N . GLU A 1 203 ? 53.963 26.789 -65.515 1.00 92.75 203 GLU A N 1
ATOM 1666 C CA . GLU A 1 203 ? 54.495 27.981 -66.191 1.00 92.75 203 GLU A CA 1
ATOM 1667 C C . GLU A 1 203 ? 56.027 27.954 -66.307 1.00 92.75 203 GLU A C 1
ATOM 1669 O O . GLU A 1 203 ? 56.564 28.270 -67.371 1.00 92.75 203 GLU A O 1
ATOM 1674 N N . LEU A 1 204 ? 56.739 27.512 -65.264 1.00 93.25 204 LEU A N 1
ATOM 1675 C CA . LEU A 1 204 ? 58.195 27.336 -65.287 1.00 93.25 204 LEU A CA 1
ATOM 1676 C C . LEU A 1 204 ? 58.633 26.242 -66.270 1.00 93.25 204 LEU A C 1
ATOM 1678 O O . LEU A 1 204 ? 59.574 26.456 -67.037 1.00 93.25 204 LEU A O 1
ATOM 1682 N N . ASP A 1 205 ? 57.941 25.101 -66.307 1.00 93.62 205 ASP A N 1
ATOM 1683 C CA . ASP A 1 205 ? 58.225 24.023 -67.261 1.00 93.62 205 ASP A CA 1
ATOM 1684 C C . ASP A 1 205 ? 57.942 24.465 -68.706 1.00 93.62 205 ASP A C 1
ATOM 1686 O O . ASP A 1 205 ? 58.759 24.227 -69.604 1.00 93.62 205 ASP A O 1
ATOM 1690 N N . LYS A 1 206 ? 56.844 25.202 -68.928 1.00 95.00 206 LYS A N 1
ATOM 1691 C CA . LYS A 1 206 ? 56.496 25.818 -70.218 1.00 95.00 206 LYS A CA 1
ATOM 1692 C C . LYS A 1 206 ? 57.550 26.844 -70.647 1.00 95.00 206 LYS A C 1
ATOM 1694 O O . LYS A 1 206 ? 58.011 26.800 -71.788 1.00 95.00 206 LYS A O 1
ATOM 1699 N N . ALA A 1 207 ? 58.012 27.705 -69.741 1.00 94.00 207 ALA A N 1
ATOM 1700 C CA . ALA A 1 207 ? 59.116 28.625 -70.008 1.00 94.00 207 ALA A CA 1
ATOM 1701 C C . ALA A 1 207 ? 60.423 27.872 -70.323 1.00 94.00 207 ALA A C 1
ATOM 1703 O O . ALA A 1 207 ? 61.139 28.244 -71.250 1.00 94.00 207 ALA A O 1
ATOM 1704 N N . ALA A 1 208 ? 60.721 26.774 -69.621 1.00 92.88 208 ALA A N 1
ATOM 1705 C CA . ALA A 1 208 ? 61.903 25.952 -69.873 1.00 92.88 208 ALA A CA 1
ATOM 1706 C C . ALA A 1 208 ? 61.841 25.201 -71.218 1.00 92.88 208 ALA A C 1
ATOM 1708 O O . ALA A 1 208 ? 62.879 24.980 -71.846 1.00 92.88 208 ALA A O 1
ATOM 1709 N N . GLU A 1 209 ? 60.662 24.777 -71.683 1.00 93.69 209 GLU A N 1
ATOM 1710 C CA . GLU A 1 209 ? 60.458 24.294 -73.060 1.00 93.69 209 GLU A CA 1
ATOM 1711 C C . GLU A 1 209 ? 60.697 25.399 -74.093 1.00 93.69 209 GLU A C 1
ATOM 1713 O O . GLU A 1 209 ? 61.398 25.185 -75.082 1.00 93.69 209 GLU A O 1
ATOM 1718 N N . ASP A 1 210 ? 60.158 26.591 -73.848 1.00 93.75 210 ASP A N 1
ATOM 1719 C CA . ASP A 1 210 ? 60.261 27.719 -74.769 1.00 93.75 210 ASP A CA 1
ATOM 1720 C C . ASP A 1 210 ? 61.699 28.261 -74.855 1.00 93.75 210 ASP A C 1
ATOM 1722 O O . ASP A 1 210 ? 62.182 28.518 -75.958 1.00 93.75 210 ASP A O 1
ATOM 1726 N N . PHE A 1 211 ? 62.449 28.297 -73.747 1.00 92.44 211 PHE A N 1
ATOM 1727 C CA . PHE A 1 211 ? 63.895 28.549 -73.760 1.00 92.44 211 PHE A CA 1
ATOM 1728 C C . PHE A 1 211 ? 64.667 27.490 -74.559 1.00 92.44 211 PHE A C 1
ATOM 1730 O O . PHE A 1 211 ? 65.583 27.841 -75.305 1.00 92.44 211 PHE A O 1
ATOM 1737 N N . ARG A 1 212 ? 64.304 26.201 -74.450 1.00 94.25 212 ARG A N 1
ATOM 1738 C CA . ARG A 1 212 ? 64.917 25.127 -75.257 1.00 94.25 212 ARG A CA 1
ATOM 1739 C C . ARG A 1 212 ? 64.623 25.307 -76.750 1.00 94.25 212 ARG A C 1
ATOM 1741 O O . ARG A 1 212 ? 65.543 25.156 -77.554 1.00 94.25 212 ARG A O 1
ATOM 1748 N N . ARG A 1 213 ? 63.393 25.695 -77.115 1.00 95.00 213 ARG A N 1
ATOM 1749 C CA . ARG A 1 213 ? 63.011 26.021 -78.500 1.00 95.00 213 ARG A CA 1
ATOM 1750 C C . ARG A 1 213 ? 63.803 27.219 -79.035 1.00 95.00 213 ARG A C 1
ATOM 1752 O O . ARG A 1 213 ? 64.506 27.068 -80.027 1.00 95.00 213 ARG A O 1
ATOM 1759 N N . VAL A 1 214 ? 63.772 28.360 -78.344 1.00 93.62 214 VAL A N 1
ATOM 1760 C CA . VAL A 1 214 ? 64.469 29.589 -78.770 1.00 93.62 214 VAL A CA 1
ATOM 1761 C C . VAL A 1 214 ? 65.989 29.391 -78.824 1.00 93.62 214 VAL A C 1
ATOM 1763 O O . VAL A 1 214 ? 66.654 29.924 -79.710 1.00 93.62 214 VAL A O 1
ATOM 1766 N N . HIS A 1 215 ? 66.568 28.579 -77.932 1.00 93.75 215 HIS A N 1
ATOM 1767 C CA . HIS A 1 215 ? 67.983 28.218 -78.027 1.00 93.75 215 HIS A CA 1
ATOM 1768 C C . HIS A 1 215 ? 68.285 27.372 -79.276 1.00 93.75 215 HIS A C 1
ATOM 1770 O O . HIS A 1 215 ? 69.308 27.595 -79.919 1.00 93.75 215 HIS A O 1
ATOM 1776 N N . HIS A 1 216 ? 67.410 26.434 -79.651 1.00 94.69 216 HIS A N 1
ATOM 1777 C CA . HIS A 1 216 ? 67.564 25.646 -80.878 1.00 94.69 216 HIS A CA 1
ATOM 1778 C C . HIS A 1 216 ? 67.412 26.511 -82.142 1.00 94.69 216 HIS A C 1
ATOM 1780 O O . HIS A 1 216 ? 68.278 26.462 -83.013 1.00 94.69 216 HIS A O 1
ATOM 1786 N N . GLU A 1 217 ? 66.394 27.375 -82.194 1.00 93.31 217 GLU A N 1
ATOM 1787 C CA . GLU A 1 217 ? 66.190 28.365 -83.266 1.00 93.31 217 GLU A CA 1
ATOM 1788 C C . GLU A 1 217 ? 67.406 29.298 -83.412 1.00 93.31 217 GLU A C 1
ATOM 1790 O O . GLU A 1 217 ? 67.887 29.535 -84.520 1.00 93.31 217 GLU A O 1
ATOM 1795 N N . ARG A 1 218 ? 67.977 29.767 -82.292 1.00 93.25 218 ARG A N 1
ATOM 1796 C CA . ARG A 1 218 ? 69.210 30.570 -82.277 1.00 93.25 218 ARG A CA 1
ATOM 1797 C C . ARG A 1 218 ? 70.423 29.799 -82.807 1.00 93.25 218 ARG A C 1
ATOM 1799 O O . ARG A 1 218 ? 71.223 30.387 -83.527 1.00 93.25 218 ARG A O 1
ATOM 1806 N N . GLN A 1 219 ? 70.591 28.528 -82.442 1.00 93.12 219 GLN A N 1
ATOM 1807 C CA . GLN A 1 219 ? 71.698 27.694 -82.934 1.00 93.12 219 GLN A CA 1
ATOM 1808 C C . GLN A 1 219 ? 71.597 27.472 -84.450 1.00 93.12 219 GLN A C 1
ATOM 1810 O O . GLN A 1 219 ? 72.598 27.582 -85.153 1.00 93.12 219 GLN A O 1
ATOM 1815 N N . GLU A 1 220 ? 70.389 27.245 -84.968 1.00 92.75 220 GLU A N 1
ATOM 1816 C CA . GLU A 1 220 ? 70.157 27.093 -86.407 1.00 92.75 220 GLU A CA 1
ATOM 1817 C C . GLU A 1 220 ? 70.367 28.418 -87.168 1.00 92.75 220 GLU A C 1
ATOM 1819 O O . GLU A 1 220 ? 71.010 28.432 -88.216 1.00 92.75 220 GLU A O 1
ATOM 1824 N N . LEU A 1 221 ? 69.952 29.560 -86.604 1.00 93.12 221 LEU A N 1
ATOM 1825 C CA . LEU A 1 221 ? 70.285 30.882 -87.154 1.00 93.12 221 LEU A CA 1
ATOM 1826 C C . LEU A 1 221 ? 71.799 31.156 -87.162 1.00 93.12 221 LEU A C 1
ATOM 1828 O O . LEU A 1 221 ? 72.304 31.702 -88.140 1.00 93.12 221 LEU A O 1
ATOM 1832 N N . ILE A 1 222 ? 72.535 30.761 -86.115 1.00 92.31 222 ILE A N 1
ATOM 1833 C CA . ILE A 1 222 ? 74.005 30.869 -86.080 1.00 92.31 222 ILE A CA 1
ATOM 1834 C C . ILE A 1 222 ? 74.623 30.013 -87.192 1.00 92.31 222 ILE A C 1
ATOM 1836 O O . ILE A 1 222 ? 75.409 30.534 -87.976 1.00 92.31 222 ILE A O 1
ATOM 1840 N N . ARG A 1 223 ? 74.195 28.753 -87.341 1.00 92.69 223 ARG A N 1
ATOM 1841 C CA . ARG A 1 223 ? 74.641 27.842 -88.409 1.00 92.69 223 ARG A CA 1
ATOM 1842 C C . ARG A 1 223 ? 74.400 28.416 -89.815 1.00 92.69 223 ARG A C 1
ATOM 1844 O O . ARG A 1 223 ? 75.243 28.282 -90.705 1.00 92.69 223 ARG A O 1
ATOM 1851 N N . GLN A 1 224 ? 73.260 29.075 -90.027 1.00 92.69 224 GLN A N 1
ATOM 1852 C CA . GLN A 1 224 ? 72.932 29.749 -91.290 1.00 92.69 224 GLN A CA 1
ATOM 1853 C C . GLN A 1 224 ? 73.809 30.990 -91.527 1.00 92.69 224 GLN A C 1
ATOM 1855 O O . GLN A 1 224 ? 74.280 31.204 -92.647 1.00 92.69 224 GLN A O 1
ATOM 1860 N N . TRP A 1 225 ? 74.096 31.770 -90.480 1.00 91.69 225 TRP A N 1
ATOM 1861 C CA . TRP A 1 225 ? 75.048 32.885 -90.536 1.00 91.69 225 TRP A CA 1
ATOM 1862 C C . TRP A 1 225 ? 76.479 32.418 -90.830 1.00 91.69 225 TRP A C 1
ATOM 1864 O O . TRP A 1 225 ? 77.120 32.978 -91.715 1.00 91.69 225 TRP A O 1
ATOM 1874 N N . GLU A 1 226 ? 76.960 31.366 -90.167 1.00 92.06 226 GLU A N 1
ATOM 1875 C CA . GLU A 1 226 ? 78.272 30.752 -90.415 1.00 92.06 226 GLU A CA 1
ATOM 1876 C C . GLU A 1 226 ? 78.399 30.289 -91.873 1.00 92.06 226 GLU A C 1
ATOM 1878 O O . GLU A 1 226 ? 79.350 30.663 -92.560 1.00 92.06 226 GLU A O 1
ATOM 1883 N N . SER A 1 227 ? 77.394 29.578 -92.399 1.00 91.75 227 SER A N 1
ATOM 1884 C CA . SER A 1 227 ? 77.373 29.166 -93.811 1.00 91.75 227 SER A CA 1
ATOM 1885 C C . SER A 1 227 ? 77.320 30.354 -94.784 1.00 91.75 227 SER A C 1
ATOM 1887 O O . SER A 1 227 ? 77.908 30.295 -95.866 1.00 91.75 227 SER A O 1
ATOM 1889 N N . THR A 1 228 ? 76.661 31.452 -94.404 1.00 90.44 228 THR A N 1
ATOM 1890 C CA . THR A 1 228 ? 76.633 32.691 -95.200 1.00 90.44 228 THR A CA 1
ATOM 1891 C C . THR A 1 228 ? 78.000 33.384 -95.197 1.00 90.44 228 THR A C 1
ATOM 1893 O O . THR A 1 228 ? 78.458 33.837 -96.245 1.00 90.44 228 THR A O 1
ATOM 1896 N N . ILE A 1 229 ? 78.700 33.399 -94.057 1.00 89.56 229 ILE A N 1
ATOM 1897 C CA . ILE A 1 229 ? 80.067 33.928 -93.935 1.00 89.56 229 ILE A CA 1
ATOM 1898 C C . ILE A 1 229 ? 81.056 33.067 -94.733 1.00 89.56 229 ILE A C 1
ATOM 1900 O O . ILE A 1 229 ? 81.889 33.622 -95.444 1.00 89.56 229 ILE A O 1
ATOM 1904 N N . GLU A 1 230 ? 80.943 31.735 -94.707 1.00 91.38 230 GLU A N 1
ATOM 1905 C CA . GLU A 1 230 ? 81.749 30.861 -95.573 1.00 91.38 230 GLU A CA 1
ATOM 1906 C C . GLU A 1 230 ? 81.531 31.148 -97.066 1.00 91.38 230 GLU A C 1
ATOM 1908 O O . GLU A 1 230 ? 82.481 31.132 -97.850 1.00 91.38 230 GLU A O 1
ATOM 1913 N N . GLN A 1 231 ? 80.280 31.370 -97.482 1.00 90.12 231 GLN A N 1
ATOM 1914 C CA . GLN A 1 231 ? 79.954 31.723 -98.867 1.00 90.12 231 GLN A CA 1
ATOM 1915 C C . GLN A 1 231 ? 80.511 33.101 -99.241 1.00 90.12 231 GLN A C 1
ATOM 1917 O O . GLN A 1 231 ? 81.014 33.266 -100.352 1.00 90.12 231 GLN A O 1
ATOM 1922 N N . MET A 1 232 ? 80.483 34.062 -98.313 1.00 84.44 232 MET A N 1
ATOM 1923 C CA . MET A 1 232 ? 81.095 35.378 -98.498 1.00 84.44 232 MET A CA 1
ATOM 1924 C C . MET A 1 232 ? 82.620 35.272 -98.629 1.00 84.44 232 MET A C 1
ATOM 1926 O O . MET A 1 232 ? 83.165 35.765 -99.604 1.00 84.44 232 MET A O 1
ATOM 1930 N N . GLN A 1 233 ? 83.300 34.525 -97.753 1.00 88.75 233 GLN A N 1
ATOM 1931 C CA . GLN A 1 233 ? 84.751 34.305 -97.846 1.00 88.75 233 GLN A CA 1
ATOM 1932 C C . GLN A 1 233 ? 85.164 33.603 -99.150 1.00 88.75 233 GLN A C 1
ATOM 1934 O O . GLN A 1 233 ? 86.190 33.947 -99.735 1.00 88.75 233 GLN A O 1
ATOM 1939 N N . LYS A 1 234 ? 84.362 32.647 -99.642 1.00 89.31 234 LYS A N 1
ATOM 1940 C CA . LYS A 1 234 ? 84.570 32.028 -100.966 1.00 89.31 234 LYS A CA 1
ATOM 1941 C C . LYS A 1 234 ? 84.399 33.059 -102.090 1.00 89.31 234 LYS A C 1
ATOM 1943 O O . LYS A 1 234 ? 85.210 33.081 -103.010 1.00 89.31 234 LYS A O 1
ATOM 1948 N N . ARG A 1 235 ? 83.414 33.960 -101.989 1.00 87.62 235 ARG A N 1
ATOM 1949 C CA . ARG A 1 235 ? 83.222 35.076 -102.933 1.00 87.62 235 ARG A CA 1
ATOM 1950 C C . ARG A 1 235 ? 84.355 36.098 -102.889 1.00 87.62 235 ARG A C 1
ATOM 1952 O O . ARG A 1 235 ? 84.783 36.535 -103.950 1.00 87.62 235 ARG A O 1
ATOM 1959 N N . ASP A 1 236 ? 84.881 36.425 -101.716 1.00 89.12 236 ASP A N 1
ATOM 1960 C CA . ASP A 1 236 ? 86.035 37.317 -101.574 1.00 89.12 236 ASP A CA 1
ATOM 1961 C C . ASP A 1 236 ? 87.292 36.686 -102.202 1.00 89.12 236 ASP A C 1
ATOM 1963 O O . ASP A 1 236 ? 88.000 37.348 -102.956 1.00 89.12 236 ASP A O 1
ATOM 1967 N N . GLN A 1 237 ? 87.512 35.376 -102.020 1.00 89.94 237 GLN A N 1
ATOM 1968 C CA . GLN A 1 237 ? 88.584 34.630 -102.701 1.00 89.94 237 GLN A CA 1
ATOM 1969 C C . GLN A 1 237 ? 88.396 34.572 -104.231 1.00 89.94 237 GLN A C 1
ATOM 1971 O O . GLN A 1 237 ? 89.366 34.714 -104.980 1.00 89.94 237 GLN A O 1
ATOM 1976 N N . GLU A 1 238 ? 87.160 34.398 -104.718 1.00 88.31 238 GLU A N 1
ATOM 1977 C CA . GLU A 1 238 ? 86.822 34.497 -106.147 1.00 88.31 238 GLU A CA 1
ATOM 1978 C C . GLU A 1 238 ? 87.101 35.915 -106.693 1.00 88.31 238 GLU A C 1
ATOM 1980 O O . GLU A 1 238 ? 87.639 36.058 -107.795 1.00 88.31 238 GLU A O 1
ATOM 1985 N N . ILE A 1 239 ? 86.797 36.964 -105.917 1.00 84.50 239 ILE A N 1
ATOM 1986 C CA . ILE A 1 239 ? 87.053 38.372 -106.259 1.00 84.50 239 ILE A CA 1
ATOM 1987 C C . ILE A 1 239 ? 88.555 38.676 -106.282 1.00 84.50 239 ILE A C 1
ATOM 1989 O O . ILE A 1 239 ? 89.020 39.267 -107.257 1.00 84.50 239 ILE A O 1
ATOM 1993 N N . ASP A 1 240 ? 89.329 38.232 -105.290 1.00 87.44 240 ASP A N 1
ATOM 1994 C CA . ASP A 1 240 ? 90.791 38.384 -105.260 1.00 87.44 240 ASP A CA 1
ATOM 1995 C C . ASP A 1 240 ? 91.456 37.655 -106.437 1.00 87.44 240 ASP A C 1
ATOM 1997 O O . ASP A 1 240 ? 92.356 38.196 -107.089 1.00 87.44 240 ASP A O 1
ATOM 2001 N N . HIS A 1 241 ? 90.972 36.460 -106.791 1.00 87.25 241 HIS A N 1
ATOM 2002 C CA . HIS A 1 241 ? 91.432 35.749 -107.984 1.00 87.25 241 HIS A CA 1
ATOM 2003 C C . HIS A 1 241 ? 91.113 36.528 -109.274 1.00 87.25 241 HIS A C 1
ATOM 2005 O O . HIS A 1 241 ? 91.981 36.690 -110.139 1.00 87.25 241 HIS A O 1
ATOM 2011 N N . CYS A 1 242 ? 89.907 37.094 -109.386 1.00 84.50 242 CYS A N 1
ATOM 2012 C CA . CYS A 1 242 ? 89.538 37.972 -110.500 1.00 84.50 242 CYS A CA 1
ATOM 2013 C C . CYS A 1 242 ? 90.367 39.270 -110.527 1.00 84.50 242 CYS A C 1
ATOM 2015 O O . CYS A 1 242 ? 90.719 39.749 -111.607 1.00 84.50 242 CYS A O 1
ATOM 2017 N N . ALA A 1 243 ? 90.726 39.828 -109.368 1.00 84.12 243 ALA A N 1
ATOM 2018 C CA . ALA A 1 243 ? 91.575 41.010 -109.246 1.00 84.12 243 ALA A CA 1
ATOM 2019 C C . ALA A 1 243 ? 93.024 40.722 -109.676 1.00 84.12 243 ALA A C 1
ATOM 2021 O O . ALA A 1 243 ? 93.629 41.543 -110.370 1.00 84.12 243 ALA A O 1
ATOM 2022 N N . LEU A 1 244 ? 93.558 39.539 -109.348 1.00 86.44 244 LEU A N 1
ATOM 2023 C CA . LEU A 1 244 ? 94.859 39.061 -109.830 1.00 86.44 244 LEU A CA 1
ATOM 2024 C C . LEU A 1 244 ? 94.867 38.867 -111.354 1.00 86.44 244 LEU A C 1
ATOM 2026 O O . LEU A 1 244 ? 95.794 39.334 -112.018 1.00 86.44 244 LEU A O 1
ATOM 2030 N N . LEU A 1 245 ? 93.819 38.266 -111.927 1.00 86.06 245 LEU A N 1
ATOM 2031 C CA . LEU A 1 245 ? 93.654 38.155 -113.384 1.00 86.06 245 LEU A CA 1
ATOM 2032 C C . LEU A 1 245 ? 93.554 39.541 -114.050 1.00 86.06 245 LEU A C 1
ATOM 2034 O O . LEU A 1 245 ? 94.244 39.810 -115.034 1.00 86.06 245 LEU A O 1
ATOM 2038 N N . LEU A 1 246 ? 92.781 40.469 -113.476 1.00 82.75 246 LEU A N 1
ATOM 2039 C CA . LEU A 1 246 ? 92.717 41.865 -113.929 1.00 82.75 246 LEU A CA 1
ATOM 2040 C C . LEU A 1 246 ? 94.069 42.585 -113.828 1.00 82.75 246 LEU A C 1
ATOM 2042 O O . LEU A 1 246 ? 94.388 43.401 -114.693 1.00 82.75 246 LEU A O 1
ATOM 2046 N N . ALA A 1 247 ? 94.879 42.297 -112.806 1.00 83.31 247 ALA A N 1
ATOM 2047 C CA . ALA A 1 247 ? 96.222 42.849 -112.664 1.00 83.31 247 ALA A CA 1
ATOM 2048 C C . ALA A 1 247 ? 97.185 42.299 -113.731 1.00 83.31 247 ALA A C 1
ATOM 2050 O O . ALA A 1 247 ? 97.939 43.078 -114.318 1.00 83.31 247 ALA A O 1
ATOM 2051 N N . GLN A 1 248 ? 97.111 40.999 -114.043 1.00 84.12 248 GLN A N 1
ATOM 2052 C CA . GLN A 1 248 ? 97.859 40.378 -115.142 1.00 84.12 248 GLN A CA 1
ATOM 2053 C C . GLN A 1 248 ? 97.469 40.996 -116.493 1.00 84.12 248 GLN A C 1
ATOM 2055 O O . GLN A 1 248 ? 98.338 41.507 -117.199 1.00 84.12 248 GLN A O 1
ATOM 2060 N N . VAL A 1 249 ? 96.170 41.073 -116.806 1.00 82.25 249 VAL A N 1
ATOM 2061 C CA . VAL A 1 249 ? 95.664 41.703 -118.041 1.00 82.25 249 VAL A CA 1
ATOM 2062 C C . VAL A 1 249 ? 96.063 43.181 -118.121 1.00 82.25 249 VAL A C 1
ATOM 2064 O O . VAL A 1 249 ? 96.508 43.641 -119.170 1.00 82.25 249 VAL A O 1
ATOM 2067 N N . ARG A 1 250 ? 96.014 43.939 -117.015 1.00 81.06 250 ARG A N 1
ATOM 2068 C CA . ARG A 1 250 ? 96.528 45.324 -116.969 1.00 81.06 250 ARG A CA 1
ATOM 2069 C C . ARG A 1 250 ? 98.042 45.405 -117.193 1.00 81.06 250 ARG A C 1
ATOM 2071 O O . ARG A 1 250 ? 98.507 46.375 -117.789 1.00 81.06 250 ARG A O 1
ATOM 2078 N N . GLN A 1 251 ? 98.819 44.415 -116.752 1.00 82.44 251 GLN A N 1
ATOM 2079 C CA . GLN A 1 251 ? 100.254 44.345 -117.043 1.00 82.44 251 GLN A CA 1
ATOM 2080 C C . GLN A 1 251 ? 100.515 44.021 -118.523 1.00 82.44 251 GLN A C 1
ATOM 2082 O O . GLN A 1 251 ? 101.440 44.580 -119.110 1.00 82.44 251 GLN A O 1
ATOM 2087 N N . GLU A 1 252 ? 99.700 43.169 -119.149 1.00 82.62 252 GLU A N 1
ATOM 2088 C CA . GLU A 1 252 ? 99.761 42.927 -120.595 1.00 82.62 252 GLU A CA 1
ATOM 2089 C C . GLU A 1 252 ? 99.361 44.160 -121.405 1.00 82.62 252 GLU A C 1
ATOM 2091 O O . GLU A 1 252 ? 100.076 44.517 -122.340 1.00 82.62 252 GLU A O 1
ATOM 2096 N N . ILE A 1 253 ? 98.297 44.865 -121.007 1.00 76.38 253 ILE A N 1
ATOM 2097 C CA . ILE A 1 253 ? 97.903 46.145 -121.609 1.00 76.38 253 ILE A CA 1
ATOM 2098 C C . ILE A 1 253 ? 99.065 47.139 -121.531 1.00 76.38 253 ILE A C 1
ATOM 2100 O O . ILE A 1 253 ? 99.440 47.675 -122.565 1.00 76.38 253 ILE A O 1
ATOM 2104 N N . ARG A 1 254 ? 99.727 47.304 -120.374 1.00 80.12 254 ARG A N 1
ATOM 2105 C CA . ARG A 1 254 ? 100.927 48.160 -120.260 1.00 80.12 254 ARG A CA 1
ATOM 2106 C C . ARG A 1 254 ? 102.055 47.732 -121.206 1.00 80.12 254 ARG A C 1
ATOM 2108 O O . ARG A 1 254 ? 102.584 48.574 -121.921 1.00 80.12 254 ARG A O 1
ATOM 2115 N N . LYS A 1 255 ? 102.367 46.431 -121.302 1.00 81.50 255 LYS A N 1
ATOM 2116 C CA . LYS A 1 255 ? 103.359 45.914 -122.273 1.00 81.50 255 LYS A CA 1
ATOM 2117 C C . LYS A 1 255 ? 102.973 46.254 -123.723 1.00 81.50 255 LYS A C 1
ATOM 2119 O O . LYS A 1 255 ? 103.839 46.607 -124.518 1.00 81.50 255 LYS A O 1
ATOM 2124 N N . LYS A 1 256 ? 101.684 46.170 -124.082 1.00 80.44 256 LYS A N 1
ATOM 2125 C CA . LYS A 1 256 ? 101.178 46.548 -125.417 1.00 80.44 256 LYS A CA 1
ATOM 2126 C C . LYS A 1 256 ? 101.208 48.065 -125.632 1.00 80.44 256 LYS A C 1
ATOM 2128 O O . LYS A 1 256 ? 101.614 48.503 -126.702 1.00 80.44 256 LYS A O 1
ATOM 2133 N N . GLU A 1 257 ? 100.835 48.859 -124.631 1.00 76.44 257 GLU A N 1
ATOM 2134 C CA . GLU A 1 257 ? 100.936 50.321 -124.645 1.00 76.44 257 GLU A CA 1
ATOM 2135 C C . GLU A 1 257 ? 102.380 50.794 -124.812 1.00 76.44 257 GLU A C 1
ATOM 2137 O O . GLU A 1 257 ? 102.611 51.760 -125.528 1.00 76.44 257 GLU A O 1
ATOM 2142 N N . ASP A 1 258 ? 103.351 50.144 -124.170 1.00 79.38 258 ASP A N 1
ATOM 2143 C CA . ASP A 1 258 ? 104.762 50.514 -124.284 1.00 79.38 258 ASP A CA 1
ATOM 2144 C C . ASP A 1 258 ? 105.312 50.182 -125.679 1.00 79.38 258 ASP A C 1
ATOM 2146 O O . ASP A 1 258 ? 105.946 51.038 -126.293 1.00 79.38 258 ASP A O 1
ATOM 2150 N N . VAL A 1 259 ? 104.931 49.040 -126.267 1.00 80.56 259 VAL A N 1
ATOM 2151 C CA . VAL A 1 259 ? 105.181 48.755 -127.697 1.00 80.56 259 VAL A CA 1
ATOM 2152 C C . VAL A 1 259 ? 104.489 49.782 -128.611 1.00 80.56 259 VAL A C 1
ATOM 2154 O O . VAL A 1 259 ? 105.062 50.203 -129.615 1.00 80.56 259 VAL A O 1
ATOM 2157 N N . ILE A 1 260 ? 103.282 50.248 -128.273 1.00 74.88 260 ILE A N 1
ATOM 2158 C CA . ILE A 1 260 ? 102.607 51.329 -129.012 1.00 74.88 260 ILE A CA 1
ATOM 2159 C C . ILE A 1 260 ? 103.365 52.657 -128.852 1.00 74.88 260 ILE A C 1
ATOM 2161 O O . ILE A 1 260 ? 103.560 53.351 -129.846 1.00 74.88 260 ILE A O 1
ATOM 2165 N N . LYS A 1 261 ? 103.873 52.996 -127.658 1.00 78.25 261 LYS A N 1
ATOM 2166 C CA . LYS A 1 261 ? 104.722 54.181 -127.418 1.00 78.25 261 LYS A CA 1
ATOM 2167 C C . LYS A 1 261 ? 106.035 54.093 -128.198 1.00 78.25 261 LYS A C 1
ATOM 2169 O O . LYS A 1 261 ? 106.478 55.107 -128.730 1.00 78.25 261 LYS A O 1
ATOM 2174 N N . GLU A 1 262 ? 106.633 52.909 -128.337 1.00 77.31 262 GLU A N 1
ATOM 2175 C CA . GLU A 1 262 ? 107.791 52.681 -129.211 1.00 77.31 262 GLU A CA 1
ATOM 2176 C C . GLU A 1 262 ? 107.447 52.889 -130.690 1.00 77.31 262 GLU A C 1
ATOM 2178 O O . GLU A 1 262 ? 108.188 53.576 -131.392 1.00 77.31 262 GLU A O 1
ATOM 2183 N N . LYS A 1 263 ? 106.305 52.378 -131.173 1.00 75.06 263 LYS A N 1
ATOM 2184 C CA . LYS A 1 263 ? 105.853 52.629 -132.554 1.00 75.06 263 LYS A CA 1
ATOM 2185 C C . LYS A 1 263 ? 105.497 54.097 -132.801 1.00 75.06 263 LYS A C 1
ATOM 2187 O O . LYS A 1 263 ? 105.833 54.615 -133.862 1.00 75.06 263 LYS A O 1
ATOM 2192 N N . ILE A 1 264 ? 104.914 54.789 -131.822 1.00 73.69 264 ILE A N 1
ATOM 2193 C CA . ILE A 1 264 ? 104.675 56.239 -131.872 1.00 73.69 264 ILE A CA 1
ATOM 2194 C C . ILE A 1 264 ? 106.004 57.003 -131.884 1.00 73.69 264 ILE A C 1
ATOM 2196 O O . ILE A 1 264 ? 106.146 57.920 -132.682 1.00 73.69 264 ILE A O 1
ATOM 2200 N N . ARG A 1 265 ? 107.005 56.617 -131.078 1.00 76.38 265 ARG A N 1
ATOM 2201 C CA . ARG A 1 265 ? 108.353 57.220 -131.110 1.00 76.38 265 ARG A CA 1
ATOM 2202 C C . ARG A 1 265 ? 109.078 56.969 -132.431 1.00 76.38 265 ARG A C 1
ATOM 2204 O O . ARG A 1 265 ? 109.719 57.877 -132.942 1.00 76.38 265 ARG A O 1
ATOM 2211 N N . PHE A 1 266 ? 108.949 55.776 -133.007 1.00 76.69 266 PHE A N 1
ATOM 2212 C CA . PHE A 1 266 ? 109.484 55.463 -134.333 1.00 76.69 266 PHE A CA 1
ATOM 2213 C C . PHE A 1 266 ? 108.842 56.349 -135.412 1.00 76.69 266 PHE A C 1
ATOM 2215 O O . PHE A 1 266 ? 109.546 56.992 -136.182 1.00 76.69 266 PHE A O 1
ATOM 2222 N N . LEU A 1 267 ? 107.511 56.470 -135.408 1.00 74.25 267 LEU A N 1
ATOM 2223 C CA . LEU A 1 267 ? 106.770 57.315 -136.349 1.00 74.25 267 LEU A CA 1
ATOM 2224 C C . LEU A 1 267 ? 107.044 58.817 -136.111 1.00 74.25 267 LEU A C 1
ATOM 2226 O O . LEU A 1 267 ? 107.137 59.586 -137.065 1.00 74.25 267 LEU A O 1
ATOM 2230 N N . ALA A 1 268 ? 107.264 59.234 -134.860 1.00 75.06 268 ALA A N 1
ATOM 2231 C CA . ALA A 1 268 ? 107.709 60.581 -134.493 1.00 75.06 268 ALA A CA 1
ATOM 2232 C C . ALA A 1 268 ? 109.145 60.882 -134.961 1.00 75.06 268 ALA A C 1
ATOM 2234 O O . ALA A 1 268 ? 109.420 62.004 -135.373 1.00 75.06 268 ALA A O 1
ATOM 2235 N N . ASN A 1 269 ? 110.048 59.895 -134.959 1.00 76.44 269 ASN A N 1
ATOM 2236 C CA . ASN A 1 269 ? 111.380 60.043 -135.548 1.00 76.44 269 ASN A CA 1
ATOM 2237 C C . ASN A 1 269 ? 111.312 60.116 -137.079 1.00 76.44 269 ASN A C 1
ATOM 2239 O O . ASN A 1 269 ? 111.960 60.977 -137.657 1.00 76.44 269 ASN A O 1
ATOM 2243 N N . GLU A 1 270 ? 110.495 59.296 -137.744 1.00 69.19 270 GLU A N 1
ATOM 2244 C CA . GLU A 1 270 ? 110.357 59.340 -139.210 1.00 69.19 270 GLU A CA 1
ATOM 2245 C C . GLU A 1 270 ? 109.653 60.614 -139.706 1.00 69.19 270 GLU A C 1
ATOM 2247 O O . GLU A 1 270 ? 110.046 61.207 -140.713 1.00 69.19 270 GLU A O 1
ATOM 2252 N N . THR A 1 271 ? 108.655 61.111 -138.971 1.00 70.44 271 THR A N 1
ATOM 2253 C CA . THR A 1 271 ? 108.095 62.451 -139.222 1.00 70.44 271 THR A CA 1
ATOM 2254 C C . THR A 1 271 ? 109.075 63.557 -138.830 1.00 70.44 271 THR A C 1
ATOM 2256 O O . THR A 1 271 ? 109.150 64.559 -139.531 1.00 70.44 271 THR A O 1
ATOM 2259 N N . GLY A 1 272 ? 109.896 63.360 -137.795 1.00 74.25 272 GLY A N 1
ATOM 2260 C CA . GLY A 1 272 ? 111.008 64.242 -137.432 1.00 74.25 272 GLY A CA 1
ATOM 2261 C C . GLY A 1 272 ? 112.065 64.358 -138.533 1.00 74.25 272 GLY A C 1
ATOM 2262 O O . GLY A 1 272 ? 112.457 65.471 -138.866 1.00 74.25 272 GLY A O 1
ATOM 2263 N N . ASN A 1 273 ? 112.448 63.241 -139.158 1.00 72.62 273 ASN A N 1
ATOM 2264 C CA . ASN A 1 273 ? 113.357 63.176 -140.304 1.00 72.62 273 ASN A CA 1
ATOM 2265 C C . ASN A 1 273 ? 112.779 63.948 -141.500 1.00 72.62 273 ASN A C 1
ATOM 2267 O O . ASN A 1 273 ? 113.452 64.811 -142.060 1.00 72.62 273 ASN A O 1
ATOM 2271 N N . ASN A 1 274 ? 111.505 63.722 -141.845 1.00 65.44 274 ASN A N 1
ATOM 2272 C CA . ASN A 1 274 ? 110.816 64.504 -142.882 1.00 65.44 274 ASN A CA 1
ATOM 2273 C C . ASN A 1 274 ? 110.765 66.004 -142.540 1.00 65.44 274 ASN A C 1
ATOM 2275 O O . ASN A 1 274 ? 111.083 66.835 -143.387 1.00 65.44 274 ASN A O 1
ATOM 2279 N N . VAL A 1 275 ? 110.474 66.358 -141.286 1.00 72.38 275 VAL A N 1
ATOM 2280 C CA . VAL A 1 275 ? 110.492 67.747 -140.804 1.00 72.38 275 VAL A CA 1
ATOM 2281 C C . VAL A 1 275 ? 111.912 68.334 -140.760 1.00 72.38 275 VAL A C 1
ATOM 2283 O O . VAL A 1 275 ? 112.056 69.548 -140.864 1.00 72.38 275 VAL A O 1
ATOM 2286 N N . GLU A 1 276 ? 112.981 67.539 -140.653 1.00 69.75 276 GLU A N 1
ATOM 2287 C CA . GLU A 1 276 ? 114.356 68.017 -140.861 1.00 69.75 276 GLU A CA 1
ATOM 2288 C C . GLU A 1 276 ? 114.663 68.275 -142.338 1.00 69.75 276 GLU A C 1
ATOM 2290 O O . GLU A 1 276 ? 115.307 69.279 -142.644 1.00 69.75 276 GLU A O 1
ATOM 2295 N N . TYR A 1 277 ? 114.175 67.444 -143.264 1.00 61.97 277 TYR A N 1
ATOM 2296 C CA . TYR A 1 277 ? 114.275 67.734 -144.698 1.00 61.97 277 TYR A CA 1
ATOM 2297 C C . TYR A 1 277 ? 113.483 69.006 -145.062 1.00 61.97 277 TYR A C 1
ATOM 2299 O O . TYR A 1 277 ? 114.042 69.910 -145.687 1.00 61.97 277 TYR A O 1
ATOM 2307 N N . GLU A 1 278 ? 112.251 69.162 -144.565 1.00 63.28 278 GLU A N 1
ATOM 2308 C CA . GLU A 1 278 ? 111.474 70.406 -144.694 1.00 63.28 278 GLU A CA 1
ATOM 2309 C C . GLU A 1 278 ? 112.128 71.598 -143.981 1.00 63.28 278 GLU A C 1
ATOM 2311 O O . GLU A 1 278 ? 112.035 72.722 -144.464 1.00 63.28 278 GLU A O 1
ATOM 2316 N N . LYS A 1 279 ? 112.829 71.402 -142.855 1.00 63.88 279 LYS A N 1
ATOM 2317 C CA . LYS A 1 279 ? 113.574 72.484 -142.186 1.00 63.88 279 LYS A CA 1
ATOM 2318 C C . LYS A 1 279 ? 114.874 72.837 -142.891 1.00 63.88 279 LYS A C 1
ATOM 2320 O O . LYS A 1 279 ? 115.268 73.991 -142.807 1.00 63.88 279 LYS A O 1
ATOM 2325 N N . ARG A 1 280 ? 115.526 71.928 -143.620 1.00 66.69 280 ARG A N 1
ATOM 2326 C CA . ARG A 1 280 ? 116.655 72.296 -144.497 1.00 66.69 280 ARG A CA 1
ATOM 2327 C C . ARG A 1 280 ? 116.188 73.193 -145.646 1.00 66.69 280 ARG A C 1
ATOM 2329 O O . ARG A 1 280 ? 116.916 74.109 -146.010 1.00 66.69 280 ARG A O 1
ATOM 2336 N N . ILE A 1 281 ? 114.954 73.004 -146.120 1.00 55.12 281 ILE A N 1
ATOM 2337 C CA . ILE A 1 281 ? 114.273 73.932 -147.037 1.00 55.12 281 ILE A CA 1
ATOM 2338 C C . ILE A 1 281 ? 113.905 75.233 -146.287 1.00 55.12 281 ILE A C 1
ATOM 2340 O O . ILE A 1 281 ? 114.438 76.295 -146.590 1.00 55.12 281 ILE A O 1
ATOM 2344 N N . SER A 1 282 ? 113.116 75.160 -145.209 1.00 61.66 282 SER A N 1
ATOM 2345 C CA . SER A 1 282 ? 112.632 76.346 -144.478 1.00 61.66 282 SER A CA 1
ATOM 2346 C C . SER A 1 282 ? 113.725 77.167 -143.777 1.00 61.66 282 SER A C 1
ATOM 2348 O O . SER A 1 282 ? 113.447 78.313 -143.430 1.00 61.66 282 SER A O 1
ATOM 2350 N N . VAL A 1 283 ? 114.927 76.645 -143.511 1.00 64.81 283 VAL A N 1
ATOM 2351 C CA . VAL A 1 283 ? 116.053 77.433 -142.968 1.00 64.81 283 VAL A CA 1
ATOM 2352 C C . VAL A 1 283 ? 116.761 78.215 -144.075 1.00 64.81 283 VAL A C 1
ATOM 2354 O O . VAL A 1 283 ? 117.206 79.328 -143.797 1.00 64.81 283 VAL A O 1
ATOM 2357 N N . ALA A 1 284 ? 116.770 77.714 -145.317 1.00 55.81 284 ALA A N 1
ATOM 2358 C CA . ALA A 1 284 ? 117.134 78.532 -146.473 1.00 55.81 284 ALA A CA 1
ATOM 2359 C C . ALA A 1 284 ? 116.144 79.704 -146.652 1.00 55.81 284 ALA A C 1
ATOM 2361 O O . ALA A 1 284 ? 116.575 80.817 -146.940 1.00 55.81 284 ALA A O 1
ATOM 2362 N N . ASP A 1 285 ? 114.851 79.499 -146.359 1.00 52.16 285 ASP A N 1
ATOM 2363 C CA . ASP A 1 285 ? 113.840 80.573 -146.391 1.00 52.16 285 ASP A CA 1
ATOM 2364 C C . ASP A 1 285 ? 113.882 81.522 -145.168 1.00 52.16 285 ASP A C 1
ATOM 2366 O O . ASP A 1 285 ? 113.660 82.727 -145.290 1.00 52.16 285 ASP A O 1
ATOM 2370 N N . ARG A 1 286 ? 114.113 81.003 -143.948 1.00 59.31 286 ARG A N 1
ATOM 2371 C CA . ARG A 1 286 ? 113.895 81.742 -142.678 1.00 59.31 286 ARG A CA 1
ATOM 2372 C C . ARG A 1 286 ? 115.131 82.322 -141.999 1.00 59.31 286 ARG A C 1
ATOM 2374 O O . ARG A 1 286 ? 114.986 82.923 -140.930 1.00 59.31 286 ARG A O 1
ATOM 2381 N N . GLN A 1 287 ? 116.303 82.298 -142.634 1.00 58.78 287 GLN A N 1
ATOM 2382 C CA . GLN A 1 287 ? 117.364 83.251 -142.267 1.00 58.78 287 GLN A CA 1
ATOM 2383 C C . GLN A 1 287 ? 116.927 84.731 -142.439 1.00 58.78 287 GLN A C 1
ATOM 2385 O O . GLN A 1 287 ? 117.631 85.633 -141.997 1.00 58.78 287 GLN A O 1
ATOM 2390 N N . ALA A 1 288 ? 115.711 84.985 -142.938 1.00 50.91 288 ALA A N 1
ATOM 2391 C CA . ALA A 1 288 ? 115.045 86.284 -143.016 1.00 50.91 288 ALA A CA 1
ATOM 2392 C C . ALA A 1 288 ? 114.072 86.738 -141.834 1.00 50.91 288 ALA A C 1
ATOM 2394 O O . ALA A 1 288 ? 113.235 87.574 -142.161 1.00 50.91 288 ALA A O 1
ATOM 2395 N N . ALA A 1 289 ? 114.077 86.263 -140.527 1.00 57.97 289 ALA A N 1
ATOM 2396 C CA . ALA A 1 289 ? 112.879 86.312 -139.535 1.00 57.97 289 ALA A CA 1
ATOM 2397 C C . ALA A 1 289 ? 112.697 86.884 -137.964 1.00 57.97 289 ALA A C 1
ATOM 2399 O O . ALA A 1 289 ? 112.204 88.003 -137.940 1.00 57.97 289 ALA A O 1
ATOM 2400 N N . LYS A 1 290 ? 112.837 86.258 -136.673 1.00 56.25 290 LYS A N 1
ATOM 2401 C CA . LYS A 1 290 ? 111.780 85.945 -135.429 1.00 56.25 290 LYS A CA 1
ATOM 2402 C C . LYS A 1 290 ? 111.721 86.128 -133.653 1.00 56.25 290 LYS A C 1
ATOM 2404 O O . LYS A 1 290 ? 112.859 86.472 -133.302 1.00 56.25 290 LYS A O 1
ATOM 2409 N N . LEU A 1 291 ? 110.604 85.836 -132.576 1.00 57.47 291 LEU A N 1
ATOM 2410 C CA . LEU A 1 291 ? 110.221 85.662 -130.812 1.00 57.47 291 LEU A CA 1
ATOM 2411 C C . LEU A 1 291 ? 108.750 85.304 -129.665 1.00 57.47 291 LEU A C 1
ATOM 2413 O O . LEU A 1 291 ? 107.707 85.381 -130.305 1.00 57.47 291 LEU A O 1
ATOM 2417 N N . ARG A 1 292 ? 108.475 84.971 -128.153 1.00 45.00 292 ARG A N 1
ATOM 2418 C CA . ARG A 1 292 ? 107.132 84.760 -126.951 1.00 45.00 292 ARG A CA 1
ATOM 2419 C C . ARG A 1 292 ? 106.884 84.377 -125.118 1.00 45.00 292 ARG A C 1
ATOM 2421 O O . ARG A 1 292 ? 107.985 84.278 -124.598 1.00 45.00 292 ARG A O 1
ATOM 2428 N N . LEU A 1 293 ? 105.705 84.193 -124.099 1.00 33.91 293 LEU A N 1
ATOM 2429 C CA . LEU A 1 293 ? 105.357 83.897 -122.352 1.00 33.91 293 LEU A CA 1
ATOM 2430 C C . LEU A 1 293 ? 103.886 83.539 -121.218 1.00 33.91 293 LEU A C 1
ATOM 2432 O O . LEU A 1 293 ? 102.865 83.539 -121.900 1.00 33.91 293 LEU A O 1
ATOM 2436 N N . ASP A 1 294 ? 103.610 83.323 -119.690 1.00 54.00 294 ASP A N 1
ATOM 2437 C CA . ASP A 1 294 ? 102.437 82.628 -118.502 1.00 54.00 294 ASP A CA 1
ATOM 2438 C C . ASP A 1 294 ? 101.760 82.893 -116.746 1.00 54.00 294 ASP A C 1
ATOM 2440 O O . ASP A 1 294 ? 102.118 83.985 -116.314 1.00 54.00 294 ASP A O 1
ATOM 2444 N N . TYR A 1 295 ? 100.871 82.129 -115.696 1.00 33.12 295 TYR A N 1
ATOM 2445 C CA . TYR A 1 295 ? 99.940 82.342 -114.152 1.00 33.12 295 TYR A CA 1
ATOM 2446 C C . TYR A 1 295 ? 99.354 81.392 -112.615 1.00 33.12 295 TYR A C 1
ATOM 2448 O O . TYR A 1 295 ? 100.023 80.375 -112.463 1.00 33.12 295 TYR A O 1
ATOM 2456 N N . GLN A 1 296 ? 98.316 81.565 -111.446 1.00 15.05 296 GLN A N 1
ATOM 2457 C CA . GLN A 1 296 ? 97.853 80.961 -109.798 1.00 15.05 296 GLN A CA 1
ATOM 2458 C C . GLN A 1 296 ? 96.290 80.773 -108.756 1.00 15.05 296 GLN A C 1
ATOM 2460 O O . GLN A 1 296 ? 95.361 80.972 -109.530 1.00 15.05 296 GLN A O 1
ATOM 2465 N N . ASN A 1 297 ? 95.576 80.483 -107.373 1.00 10.84 297 ASN A N 1
ATOM 2466 C CA . ASN A 1 297 ? 95.331 80.210 -105.607 1.00 10.84 297 ASN A CA 1
ATOM 2467 C C . ASN A 1 297 ? 93.940 79.605 -104.453 1.00 10.84 297 ASN A C 1
ATOM 2469 O O . ASN A 1 297 ? 93.052 79.089 -105.121 1.00 10.84 297 ASN A O 1
ATOM 2473 N N . GLN A 1 298 ? 93.594 79.556 -102.920 1.00 17.91 298 GLN A N 1
ATOM 2474 C CA . GLN A 1 298 ? 92.444 78.823 -101.720 1.00 17.91 298 GLN A CA 1
ATOM 2475 C C . GLN A 1 298 ? 91.794 79.053 -99.949 1.00 17.91 298 GLN A C 1
ATOM 2477 O O . GLN A 1 298 ? 92.389 79.990 -99.425 1.00 17.91 298 GLN A O 1
ATOM 2482 N N . ASP A 1 299 ? 90.789 78.368 -98.954 1.00 11.80 299 ASP A N 1
ATOM 2483 C CA . ASP A 1 299 ? 90.034 78.551 -97.311 1.00 11.80 299 ASP A CA 1
ATOM 2484 C C . ASP A 1 299 ? 89.194 77.538 -95.931 1.00 11.80 299 ASP A C 1
ATOM 2486 O O . ASP A 1 299 ? 89.484 76.347 -96.050 1.00 11.80 299 ASP A O 1
ATOM 2490 N N . ALA A 1 300 ? 88.294 77.772 -94.661 1.00 20.70 300 ALA A N 1
ATOM 2491 C CA . ALA A 1 300 ? 87.718 77.001 -93.131 1.00 20.70 300 ALA A CA 1
ATOM 2492 C C . ALA A 1 300 ? 86.284 77.024 -91.879 1.00 20.70 300 ALA A C 1
ATOM 2494 O O . ALA A 1 300 ? 85.300 77.596 -92.328 1.00 20.70 300 ALA A O 1
ATOM 2495 N N . TYR A 1 301 ? 85.969 76.472 -90.443 1.00 19.45 301 TYR A N 1
ATOM 2496 C CA . TYR A 1 301 ? 84.607 76.189 -89.282 1.00 19.45 301 TYR A CA 1
ATOM 2497 C C . TYR A 1 301 ? 84.278 75.854 -87.442 1.00 19.45 301 TYR A C 1
ATOM 2499 O O . TYR A 1 301 ? 85.347 75.856 -86.832 1.00 19.45 301 TYR A O 1
ATOM 2507 N N . ARG A 1 302 ? 83.062 75.598 -86.468 1.00 16.16 302 ARG A N 1
ATOM 2508 C CA . ARG A 1 302 ? 82.612 75.257 -84.732 1.00 16.16 302 ARG A CA 1
ATOM 2509 C C . ARG A 1 302 ? 81.038 74.950 -83.739 1.00 16.16 302 ARG A C 1
ATOM 2511 O O . ARG A 1 302 ? 80.137 75.092 -84.551 1.00 16.16 302 ARG A O 1
ATOM 2518 N N . VAL A 1 303 ? 80.320 74.664 -82.358 1.00 21.95 303 VAL A N 1
ATOM 2519 C CA . VAL A 1 303 ? 80.045 74.135 -80.645 1.00 21.95 303 VAL A CA 1
ATOM 2520 C C . VAL A 1 303 ? 78.543 74.183 -79.496 1.00 21.95 303 VAL A C 1
ATOM 2522 O O . VAL A 1 303 ? 77.727 74.875 -80.090 1.00 21.95 303 VAL A O 1
ATOM 2525 N N . GLN A 1 304 ? 77.865 73.859 -78.101 1.00 26.27 304 GLN A N 1
ATOM 2526 C CA . GLN A 1 304 ? 77.329 72.930 -76.643 1.00 26.27 304 GLN A CA 1
ATOM 2527 C C . GLN A 1 304 ? 76.261 73.325 -75.126 1.00 26.27 304 GLN A C 1
ATOM 2529 O O . GLN A 1 304 ? 76.137 74.543 -75.150 1.00 26.27 304 GLN A O 1
ATOM 2534 N N . LEU A 1 305 ? 75.519 72.872 -73.799 1.00 27.88 305 LEU A N 1
ATOM 2535 C CA . LEU A 1 305 ? 74.576 71.853 -72.639 1.00 27.88 305 LEU A CA 1
ATOM 2536 C C . LEU A 1 305 ? 73.903 72.001 -70.855 1.00 27.88 305 LEU A C 1
ATOM 2538 O O . LEU A 1 305 ? 74.620 72.797 -70.263 1.00 27.88 305 LEU A O 1
ATOM 2542 N N . GLN A 1 306 ? 72.791 71.393 -69.910 1.00 26.33 306 GLN A N 1
ATOM 2543 C CA . GLN A 1 306 ? 72.224 71.333 -68.172 1.00 26.33 306 GLN A CA 1
ATOM 2544 C C . GLN A 1 306 ? 70.729 70.673 -67.194 1.00 26.33 306 GLN A C 1
ATOM 2546 O O . GLN A 1 306 ? 69.940 70.301 -68.059 1.00 26.33 306 GLN A O 1
ATOM 2551 N N . ASP A 1 307 ? 69.962 70.427 -65.822 1.00 32.28 307 ASP A N 1
ATOM 2552 C CA . ASP A 1 307 ? 69.661 70.119 -64.053 1.00 32.28 307 ASP A CA 1
ATOM 2553 C C . ASP A 1 307 ? 68.158 69.829 -62.895 1.00 32.28 307 ASP A C 1
ATOM 2555 O O . ASP A 1 307 ? 67.136 70.182 -63.472 1.00 32.28 307 ASP A O 1
ATOM 2559 N N . GLU A 1 308 ? 67.818 69.319 -61.435 1.00 35.12 308 GLU A N 1
ATOM 2560 C CA . GLU A 1 308 ? 66.453 69.124 -60.224 1.00 35.12 308 GLU A CA 1
ATOM 2561 C C . GLU A 1 308 ? 66.212 68.523 -58.430 1.00 35.12 308 GLU A C 1
ATOM 2563 O O . GLU A 1 308 ? 67.336 68.234 -58.028 1.00 35.12 308 GLU A O 1
ATOM 2568 N N . CYS A 1 309 ? 65.276 68.183 -57.185 1.00 37.72 309 CYS A N 1
ATOM 2569 C CA . CYS A 1 309 ? 63.830 68.108 -56.088 1.00 37.72 309 CYS A CA 1
ATOM 2570 C C . CYS A 1 309 ? 63.392 67.438 -54.340 1.00 37.72 309 CYS A C 1
ATOM 2572 O O . CYS A 1 309 ? 64.367 66.847 -53.890 1.00 37.72 309 CYS A O 1
ATOM 2574 N N . PHE A 1 310 ? 62.198 67.410 -53.293 1.00 36.22 310 PHE A N 1
ATOM 2575 C CA . PHE A 1 310 ? 61.672 66.738 -51.666 1.00 36.22 310 PHE A CA 1
ATOM 2576 C C . PHE A 1 310 ? 60.184 66.855 -50.470 1.00 36.22 310 PHE A C 1
ATOM 2578 O O . PHE A 1 310 ? 59.430 67.672 -50.984 1.00 36.22 310 PHE A O 1
ATOM 2585 N N . LEU A 1 311 ? 59.430 66.468 -49.115 1.00 38.19 311 LEU A N 1
ATOM 2586 C CA . LEU A 1 311 ? 58.944 65.638 -47.560 1.00 38.19 311 LEU A CA 1
ATOM 2587 C C . LEU A 1 311 ? 57.506 65.809 -46.304 1.00 38.19 311 LEU A C 1
ATOM 2589 O O . LEU A 1 311 ? 56.814 66.713 -46.751 1.00 38.19 311 LEU A O 1
ATOM 2593 N N . CYS A 1 312 ? 56.754 65.413 -44.952 1.00 40.75 312 CYS A N 1
ATOM 2594 C CA . CYS A 1 312 ? 56.261 64.557 -43.416 1.00 40.75 312 CYS A CA 1
ATOM 2595 C C . CYS A 1 312 ? 54.893 64.788 -42.086 1.00 40.75 312 CYS A C 1
ATOM 2597 O O . CYS A 1 312 ? 54.336 65.831 -42.404 1.00 40.75 312 CYS A O 1
ATOM 2599 N N . THR A 1 313 ? 54.129 64.366 -40.744 1.00 37.97 313 THR A N 1
ATOM 2600 C CA . THR A 1 313 ? 53.500 63.406 -39.307 1.00 37.97 313 THR A CA 1
ATOM 2601 C C . THR A 1 313 ? 52.314 63.760 -37.845 1.00 37.97 313 THR A C 1
ATOM 2603 O O . THR A 1 313 ? 52.073 64.956 -37.937 1.00 37.97 313 THR A O 1
ATOM 2606 N N . LEU A 1 314 ? 51.511 63.319 -36.531 1.00 41.09 314 LEU A N 1
ATOM 2607 C CA . LEU A 1 314 ? 50.702 62.307 -35.236 1.00 41.09 314 LEU A CA 1
ATOM 2608 C C . LEU A 1 314 ? 49.635 62.562 -33.649 1.00 41.09 314 LEU A C 1
ATOM 2610 O O . LEU A 1 314 ? 49.554 63.760 -33.410 1.00 41.09 314 LEU A O 1
ATOM 2614 N N . HIS A 1 315 ? 48.842 61.731 -32.552 1.00 43.12 315 HIS A N 1
ATOM 2615 C CA . HIS A 1 315 ? 47.824 61.913 -31.035 1.00 43.12 315 HIS A CA 1
ATOM 2616 C C . HIS A 1 315 ? 46.965 60.886 -29.646 1.00 43.12 315 HIS A C 1
ATOM 2618 O O . HIS A 1 315 ? 47.087 59.691 -29.893 1.00 43.12 315 HIS A O 1
ATOM 2624 N N . PHE A 1 316 ? 46.136 61.096 -28.305 1.00 38.19 316 PHE A N 1
ATOM 2625 C CA . PHE A 1 316 ? 45.289 60.200 -26.944 1.00 38.19 316 PHE A CA 1
ATOM 2626 C C . PHE A 1 316 ? 44.149 60.488 -25.419 1.00 38.19 316 PHE A C 1
ATOM 2628 O O . PHE A 1 316 ? 43.923 61.688 -25.312 1.00 38.19 316 PHE A O 1
ATOM 2635 N N . ASN A 1 317 ? 43.405 59.678 -24.269 1.00 49.94 317 ASN A N 1
ATOM 2636 C CA . ASN A 1 317 ? 42.340 59.882 -22.787 1.00 49.94 317 ASN A CA 1
ATOM 2637 C C . ASN A 1 317 ? 41.445 58.877 -21.398 1.00 49.94 317 ASN A C 1
ATOM 2639 O O . ASN A 1 317 ? 41.434 57.691 -21.717 1.00 49.94 317 ASN A O 1
ATOM 2643 N N . PRO A 1 318 ? 40.687 59.093 -20.010 1.00 56.69 318 PRO A N 1
ATOM 2644 C CA . PRO A 1 318 ? 39.901 58.258 -18.589 1.00 56.69 318 PRO A CA 1
ATOM 2645 C C . PRO A 1 318 ? 38.577 58.476 -17.210 1.00 56.69 318 PRO A C 1
ATOM 2647 O O . PRO A 1 318 ? 38.020 59.559 -17.345 1.00 56.69 318 PRO A O 1
ATOM 2650 N N . LEU A 1 319 ? 37.990 57.707 -15.949 1.00 40.50 319 LEU A N 1
ATOM 2651 C CA . LEU A 1 319 ? 36.754 57.841 -14.598 1.00 40.50 319 LEU A CA 1
ATOM 2652 C C . LEU A 1 319 ? 36.126 56.938 -13.018 1.00 40.50 319 LEU A C 1
ATOM 2654 O O . LEU A 1 319 ? 36.657 55.836 -12.949 1.00 40.50 319 LEU A O 1
ATOM 2658 N N . CYS A 1 320 ? 35.129 57.153 -11.800 1.00 43.81 320 CYS A N 1
ATOM 2659 C CA . CYS A 1 320 ? 34.376 56.309 -10.358 1.00 43.81 320 CYS A CA 1
ATOM 2660 C C . CYS A 1 320 ? 33.194 56.629 -8.873 1.00 43.81 320 CYS A C 1
ATOM 2662 O O . CYS A 1 320 ? 32.950 57.830 -8.816 1.00 43.81 320 CYS A O 1
ATOM 2664 N N . LEU A 1 321 ? 32.456 55.847 -7.702 1.00 43.25 321 LEU A N 1
ATOM 2665 C CA . LEU A 1 321 ? 31.381 56.080 -6.234 1.00 43.25 321 LEU A CA 1
ATOM 2666 C C . LEU A 1 321 ? 30.503 55.094 -4.833 1.00 43.25 321 LEU A C 1
ATOM 2668 O O . LEU A 1 321 ? 30.548 53.902 -5.105 1.00 43.25 321 LEU A O 1
ATOM 2672 N N . VAL A 1 322 ? 29.720 55.334 -3.470 1.00 47.56 322 VAL A N 1
ATOM 2673 C CA . VAL A 1 322 ? 28.734 54.497 -2.158 1.00 47.56 322 VAL A CA 1
ATOM 2674 C C . VAL A 1 322 ? 27.863 54.952 -0.512 1.00 47.56 322 VAL A C 1
ATOM 2676 O O . VAL A 1 322 ? 28.079 56.149 -0.377 1.00 47.56 322 VAL A O 1
ATOM 2679 N N . THR A 1 323 ? 27.007 54.592 0.796 1.00 46.25 323 THR A N 1
ATOM 2680 C CA . THR A 1 323 ? 26.036 53.689 2.080 1.00 46.25 323 THR A CA 1
ATOM 2681 C C . THR A 1 323 ? 24.977 54.171 3.587 1.00 46.25 323 THR A C 1
ATOM 2683 O O . THR A 1 323 ? 24.935 55.392 3.550 1.00 46.25 323 THR A O 1
ATOM 2686 N N . LEU A 1 324 ? 24.148 53.800 4.900 1.00 42.50 324 LEU A N 1
ATOM 2687 C CA . LEU A 1 324 ? 23.257 52.868 6.191 1.00 42.50 324 LEU A CA 1
ATOM 2688 C C . LEU A 1 324 ? 22.243 53.337 7.747 1.00 42.50 324 LEU A C 1
ATOM 2690 O O . LEU A 1 324 ? 22.250 54.560 7.754 1.00 42.50 324 LEU A O 1
ATOM 2694 N N . PHE A 1 325 ? 21.410 52.973 9.060 1.00 41.84 325 PHE A N 1
ATOM 2695 C CA . PHE A 1 325 ? 20.520 52.057 10.366 1.00 41.84 325 PHE A CA 1
ATOM 2696 C C . PHE A 1 325 ? 19.442 52.536 11.873 1.00 41.84 325 PHE A C 1
ATOM 2698 O O . PHE A 1 325 ? 19.345 53.754 11.803 1.00 41.84 325 PHE A O 1
ATOM 2705 N N . ARG A 1 326 ? 18.611 52.186 13.194 1.00 42.78 326 ARG A N 1
ATOM 2706 C CA . ARG A 1 326 ? 17.804 51.266 14.554 1.00 42.78 326 ARG A CA 1
ATOM 2707 C C . ARG A 1 326 ? 16.578 51.617 15.990 1.00 42.78 326 ARG A C 1
ATOM 2709 O O . ARG A 1 326 ? 16.177 52.766 15.910 1.00 42.78 326 ARG A O 1
ATOM 2716 N N . LEU A 1 327 ? 15.934 50.890 17.243 1.00 43.50 327 LEU A N 1
ATOM 2717 C CA . LEU A 1 327 ? 14.673 51.038 18.566 1.00 43.50 327 LEU A CA 1
ATOM 2718 C C . LEU A 1 327 ? 14.272 50.252 20.262 1.00 43.50 327 LEU A C 1
ATOM 2720 O O . LEU A 1 327 ? 15.205 49.468 20.453 1.00 43.50 327 LEU A O 1
ATOM 2724 N N . SER A 1 328 ? 13.322 50.079 21.537 1.00 47.31 328 SER A N 1
ATOM 2725 C CA . SER A 1 328 ? 11.966 50.333 22.740 1.00 47.31 328 SER A CA 1
ATOM 2726 C C . SER A 1 328 ? 11.416 49.664 24.453 1.00 47.31 328 SER A C 1
ATOM 2728 O O . SER A 1 328 ? 12.237 48.835 24.832 1.00 47.31 328 SER A O 1
ATOM 2730 N N . HIS A 1 329 ? 10.266 49.847 25.530 1.00 39.88 329 HIS A N 1
ATOM 2731 C CA . HIS A 1 329 ? 9.707 49.276 27.179 1.00 39.88 329 HIS A CA 1
ATOM 2732 C C . HIS A 1 329 ? 8.214 49.363 28.389 1.00 39.88 329 HIS A C 1
ATOM 2734 O O . HIS A 1 329 ? 7.301 49.976 27.848 1.00 39.88 329 HIS A O 1
ATOM 2740 N N . VAL A 1 330 ? 7.797 48.888 29.846 1.00 49.81 330 VAL A N 1
ATOM 2741 C CA . VAL A 1 330 ? 6.392 48.776 31.036 1.00 49.81 330 VAL A CA 1
ATOM 2742 C C . VAL A 1 330 ? 6.120 48.574 32.911 1.00 49.81 330 VAL A C 1
ATOM 2744 O O . VAL A 1 330 ? 7.240 48.653 33.394 1.00 49.81 330 VAL A O 1
ATOM 2747 N N . LYS A 1 331 ? 5.163 48.333 34.170 1.00 47.78 331 LYS A N 1
ATOM 2748 C CA . LYS A 1 331 ? 3.663 48.082 35.186 1.00 47.78 331 LYS A CA 1
ATOM 2749 C C . LYS A 1 331 ? 3.187 47.837 37.035 1.00 47.78 331 LYS A C 1
ATOM 2751 O O . LYS A 1 331 ? 4.173 47.469 37.655 1.00 47.78 331 LYS A O 1
ATOM 2756 N N . ASP A 1 332 ? 1.892 47.868 37.935 1.00 46.59 332 ASP A N 1
ATOM 2757 C CA . ASP A 1 332 ? 0.913 47.353 39.415 1.00 46.59 332 ASP A CA 1
ATOM 2758 C C . ASP A 1 332 ? 0.562 47.549 41.275 1.00 46.59 332 ASP A C 1
ATOM 2760 O O . ASP A 1 332 ? 1.523 48.138 41.750 1.00 46.59 332 ASP A O 1
ATOM 2764 N N . GLN A 1 333 ? -0.376 47.266 42.535 1.00 47.69 333 GLN A N 1
ATOM 2765 C CA . GLN A 1 333 ? -1.853 46.888 43.534 1.00 47.69 333 GLN A CA 1
ATOM 2766 C C . GLN A 1 333 ? -2.328 46.683 45.391 1.00 47.69 333 GLN A C 1
ATOM 2768 O O . GLN A 1 333 ? -1.316 46.435 46.042 1.00 47.69 333 GLN A O 1
ATOM 2773 N N . ASN A 1 334 ? -3.592 46.679 46.353 1.00 45.28 334 ASN A N 1
ATOM 2774 C CA . ASN A 1 334 ? -4.127 46.266 48.060 1.00 45.28 334 ASN A CA 1
ATOM 2775 C C . ASN A 1 334 ? -5.596 46.456 49.289 1.00 45.28 334 ASN A C 1
ATOM 2777 O O . ASN A 1 334 ? -6.316 47.352 48.869 1.00 45.28 334 ASN A O 1
ATOM 2781 N N . VAL A 1 335 ? -6.137 45.878 50.673 1.00 51.84 335 VAL A N 1
ATOM 2782 C CA . VAL A 1 335 ? -7.448 46.075 51.964 1.00 51.84 335 VAL A CA 1
ATOM 2783 C C . VAL A 1 335 ? -8.053 45.343 53.634 1.00 51.84 335 VAL A C 1
ATOM 2785 O O . VAL A 1 335 ? -7.518 44.255 53.832 1.00 51.84 335 VAL A O 1
ATOM 2788 N N . ASN A 1 336 ? -9.064 45.674 54.814 1.00 45.34 336 ASN A N 1
ATOM 2789 C CA . ASN A 1 336 ? -9.852 44.962 56.311 1.00 45.34 336 ASN A CA 1
ATOM 2790 C C . ASN A 1 336 ? -10.987 45.407 57.803 1.00 45.34 336 ASN A C 1
ATOM 2792 O O . ASN A 1 336 ? -11.100 46.627 57.868 1.00 45.34 336 ASN A O 1
ATOM 2796 N N . LEU A 1 337 ? -11.797 44.714 58.983 1.00 42.03 337 LEU A N 1
ATOM 2797 C CA . LEU A 1 337 ? -12.763 45.075 60.505 1.00 42.03 337 LEU A CA 1
ATOM 2798 C C . LEU A 1 337 ? -13.833 44.240 61.876 1.00 42.03 337 LEU A C 1
ATOM 2800 O O . LEU A 1 337 ? -14.091 43.089 61.549 1.00 42.03 337 LEU A O 1
ATOM 2804 N N . SER A 1 338 ? -14.507 44.570 63.277 1.00 44.69 338 SER A N 1
ATOM 2805 C CA . SER A 1 338 ? -15.662 43.901 64.543 1.00 44.69 338 SER A CA 1
ATOM 2806 C C . SER A 1 338 ? -16.399 44.281 66.277 1.00 44.69 338 SER A C 1
ATOM 2808 O O . SER A 1 338 ? -15.838 45.260 66.763 1.00 44.69 338 SER A O 1
ATOM 2810 N N . ASN A 1 339 ? -17.493 43.732 67.291 1.00 43.09 339 ASN A N 1
ATOM 2811 C CA . ASN A 1 339 ? -18.206 43.994 68.960 1.00 43.09 339 ASN A CA 1
ATOM 2812 C C . ASN A 1 339 ? -19.435 43.226 70.235 1.00 43.09 339 ASN A C 1
ATOM 2814 O O . ASN A 1 339 ? -19.755 42.104 69.869 1.00 43.09 339 ASN A O 1
ATOM 2818 N N . LYS A 1 340 ? -20.106 43.560 71.639 1.00 35.81 340 LYS A N 1
ATOM 2819 C CA . LYS A 1 340 ? -21.152 42.855 72.986 1.00 35.81 340 LYS A CA 1
ATOM 2820 C C . LYS A 1 340 ? -21.984 43.284 74.672 1.00 35.81 340 LYS A C 1
ATOM 2822 O O . LYS A 1 340 ? -21.443 44.288 75.119 1.00 35.81 340 LYS A O 1
ATOM 2827 N N . LEU A 1 341 ? -23.077 42.730 75.690 1.00 34.16 341 LEU A N 1
ATOM 2828 C CA . LEU A 1 341 ? -23.769 42.967 77.384 1.00 34.16 341 LEU A CA 1
ATOM 2829 C C . LEU A 1 341 ? -25.169 42.383 78.591 1.00 34.16 341 LEU A C 1
ATOM 2831 O O . LEU A 1 341 ? -25.993 41.669 78.025 1.00 34.16 341 LEU A O 1
ATOM 2835 N N . LYS A 1 342 ? -25.588 42.580 80.109 1.00 30.42 342 LYS A N 1
ATOM 2836 C CA . LYS A 1 342 ? -26.863 42.616 81.461 1.00 30.42 342 LYS A CA 1
ATOM 2837 C C . LYS A 1 342 ? -27.871 41.707 82.819 1.00 30.42 342 LYS A C 1
ATOM 2839 O O . LYS A 1 342 ? -28.079 40.576 82.392 1.00 30.42 342 LYS A O 1
ATOM 2844 N N . PHE A 1 343 ? -28.562 41.988 84.227 1.00 25.89 343 PHE A N 1
ATOM 2845 C CA . PHE A 1 343 ? -29.718 41.307 85.495 1.00 25.89 343 PHE A CA 1
ATOM 2846 C C . PHE A 1 343 ? -30.458 41.685 87.237 1.00 25.89 343 PHE A C 1
ATOM 2848 O O . PHE A 1 343 ? -29.872 42.662 87.686 1.00 25.89 343 PHE A O 1
ATOM 2855 N N . VAL A 1 344 ? -31.551 41.130 88.259 1.00 25.81 344 VAL A N 1
ATOM 2856 C CA . VAL A 1 344 ? -32.348 41.377 89.914 1.00 25.81 344 VAL A CA 1
ATOM 2857 C C . VAL A 1 344 ? -33.548 40.459 91.083 1.00 25.81 344 VAL A C 1
ATOM 2859 O O . VAL A 1 344 ? -33.821 39.428 90.478 1.00 25.81 344 VAL A O 1
ATOM 2862 N N . THR A 1 345 ? -34.412 40.373 92.427 1.00 24.06 345 THR A N 1
ATOM 2863 C CA . THR A 1 345 ? -35.058 40.743 94.105 1.00 24.06 345 THR A CA 1
ATOM 2864 C C . THR A 1 345 ? -36.344 40.013 95.339 1.00 24.06 345 THR A C 1
ATOM 2866 O O . THR A 1 345 ? -36.989 39.146 94.766 1.00 24.06 345 THR A O 1
ATOM 2869 N N . GLU A 1 346 ? -36.858 40.184 96.835 1.00 23.27 346 GLU A N 1
ATOM 2870 C CA . GLU A 1 346 ? -38.029 39.499 98.079 1.00 23.27 346 GLU A CA 1
ATOM 2871 C C . GLU A 1 346 ? -38.742 39.848 99.835 1.00 23.27 346 GLU A C 1
ATOM 2873 O O . GLU A 1 346 ? -38.063 40.722 100.378 1.00 23.27 346 GLU A O 1
ATOM 2878 N N . LYS A 1 347 ? -39.891 39.351 100.824 1.00 22.45 347 LYS A N 1
ATOM 2879 C CA . LYS A 1 347 ? -40.461 39.374 102.578 1.00 22.45 347 LYS A CA 1
ATOM 2880 C C . LYS A 1 347 ? -41.956 38.921 103.694 1.00 22.45 347 LYS A C 1
ATOM 2882 O O . LYS A 1 347 ? -42.905 38.620 102.983 1.00 22.45 347 LYS A O 1
ATOM 2887 N N . THR A 1 348 ? -42.331 38.851 105.233 1.00 23.78 348 THR A N 1
ATOM 2888 C CA . THR A 1 348 ? -43.740 38.721 106.410 1.00 23.78 348 THR A CA 1
ATOM 2889 C C . THR A 1 348 ? -44.164 38.257 108.216 1.00 23.78 348 THR A C 1
ATOM 2891 O O . THR A 1 348 ? -43.142 37.892 108.786 1.00 23.78 348 THR A O 1
ATOM 2894 N N . LEU A 1 349 ? -45.402 38.245 109.209 1.00 21.98 349 LEU A N 1
ATOM 2895 C CA . LEU A 1 349 ? -45.870 37.918 110.950 1.00 21.98 349 LEU A CA 1
ATOM 2896 C C . LEU A 1 349 ? -47.411 37.850 112.095 1.00 21.98 349 LEU A C 1
ATOM 2898 O O . LEU A 1 349 ? -48.371 38.318 111.495 1.00 21.98 349 LEU A O 1
ATOM 2902 N N . SER A 1 350 ? -47.817 37.444 113.572 1.00 19.89 350 SER A N 1
ATOM 2903 C CA . SER A 1 350 ? -49.176 37.529 114.796 1.00 19.89 350 SER A CA 1
ATOM 2904 C C . SER A 1 350 ? -49.721 36.811 116.481 1.00 19.89 350 SER A C 1
ATOM 2906 O O . SER A 1 350 ? -48.958 35.898 116.781 1.00 19.89 350 SER A O 1
ATOM 2908 N N . LEU A 1 351 ? -50.830 37.032 117.593 1.00 13.32 351 LEU A N 1
ATOM 2909 C CA . LEU A 1 351 ? -51.424 36.406 119.207 1.00 13.32 351 LEU A CA 1
ATOM 2910 C C . LEU A 1 351 ? -52.787 36.724 120.523 1.00 13.32 351 LEU A C 1
ATOM 2912 O O . LEU A 1 351 ? -53.308 37.810 120.299 1.00 13.32 351 LEU A O 1
ATOM 2916 N N . GLU A 1 352 ? -53.406 36.056 121.818 1.00 9.20 352 GLU A N 1
ATOM 2917 C CA . GLU A 1 352 ? -54.447 36.378 123.291 1.00 9.20 352 GLU A CA 1
ATOM 2918 C C . GLU A 1 352 ? -55.582 35.494 124.552 1.00 9.20 352 GLU A C 1
ATOM 2920 O O . GLU A 1 352 ? -55.889 34.384 124.126 1.00 9.20 352 GLU A O 1
ATOM 2925 N N . GLU A 1 353 ? -56.272 35.772 125.945 1.00 9.48 353 GLU A N 1
ATOM 2926 C CA . GLU A 1 353 ? -57.552 35.161 127.089 1.00 9.48 353 GLU A CA 1
ATOM 2927 C C . GLU A 1 353 ? -58.022 35.111 128.943 1.00 9.48 353 GLU A C 1
ATOM 2929 O O . GLU A 1 353 ? -56.984 35.195 129.596 1.00 9.48 353 GLU A O 1
ATOM 2934 N N . LYS A 1 354 ? -59.282 34.938 129.891 1.00 8.34 354 LYS A N 1
ATOM 2935 C CA . LYS A 1 354 ? -59.824 34.880 131.644 1.00 8.34 354 LYS A CA 1
ATOM 2936 C C . LYS A 1 354 ? -61.322 34.383 132.726 1.00 8.34 354 LYS A C 1
ATOM 2938 O O . LYS A 1 354 ? -62.261 34.064 132.008 1.00 8.34 354 LYS A O 1
ATOM 2943 N N . ALA A 1 355 ? -61.728 34.269 134.252 1.00 10.62 355 ALA A N 1
ATOM 2944 C CA . ALA A 1 355 ? -63.138 33.911 135.357 1.00 10.62 355 ALA A CA 1
ATOM 2945 C C . ALA A 1 355 ? -63.597 33.766 137.216 1.00 10.62 355 ALA A C 1
ATOM 2947 O O . ALA A 1 355 ? -62.574 33.814 137.891 1.00 10.62 355 ALA A O 1
ATOM 2948 N N . PHE A 1 356 ? -64.869 33.580 138.144 1.00 30.91 356 PHE A N 1
ATOM 2949 C CA . PHE A 1 356 ? -65.378 33.375 139.890 1.00 30.91 356 PHE A CA 1
ATOM 2950 C C . PHE A 1 356 ? -66.936 33.120 140.987 1.00 30.91 356 PHE A C 1
ATOM 2952 O O . PHE A 1 356 ? -67.942 33.258 140.298 1.00 30.91 356 PHE A O 1
ATOM 2959 N N . ARG A 1 357 ? -67.328 32.806 142.496 1.00 53.84 357 ARG A N 1
ATOM 2960 C CA . ARG A 1 357 ? -68.739 32.694 143.667 1.00 53.84 357 ARG A CA 1
ATOM 2961 C C . ARG A 1 357 ? -69.100 32.358 145.504 1.00 53.84 357 ARG A C 1
ATOM 2963 O O . ARG A 1 357 ? -68.047 32.234 146.112 1.00 53.84 357 ARG A O 1
ATOM 2970 N N . MET A 1 358 ? -70.345 32.208 146.457 1.00 54.47 358 MET A N 1
ATOM 2971 C CA . MET A 1 358 ? -70.845 32.051 148.198 1.00 54.47 358 MET A CA 1
ATOM 2972 C C . MET A 1 358 ? -72.349 31.561 149.248 1.00 54.47 358 MET A C 1
ATOM 2974 O O . MET A 1 358 ? -73.225 31.280 148.459 1.00 54.47 358 MET A O 1
ATOM 2978 N N . GLU A 1 359 ? -72.808 31.422 150.755 1.00 53.25 359 GLU A N 1
ATOM 2979 C CA . GLU A 1 359 ? -74.232 30.970 151.814 1.00 53.25 359 GLU A CA 1
ATOM 2980 C C . GLU A 1 359 ? -74.790 30.991 153.660 1.00 53.25 359 GLU A C 1
ATOM 2982 O O . GLU A 1 359 ? -73.980 31.649 154.302 1.00 53.25 359 GLU A O 1
ATOM 2987 N N . GLU A 1 360 ? -75.959 30.460 154.596 1.00 56.50 360 GLU A N 1
ATOM 2988 C CA . GLU A 1 360 ? -76.749 30.642 156.253 1.00 56.50 360 GLU A CA 1
ATOM 2989 C C . GLU A 1 360 ? -77.629 29.688 157.684 1.00 56.50 360 GLU A C 1
ATOM 2991 O O . GLU A 1 360 ? -77.106 28.579 157.762 1.00 56.50 360 GLU A O 1
ATOM 2996 N N . ILE A 1 361 ? -78.697 29.901 158.849 1.00 65.62 361 ILE A N 1
ATOM 2997 C CA . ILE A 1 361 ? -79.155 29.199 160.430 1.00 65.62 361 ILE A CA 1
ATOM 2998 C C . ILE A 1 361 ? -80.519 28.694 161.507 1.00 65.62 361 ILE A C 1
ATOM 3000 O O . ILE A 1 361 ? -81.695 28.579 161.158 1.00 65.62 361 ILE A O 1
ATOM 3004 N N . LEU A 1 362 ? -80.390 28.414 162.931 1.00 67.12 362 LEU A N 1
ATOM 3005 C CA . LEU A 1 362 ? -80.733 27.369 164.103 1.00 67.12 362 LEU A CA 1
ATOM 3006 C C . LEU A 1 362 ? -81.982 26.445 164.584 1.00 67.12 362 LEU A C 1
ATOM 3008 O O . LEU A 1 362 ? -81.744 25.245 164.697 1.00 67.12 362 LEU A O 1
ATOM 3012 N N . LYS A 1 363 ? -83.179 26.822 165.136 1.00 57.69 363 LYS A N 1
ATOM 3013 C CA . LYS A 1 363 ? -84.190 25.793 165.664 1.00 57.69 363 LYS A CA 1
ATOM 3014 C C . LYS A 1 363 ? -85.180 25.343 164.586 1.00 57.69 363 LYS A C 1
ATOM 3016 O O . LYS A 1 363 ? -85.569 24.176 164.527 1.00 57.69 363 LYS A O 1
ATOM 3021 N N . GLU A 1 364 ? -85.459 26.260 163.671 1.00 63.84 364 GLU A N 1
ATOM 3022 C CA . GLU A 1 364 ? -85.595 25.975 162.249 1.00 63.84 364 GLU A CA 1
ATOM 3023 C C . GLU A 1 364 ? -84.600 24.880 161.798 1.00 63.84 364 GLU A C 1
ATOM 3025 O O . GLU A 1 364 ? -85.072 23.866 161.286 1.00 63.84 364 GLU A O 1
ATOM 3030 N N . GLU A 1 365 ? -83.285 24.977 162.086 1.00 65.12 365 GLU A N 1
ATOM 3031 C CA . GLU A 1 365 ? -82.296 23.954 161.664 1.00 65.12 365 GLU A CA 1
ATOM 3032 C C . GLU A 1 365 ? -82.590 22.529 162.115 1.00 65.12 365 GLU A C 1
ATOM 3034 O O . GLU A 1 365 ? -82.237 21.637 161.373 1.00 65.12 365 GLU A O 1
ATOM 3039 N N . GLU A 1 366 ? -83.249 22.216 163.235 1.00 75.25 366 GLU A N 1
ATOM 3040 C CA . GLU A 1 366 ? -83.522 20.790 163.525 1.00 75.25 366 GLU A CA 1
ATOM 3041 C C . GLU A 1 366 ? -84.596 20.187 162.603 1.00 75.25 366 GLU A C 1
ATOM 3043 O O . GLU A 1 366 ? -84.515 19.015 162.217 1.00 75.25 366 GLU A O 1
ATOM 3048 N N . LYS A 1 367 ? -85.608 20.980 162.225 1.00 67.56 367 LYS A N 1
ATOM 3049 C CA . LYS A 1 367 ? -86.616 20.559 161.238 1.00 67.56 367 LYS A CA 1
ATOM 3050 C C . LYS A 1 367 ? -86.047 20.614 159.829 1.00 67.56 367 LYS A C 1
ATOM 3052 O O . LYS A 1 367 ? -86.167 19.634 159.091 1.00 67.56 367 LYS A O 1
ATOM 3057 N N . ILE A 1 368 ? -85.385 21.723 159.502 1.00 69.81 368 ILE A N 1
ATOM 3058 C CA . ILE A 1 368 ? -84.652 21.903 158.256 1.00 69.81 368 ILE A CA 1
ATOM 3059 C C . ILE A 1 368 ? -83.653 20.759 158.103 1.00 69.81 368 ILE A C 1
ATOM 3061 O O . ILE A 1 368 ? -83.686 20.145 157.060 1.00 69.81 368 ILE A O 1
ATOM 3065 N N . VAL A 1 369 ? -82.875 20.345 159.108 1.00 77.00 369 VAL A N 1
ATOM 3066 C CA . VAL A 1 369 ? -81.920 19.221 159.015 1.00 77.00 369 VAL A CA 1
ATOM 3067 C C . VAL A 1 369 ? -82.595 17.928 158.572 1.00 77.00 369 VAL A C 1
ATOM 3069 O O . VAL A 1 369 ? -82.054 17.270 157.695 1.00 77.00 369 VAL A O 1
ATOM 3072 N N . LYS A 1 370 ? -83.791 17.572 159.056 1.00 76.69 370 LYS A N 1
ATOM 3073 C CA . LYS A 1 370 ? -84.485 16.350 158.588 1.00 76.69 370 LYS A CA 1
ATOM 3074 C C . LYS A 1 370 ? -85.045 16.490 157.168 1.00 76.69 370 LYS A C 1
ATOM 3076 O O . LYS A 1 370 ? -84.989 15.547 156.371 1.00 76.69 370 LYS A O 1
ATOM 3081 N N . GLU A 1 371 ? -85.524 17.677 156.806 1.00 75.31 371 GLU A N 1
ATOM 3082 C CA . GLU A 1 371 ? -85.882 17.998 155.419 1.00 75.31 371 GLU A CA 1
ATOM 3083 C C . GLU A 1 371 ? -84.640 18.072 154.509 1.00 75.31 371 GLU A C 1
ATOM 3085 O O . GLU A 1 371 ? -84.695 17.683 153.346 1.00 75.31 371 GLU A O 1
ATOM 3090 N N . LYS A 1 372 ? -83.484 18.481 155.039 1.00 74.56 372 LYS A N 1
ATOM 3091 C CA . LYS A 1 372 ? -82.190 18.542 154.361 1.00 74.56 372 LYS A CA 1
ATOM 3092 C C . LYS A 1 372 ? -81.538 17.177 154.281 1.00 74.56 372 LYS A C 1
ATOM 3094 O O . LYS A 1 372 ? -80.878 16.949 153.288 1.00 74.56 372 LYS A O 1
ATOM 3099 N N . GLU A 1 373 ? -81.746 16.249 155.210 1.00 79.56 373 GLU A N 1
ATOM 3100 C CA . GLU A 1 373 ? -81.297 14.856 155.098 1.00 79.56 373 GLU A CA 1
ATOM 3101 C C . GLU A 1 373 ? -82.088 14.112 154.019 1.00 79.56 373 GLU A C 1
ATOM 3103 O O . GLU A 1 373 ? -81.505 13.407 153.194 1.00 79.56 373 GLU A O 1
ATOM 3108 N N . THR A 1 374 ? -83.407 14.314 153.964 1.00 78.75 374 THR A N 1
ATOM 3109 C CA . THR A 1 374 ? -84.247 13.744 152.899 1.00 78.75 374 THR A CA 1
ATOM 3110 C C . THR A 1 374 ? -83.942 14.381 151.538 1.00 78.75 374 THR A C 1
ATOM 3112 O O . THR A 1 374 ? -83.703 13.643 150.579 1.00 78.75 374 THR A O 1
ATOM 3115 N N . GLN A 1 375 ? -83.810 15.712 151.455 1.00 78.12 375 GLN A N 1
ATOM 3116 C CA . GLN A 1 375 ? -83.307 16.406 150.256 1.00 78.12 375 GLN A CA 1
ATOM 3117 C C . GLN A 1 375 ? -81.882 15.952 149.892 1.00 78.12 375 GLN A C 1
ATOM 3119 O O . GLN A 1 375 ? -81.612 15.694 148.728 1.00 78.12 375 GLN A O 1
ATOM 3124 N N . MET A 1 376 ? -80.974 15.786 150.857 1.00 79.44 376 MET A N 1
ATOM 3125 C CA . MET A 1 376 ? -79.588 15.340 150.654 1.00 79.44 376 MET A CA 1
ATOM 3126 C C . MET A 1 376 ? -79.532 13.912 150.119 1.00 79.44 376 MET A C 1
ATOM 3128 O O . MET A 1 376 ? -78.708 13.623 149.261 1.00 79.44 376 MET A O 1
ATOM 3132 N N . ASN A 1 377 ? -80.396 13.008 150.578 1.00 82.31 377 ASN A N 1
ATOM 3133 C CA . ASN A 1 377 ? -80.422 11.638 150.071 1.00 82.31 377 ASN A CA 1
ATOM 3134 C C . ASN A 1 377 ? -81.039 11.569 148.661 1.00 82.31 377 ASN A C 1
ATOM 3136 O O . ASN A 1 377 ? -80.480 10.895 147.796 1.00 82.31 377 ASN A O 1
ATOM 3140 N N . GLN A 1 378 ? -82.077 12.365 148.372 1.00 82.81 378 GLN A N 1
ATOM 3141 C CA . GLN A 1 378 ? -82.572 12.564 147.000 1.00 82.81 378 GLN A CA 1
ATOM 3142 C C . GLN A 1 378 ? -81.500 13.189 146.086 1.00 82.81 378 GLN A C 1
ATOM 3144 O O . GLN A 1 378 ? -81.314 12.742 144.955 1.00 82.81 378 GLN A O 1
ATOM 3149 N N . LEU A 1 379 ? -80.744 14.175 146.581 1.00 79.19 379 LEU A N 1
ATOM 3150 C CA . LEU A 1 379 ? -79.635 14.812 145.866 1.00 79.19 379 LEU A CA 1
ATOM 3151 C C . LEU A 1 379 ? -78.444 13.866 145.674 1.00 79.19 379 LEU A C 1
ATOM 3153 O O . LEU A 1 379 ? -77.830 13.913 144.616 1.00 79.19 379 LEU A O 1
ATOM 3157 N N . LYS A 1 380 ? -78.134 12.975 146.625 1.00 83.88 380 LYS A N 1
ATOM 3158 C CA . LYS A 1 380 ? -77.113 11.920 146.470 1.00 83.88 380 LYS A CA 1
ATOM 3159 C C . LYS A 1 380 ? -77.513 10.912 145.397 1.00 83.88 380 LYS A C 1
ATOM 3161 O O . LYS A 1 380 ? -76.682 10.577 144.558 1.00 83.88 380 LYS A O 1
ATOM 3166 N N . GLU A 1 381 ? -78.770 10.468 145.372 1.00 85.19 381 GLU A N 1
ATOM 3167 C CA . GLU A 1 381 ? -79.280 9.621 144.287 1.00 85.19 381 GLU A CA 1
ATOM 3168 C C . GLU A 1 381 ? -79.230 10.330 142.930 1.00 85.19 381 GLU A C 1
ATOM 3170 O O . GLU A 1 381 ? -78.769 9.748 141.947 1.00 85.19 381 GLU A O 1
ATOM 3175 N N . LEU A 1 382 ? -79.683 11.586 142.870 1.00 87.50 382 LEU A N 1
ATOM 3176 C CA . LEU A 1 382 ? -79.648 12.402 141.657 1.00 87.50 382 LEU A CA 1
ATOM 3177 C C . LEU A 1 382 ? -78.204 12.613 141.181 1.00 87.50 382 LEU A C 1
ATOM 3179 O O . LEU A 1 382 ? -77.924 12.455 139.997 1.00 87.50 382 LEU A O 1
ATOM 3183 N N . HIS A 1 383 ? -77.284 12.907 142.101 1.00 86.06 383 HIS A N 1
ATOM 3184 C CA . HIS A 1 383 ? -75.856 13.060 141.838 1.00 86.06 383 HIS A CA 1
ATOM 3185 C C . HIS A 1 383 ? -75.232 11.752 141.345 1.00 86.06 383 HIS A C 1
ATOM 3187 O O . HIS A 1 383 ? -74.471 11.776 140.383 1.00 86.06 383 HIS A O 1
ATOM 3193 N N . PHE A 1 384 ? -75.565 10.604 141.944 1.00 89.44 384 PHE A N 1
ATOM 3194 C CA . PHE A 1 384 ? -75.089 9.298 141.482 1.00 89.44 384 PHE A CA 1
ATOM 3195 C C . PHE A 1 384 ? -75.584 8.995 140.061 1.00 89.44 384 PHE A C 1
ATOM 3197 O O . PHE A 1 384 ? -74.771 8.722 139.178 1.00 89.44 384 PHE A O 1
ATOM 3204 N N . LYS A 1 385 ? -76.890 9.160 139.805 1.00 90.19 385 LYS A N 1
ATOM 3205 C CA . LYS A 1 385 ? -77.503 9.008 138.472 1.00 90.19 385 LYS A CA 1
ATOM 3206 C C . LYS A 1 385 ? -76.847 9.943 137.445 1.00 90.19 385 LYS A C 1
ATOM 3208 O O . LYS A 1 385 ? -76.424 9.490 136.387 1.00 90.19 385 LYS A O 1
ATOM 3213 N N . LYS A 1 386 ? -76.642 11.221 137.787 1.00 87.75 386 LYS A N 1
ATOM 3214 C CA . LYS A 1 386 ? -75.970 12.209 136.922 1.00 87.75 386 LYS A CA 1
ATOM 3215 C C . LYS A 1 386 ? -74.474 11.935 136.730 1.00 87.75 386 LYS A C 1
ATOM 3217 O O . LYS A 1 386 ? -73.961 12.188 135.647 1.00 87.75 386 LYS A O 1
ATOM 3222 N N . THR A 1 387 ? -73.786 11.368 137.721 1.00 89.31 387 THR A N 1
ATOM 3223 C CA . THR A 1 387 ? -72.387 10.916 137.591 1.00 89.31 387 THR A CA 1
ATOM 3224 C C . THR A 1 387 ? -72.292 9.725 136.636 1.00 89.31 387 THR A C 1
ATOM 3226 O O . THR A 1 387 ? -71.405 9.693 135.787 1.00 89.31 387 THR A O 1
ATOM 3229 N N . GLN A 1 388 ? -73.235 8.780 136.718 1.00 88.62 388 GLN A N 1
ATOM 3230 C CA . GLN A 1 388 ? -73.318 7.632 135.814 1.00 88.62 388 GLN A CA 1
ATOM 3231 C C . GLN A 1 388 ? -73.665 8.060 134.378 1.00 88.62 388 GLN A C 1
ATOM 3233 O O . GLN A 1 388 ? -73.000 7.631 133.438 1.00 88.62 388 GLN A O 1
ATOM 3238 N N . GLU A 1 389 ? -74.635 8.965 134.197 1.00 89.62 389 GLU A N 1
ATOM 3239 C CA . GLU A 1 389 ? -74.924 9.594 132.899 1.00 89.62 389 GLU A CA 1
ATOM 3240 C C . GLU A 1 389 ? -73.683 10.291 132.318 1.00 89.62 389 GLU A C 1
ATOM 3242 O O . GLU A 1 389 ? -73.344 10.079 131.155 1.00 89.62 389 GLU A O 1
ATOM 3247 N N . LEU A 1 390 ? -72.977 11.090 133.125 1.00 89.88 390 LEU A N 1
ATOM 3248 C CA . LEU A 1 390 ? -71.777 11.820 132.711 1.00 89.88 390 LEU A CA 1
ATOM 3249 C C . LEU A 1 390 ? -70.629 10.873 132.329 1.00 89.88 390 LEU A C 1
ATOM 3251 O O . LEU A 1 390 ? -69.920 11.139 131.359 1.00 89.88 390 LEU A O 1
ATOM 3255 N N . GLN A 1 391 ? -70.468 9.751 133.034 1.00 92.06 391 GLN A N 1
ATOM 3256 C CA . GLN A 1 391 ? -69.496 8.716 132.678 1.00 92.06 391 GLN A CA 1
ATOM 3257 C C . GLN A 1 391 ? -69.840 8.055 131.332 1.00 92.06 391 GLN A C 1
ATOM 3259 O O . GLN A 1 391 ? -68.971 7.965 130.467 1.00 92.06 391 GLN A O 1
ATOM 3264 N N . ILE A 1 392 ? -71.110 7.697 131.106 1.00 92.88 392 ILE A N 1
ATOM 3265 C CA . ILE A 1 392 ? -71.583 7.145 129.823 1.00 92.88 392 ILE A CA 1
ATOM 3266 C C . ILE A 1 392 ? -71.357 8.143 128.674 1.00 92.88 392 ILE A C 1
ATOM 3268 O O . ILE A 1 392 ? -70.974 7.744 127.573 1.00 92.88 392 ILE A O 1
ATOM 3272 N N . GLN A 1 393 ? -71.558 9.446 128.905 1.00 89.94 393 GLN A N 1
ATOM 3273 C CA . GLN A 1 393 ? -71.278 10.463 127.884 1.00 89.94 393 GLN A CA 1
ATOM 3274 C C . GLN A 1 393 ? -69.772 10.633 127.627 1.00 89.94 393 GLN A C 1
ATOM 3276 O O . GLN A 1 393 ? -69.386 10.738 126.468 1.00 89.94 393 GLN A O 1
ATOM 3281 N N . ARG A 1 394 ? -68.909 10.564 128.654 1.00 89.81 394 ARG A N 1
ATOM 3282 C CA . ARG A 1 394 ? -67.439 10.546 128.482 1.00 89.81 394 ARG A CA 1
ATOM 3283 C C . ARG A 1 394 ? -66.937 9.318 127.720 1.00 89.81 394 ARG A C 1
ATOM 3285 O O . ARG A 1 394 ? -65.932 9.392 127.019 1.00 89.81 394 ARG A O 1
ATOM 3292 N N . GLU A 1 395 ? -67.595 8.174 127.866 1.00 92.31 395 GLU A N 1
ATOM 3293 C CA . GLU A 1 395 ? -67.253 6.955 127.122 1.00 92.31 395 GLU A CA 1
ATOM 3294 C C . GLU A 1 395 ? -67.665 7.068 125.647 1.00 92.31 395 GLU A C 1
ATOM 3296 O O . GLU A 1 395 ? -66.874 6.735 124.763 1.00 92.31 395 GLU A O 1
ATOM 3301 N N . LYS A 1 396 ? -68.836 7.655 125.363 1.00 92.12 396 LYS A N 1
ATOM 3302 C CA . LYS A 1 396 ? -69.252 8.013 123.995 1.00 92.12 396 LYS A CA 1
ATOM 3303 C C . LYS A 1 396 ? -68.341 9.064 123.361 1.00 92.12 396 LYS A C 1
ATOM 3305 O O . LYS A 1 396 ? -67.944 8.900 122.213 1.00 92.12 396 LYS A O 1
ATOM 3310 N N . GLU A 1 397 ? -67.971 10.102 124.107 1.00 88.81 397 GLU A N 1
ATOM 3311 C CA . GLU A 1 397 ? -67.015 11.134 123.688 1.00 88.81 397 GLU A CA 1
ATOM 3312 C C . GLU A 1 397 ? -65.679 10.505 123.264 1.00 88.81 397 GLU A C 1
ATOM 3314 O O . GLU A 1 397 ? -65.188 10.785 122.173 1.00 88.81 397 GLU A O 1
ATOM 3319 N N . LYS A 1 398 ? -65.136 9.577 124.065 1.00 92.75 398 LYS A N 1
ATOM 3320 C CA . LYS A 1 398 ? -63.919 8.823 123.719 1.00 92.75 398 LYS A CA 1
ATOM 3321 C C . LYS A 1 398 ? -64.072 7.967 122.457 1.00 92.75 398 LYS A C 1
ATOM 3323 O O . LYS A 1 398 ? -63.146 7.956 121.651 1.00 92.75 398 LYS A O 1
ATOM 3328 N N . SER A 1 399 ? -65.210 7.288 122.263 1.00 91.19 399 SER A N 1
ATOM 3329 C CA . SER A 1 399 ? -65.483 6.531 121.024 1.00 91.19 399 SER A CA 1
ATOM 3330 C C . SER A 1 399 ? -65.474 7.454 119.805 1.00 91.19 399 SER A C 1
ATOM 3332 O O . SER A 1 399 ? -64.743 7.215 118.848 1.00 91.19 399 SER A O 1
ATOM 3334 N N . ILE A 1 400 ? -66.198 8.573 119.888 1.00 91.38 400 ILE A N 1
ATOM 3335 C CA . ILE A 1 400 ? -66.297 9.562 118.809 1.00 91.38 400 ILE A CA 1
ATOM 3336 C C . ILE A 1 400 ? -64.929 10.202 118.519 1.00 91.38 400 ILE A C 1
ATOM 3338 O O . ILE A 1 400 ? -64.594 10.416 117.357 1.00 91.38 400 ILE A O 1
ATOM 3342 N N . ILE A 1 401 ? -64.097 10.461 119.535 1.00 92.81 401 ILE A N 1
ATOM 3343 C CA . ILE A 1 401 ? -62.716 10.933 119.337 1.00 92.81 401 ILE A CA 1
ATOM 3344 C C . ILE A 1 401 ? -61.881 9.881 118.592 1.00 92.81 401 ILE A C 1
ATOM 3346 O O . ILE A 1 401 ? -61.220 10.231 117.615 1.00 92.81 401 ILE A O 1
ATOM 3350 N N . ALA A 1 402 ? -61.953 8.603 118.976 1.00 90.69 402 ALA A N 1
ATOM 3351 C CA . ALA A 1 402 ? -61.241 7.525 118.285 1.00 90.69 402 ALA A CA 1
ATOM 3352 C C . ALA A 1 402 ? -61.714 7.344 116.825 1.00 90.69 402 ALA A C 1
ATOM 3354 O O . ALA A 1 402 ? -60.896 7.147 115.925 1.00 90.69 402 ALA A O 1
ATOM 3355 N N . GLU A 1 403 ? -63.015 7.485 116.559 1.00 92.44 403 GLU A N 1
ATOM 3356 C CA . GLU A 1 403 ? -63.590 7.485 115.206 1.00 92.44 403 GLU A CA 1
ATOM 3357 C C . GLU A 1 403 ? -63.133 8.706 114.385 1.00 92.44 403 GLU A C 1
ATOM 3359 O O . GLU A 1 403 ? -62.778 8.577 113.209 1.00 92.44 403 GLU A O 1
ATOM 3364 N N . ILE A 1 404 ? -63.060 9.892 115.000 1.00 88.62 404 ILE A N 1
ATOM 3365 C CA . ILE A 1 404 ? -62.515 11.113 114.384 1.00 88.62 404 ILE A CA 1
ATOM 3366 C C . ILE A 1 404 ? -61.017 10.955 114.079 1.00 88.62 404 ILE A C 1
ATOM 3368 O O . ILE A 1 404 ? -60.549 11.408 113.035 1.00 88.62 404 ILE A O 1
ATOM 3372 N N . GLU A 1 405 ? -60.243 10.301 114.941 1.00 91.88 405 GLU A N 1
ATOM 3373 C CA . GLU A 1 405 ? -58.820 10.038 114.701 1.00 91.88 405 GLU A CA 1
ATOM 3374 C C . GLU A 1 405 ? -58.602 8.978 113.613 1.00 91.88 405 GLU A C 1
ATOM 3376 O O . GLU A 1 405 ? -57.791 9.198 112.708 1.00 91.88 405 GLU A O 1
ATOM 3381 N N . GLY A 1 406 ? -59.386 7.896 113.613 1.00 91.75 406 GLY A N 1
ATOM 3382 C CA . GLY A 1 406 ? -59.375 6.877 112.560 1.00 91.75 406 GLY A CA 1
ATOM 3383 C C . GLY A 1 406 ? -59.777 7.432 111.188 1.00 91.75 406 GLY A C 1
ATOM 3384 O O . GLY A 1 406 ? -59.096 7.188 110.188 1.00 91.75 406 GLY A O 1
ATOM 3385 N N . THR A 1 407 ? -60.826 8.257 111.126 1.00 89.62 407 THR A N 1
ATOM 3386 C CA . THR A 1 407 ? -61.237 8.933 109.881 1.00 89.62 407 THR A CA 1
ATOM 3387 C C . THR A 1 407 ? -60.224 9.987 109.431 1.00 89.62 407 THR A C 1
ATOM 3389 O O . THR A 1 407 ? -59.920 10.049 108.240 1.00 89.62 407 THR A O 1
ATOM 3392 N N . ARG A 1 408 ? -59.601 10.748 110.345 1.00 92.31 408 ARG A N 1
ATOM 3393 C CA . ARG A 1 408 ? -58.472 11.649 110.022 1.00 92.31 408 ARG A CA 1
ATOM 3394 C C . ARG A 1 408 ? -57.250 10.894 109.491 1.00 92.31 408 ARG A C 1
ATOM 3396 O O . ARG A 1 408 ? -56.591 11.392 108.578 1.00 92.31 408 ARG A O 1
ATOM 3403 N N . ALA A 1 409 ? -56.937 9.714 110.029 1.00 90.62 409 ALA A N 1
ATOM 3404 C CA . ALA A 1 409 ? -55.857 8.863 109.528 1.00 90.62 409 ALA A CA 1
ATOM 3405 C C . ALA A 1 409 ? -56.177 8.317 108.125 1.00 90.62 409 ALA A C 1
ATOM 3407 O O . ALA A 1 409 ? -55.348 8.424 107.220 1.00 90.62 409 ALA A O 1
ATOM 3408 N N . SER A 1 410 ? -57.405 7.834 107.912 1.00 92.75 410 SER A N 1
ATOM 3409 C CA . SER A 1 410 ? -57.898 7.421 106.592 1.00 92.75 410 SER A CA 1
ATOM 3410 C C . SER A 1 410 ? -57.824 8.565 105.570 1.00 92.75 410 SER A C 1
ATOM 3412 O O . SER A 1 410 ? -57.260 8.396 104.492 1.00 92.75 410 SER A O 1
ATOM 3414 N N . LEU A 1 411 ? -58.272 9.770 105.936 1.00 92.31 411 LEU A N 1
ATOM 3415 C CA . LEU A 1 411 ? -58.231 10.959 105.078 1.00 92.31 411 LEU A CA 1
ATOM 3416 C C . LEU A 1 411 ? -56.790 11.381 104.736 1.00 92.31 411 LEU A C 1
ATOM 3418 O O . LEU A 1 411 ? -56.517 11.740 103.591 1.00 92.31 411 LEU A O 1
ATOM 3422 N N . LYS A 1 412 ? -55.837 11.272 105.675 1.00 93.31 412 LYS A N 1
ATOM 3423 C CA . LYS A 1 412 ? -54.401 11.460 105.384 1.00 93.31 412 LYS A CA 1
ATOM 3424 C C . LYS A 1 412 ? -53.877 10.435 104.371 1.00 93.31 412 LYS A C 1
ATOM 3426 O O . LYS A 1 412 ? -53.154 10.826 103.457 1.00 93.31 412 LYS A O 1
ATOM 3431 N N . ASN A 1 413 ? -54.263 9.165 104.502 1.00 93.06 413 ASN A N 1
ATOM 3432 C CA . ASN A 1 413 ? -53.853 8.086 103.593 1.00 93.06 413 ASN A CA 1
ATOM 3433 C C . ASN A 1 413 ? -54.497 8.205 102.200 1.00 93.06 413 ASN A C 1
ATOM 3435 O O . ASN A 1 413 ? -53.865 7.900 101.190 1.00 93.06 413 ASN A O 1
ATOM 3439 N N . LEU A 1 414 ? -55.738 8.691 102.124 1.00 92.00 414 LEU A N 1
ATOM 3440 C CA . LEU A 1 414 ? -56.392 9.017 100.858 1.00 92.00 414 LEU A CA 1
ATOM 3441 C C . LEU A 1 414 ? -55.717 10.220 100.189 1.00 92.00 414 LEU A C 1
ATOM 3443 O O . LEU A 1 414 ? -55.394 10.138 99.010 1.00 92.00 414 LEU A O 1
ATOM 3447 N N . ASN A 1 415 ? -55.402 11.285 100.934 1.00 93.06 415 ASN A N 1
ATOM 3448 C CA . ASN A 1 415 ? -54.699 12.455 100.396 1.00 93.06 415 ASN A CA 1
ATOM 3449 C C . ASN A 1 415 ? -53.257 12.154 99.951 1.00 93.06 415 ASN A C 1
ATOM 3451 O O . ASN A 1 415 ? -52.794 12.746 98.976 1.00 93.06 415 ASN A O 1
ATOM 3455 N N . SER A 1 416 ? -52.531 11.251 100.620 1.00 92.88 416 SER A N 1
ATOM 3456 C CA . SER A 1 416 ? -51.206 10.826 100.145 1.00 92.88 416 SER A CA 1
ATOM 3457 C C . SER A 1 416 ? -51.310 9.988 98.868 1.00 92.88 416 SER A C 1
ATOM 3459 O O . SER A 1 416 ? -50.547 10.223 97.934 1.00 92.88 416 SER A O 1
ATOM 3461 N N . ARG A 1 417 ? -52.302 9.090 98.773 1.00 93.50 417 ARG A N 1
ATOM 3462 C CA . ARG A 1 417 ? -52.593 8.337 97.543 1.00 93.50 417 ARG A CA 1
ATOM 3463 C C . ARG A 1 417 ? -53.035 9.243 96.390 1.00 93.50 417 ARG A C 1
ATOM 3465 O O . ARG A 1 417 ? -52.607 9.014 95.265 1.00 93.50 417 ARG A O 1
ATOM 3472 N N . LEU A 1 418 ? -53.831 10.277 96.668 1.00 92.50 418 LEU A N 1
ATOM 3473 C CA . LEU A 1 418 ? -54.267 11.274 95.685 1.00 92.50 418 LEU A CA 1
ATOM 3474 C C . LEU A 1 418 ? -53.051 12.024 95.116 1.00 92.50 418 LEU A C 1
ATOM 3476 O O . LEU A 1 418 ? -52.849 12.001 93.912 1.00 92.50 418 LEU A O 1
ATOM 3480 N N . ARG A 1 419 ? -52.143 12.519 95.972 1.00 93.25 419 ARG A N 1
ATOM 3481 C CA . ARG A 1 419 ? -50.883 13.160 95.536 1.00 93.25 419 ARG A CA 1
ATOM 3482 C C . ARG A 1 419 ? -49.967 12.259 94.702 1.00 93.25 419 ARG A C 1
ATOM 3484 O O . ARG A 1 419 ? -49.245 12.762 93.846 1.00 93.25 419 ARG A O 1
ATOM 3491 N N . ILE A 1 420 ? -49.951 10.950 94.968 1.00 93.50 420 ILE A N 1
ATOM 3492 C CA . ILE A 1 420 ? -49.199 9.984 94.149 1.00 93.50 420 ILE A CA 1
ATOM 3493 C C . ILE A 1 420 ? -49.840 9.878 92.760 1.00 93.50 420 ILE A C 1
ATOM 3495 O O . ILE A 1 420 ? -49.129 9.976 91.764 1.00 93.50 420 ILE A O 1
ATOM 3499 N N . LEU A 1 421 ? -51.171 9.768 92.692 1.00 92.94 421 LEU A N 1
ATOM 3500 C CA . LEU A 1 421 ? -51.908 9.758 91.426 1.00 92.94 421 LEU A CA 1
ATOM 3501 C C . LEU A 1 421 ? -51.731 11.073 90.650 1.00 92.94 421 LEU A C 1
ATOM 3503 O O . LEU A 1 421 ? -51.447 11.014 89.460 1.00 92.94 421 LEU A O 1
ATOM 3507 N N . ASP A 1 422 ? -51.795 12.237 91.304 1.00 92.50 422 ASP A N 1
ATOM 3508 C CA . ASP A 1 422 ? -51.515 13.539 90.678 1.00 92.50 422 ASP A CA 1
ATOM 3509 C C . ASP A 1 422 ? -50.120 13.538 90.026 1.00 92.50 422 ASP A C 1
ATOM 3511 O O . ASP A 1 422 ? -49.973 13.836 88.838 1.00 92.50 422 ASP A O 1
ATOM 3515 N N . ALA A 1 423 ? -49.093 13.121 90.777 1.00 92.31 423 ALA A N 1
ATOM 3516 C CA . ALA A 1 423 ? -47.721 13.034 90.284 1.00 92.31 423 ALA A CA 1
ATOM 3517 C C . ALA A 1 423 ? -47.555 12.021 89.135 1.00 92.31 423 ALA A C 1
ATOM 3519 O O . ALA A 1 423 ? -46.735 12.242 88.244 1.00 92.31 423 ALA A O 1
ATOM 3520 N N . ASP A 1 424 ? -48.319 10.928 89.126 1.00 92.94 424 ASP A N 1
ATOM 3521 C CA . ASP A 1 424 ? -48.322 9.960 88.027 1.00 92.94 424 ASP A CA 1
ATOM 3522 C C . ASP A 1 424 ? -49.082 10.477 86.792 1.00 92.94 424 ASP A C 1
ATOM 3524 O O . ASP A 1 424 ? -48.630 10.240 85.672 1.00 92.94 424 ASP A O 1
ATOM 3528 N N . THR A 1 425 ? -50.157 11.264 86.953 1.00 92.31 425 THR A N 1
ATOM 3529 C CA . THR A 1 425 ? -50.826 11.922 85.811 1.00 92.31 425 THR A CA 1
ATOM 3530 C C . THR A 1 425 ? -49.940 12.975 85.145 1.00 92.31 425 THR A C 1
ATOM 3532 O O . THR A 1 425 ? -49.945 13.075 83.920 1.00 92.31 425 THR A O 1
ATOM 3535 N N . LEU A 1 426 ? -49.116 13.705 85.909 1.00 92.81 426 LEU A N 1
ATOM 3536 C CA . LEU A 1 426 ? -48.132 14.638 85.346 1.00 92.81 426 LEU A CA 1
ATOM 3537 C C . LEU A 1 426 ? -47.072 13.901 84.510 1.00 92.81 426 LEU A C 1
ATOM 3539 O O . LEU A 1 426 ? -46.831 14.279 83.366 1.00 92.81 426 LEU A O 1
ATOM 3543 N N . LYS A 1 427 ? -46.524 12.783 85.011 1.00 92.25 427 LYS A N 1
ATOM 3544 C CA . LYS A 1 427 ? -45.614 11.917 84.228 1.00 92.25 427 LYS A CA 1
ATOM 3545 C C . LYS A 1 427 ? -46.290 11.373 82.968 1.00 92.25 427 LYS A C 1
ATOM 3547 O O . LYS A 1 427 ? -45.660 11.297 81.920 1.00 92.25 427 LYS A O 1
ATOM 3552 N N . GLN A 1 428 ? -47.567 10.992 83.046 1.00 90.06 428 GLN A N 1
ATOM 3553 C CA . GLN A 1 428 ? -48.321 10.535 81.875 1.00 90.06 428 GLN A CA 1
ATOM 3554 C C . GLN A 1 428 ? -48.498 11.654 80.841 1.00 90.06 428 GLN A C 1
ATOM 3556 O O . GLN A 1 428 ? -48.317 11.395 79.655 1.00 90.06 428 GLN A O 1
ATOM 3561 N N . GLN A 1 429 ? -48.762 12.896 81.261 1.00 90.75 429 GLN A N 1
ATOM 3562 C CA . GLN A 1 429 ? -48.794 14.052 80.357 1.00 90.75 429 GLN A CA 1
ATOM 3563 C C . GLN A 1 429 ? -47.429 14.295 79.697 1.00 90.75 429 GLN A C 1
ATOM 3565 O O . GLN A 1 429 ? -47.371 14.455 78.480 1.00 90.75 429 GLN A O 1
ATOM 3570 N N . GLU A 1 430 ? -46.326 14.252 80.453 1.00 91.81 430 GLU A N 1
ATOM 3571 C CA . GLU A 1 430 ? -44.966 14.336 79.896 1.00 91.81 430 GLU A CA 1
ATOM 3572 C C . GLU A 1 430 ? -44.692 13.218 78.875 1.00 91.81 430 GLU A C 1
ATOM 3574 O O . GLU A 1 430 ? -44.135 13.476 77.807 1.00 91.81 430 GLU A O 1
ATOM 3579 N N . ILE A 1 431 ? -45.109 11.980 79.160 1.00 93.06 431 ILE A N 1
ATOM 3580 C CA . ILE A 1 431 ? -44.972 10.846 78.234 1.00 93.06 431 ILE A CA 1
ATOM 3581 C C . ILE A 1 431 ? -45.802 11.072 76.962 1.00 93.06 431 ILE A C 1
ATOM 3583 O O . ILE A 1 431 ? -45.269 10.859 75.873 1.00 93.06 431 ILE A O 1
ATOM 3587 N N . MET A 1 432 ? -47.048 11.552 77.069 1.00 92.75 432 MET A N 1
ATOM 3588 C CA . MET A 1 432 ? -47.873 11.883 75.898 1.00 92.75 432 MET A CA 1
ATOM 3589 C C . MET A 1 432 ? -47.225 12.979 75.046 1.00 92.75 432 MET A C 1
ATOM 3591 O O . MET A 1 432 ? -47.023 12.755 73.860 1.00 92.75 432 MET A O 1
ATOM 3595 N N . TYR A 1 433 ? -46.784 14.101 75.630 1.00 94.88 433 TYR A N 1
ATOM 3596 C CA . TYR A 1 433 ? -46.119 15.170 74.867 1.00 94.88 433 TYR A CA 1
ATOM 3597 C C . TYR A 1 433 ? -44.851 14.691 74.138 1.00 94.88 433 TYR A C 1
ATOM 3599 O O . TYR A 1 433 ? -44.596 15.094 73.000 1.00 94.88 433 TYR A O 1
ATOM 3607 N N . ASN A 1 434 ? -44.062 13.808 74.761 1.00 93.25 434 ASN A N 1
ATOM 3608 C CA . ASN A 1 434 ? -42.895 13.201 74.116 1.00 93.25 434 ASN A CA 1
ATOM 3609 C C . ASN A 1 434 ? -43.291 12.239 72.978 1.00 93.25 434 ASN A C 1
ATOM 3611 O O . ASN A 1 434 ? -42.620 12.203 71.943 1.00 93.25 434 ASN A O 1
ATOM 3615 N N . GLN A 1 435 ? -44.384 11.484 73.138 1.00 91.88 435 GLN A N 1
ATOM 3616 C CA . GLN A 1 435 ? -44.923 10.610 72.093 1.00 91.88 435 GLN A CA 1
ATOM 3617 C C . GLN A 1 435 ? -45.527 11.411 70.931 1.00 91.88 435 GLN A C 1
ATOM 3619 O O . GLN A 1 435 ? -45.196 11.118 69.787 1.00 91.88 435 GLN A O 1
ATOM 3624 N N . ASP A 1 436 ? -46.301 12.465 71.193 1.00 91.56 436 ASP A N 1
ATOM 3625 C CA . ASP A 1 436 ? -46.864 13.365 70.177 1.00 91.56 436 ASP A CA 1
ATOM 3626 C C . ASP A 1 436 ? -45.765 14.052 69.354 1.00 91.56 436 ASP A C 1
ATOM 3628 O O . ASP A 1 436 ? -45.854 14.137 68.127 1.00 91.56 436 ASP A O 1
ATOM 3632 N N . PHE A 1 437 ? -44.682 14.501 70.000 1.00 93.75 437 PHE A N 1
ATOM 3633 C CA . PHE A 1 437 ? -43.526 15.060 69.296 1.00 93.75 437 PHE A CA 1
ATOM 3634 C C . PHE A 1 437 ? -42.841 14.021 68.392 1.00 93.75 437 PHE A C 1
ATOM 3636 O O . PHE A 1 437 ? -42.477 14.328 67.251 1.00 93.75 437 PHE A O 1
ATOM 3643 N N . TYR A 1 438 ? -42.694 12.780 68.870 1.00 92.75 438 TYR A N 1
ATOM 3644 C CA . TYR A 1 438 ? -42.146 11.684 68.069 1.00 92.75 438 TYR A CA 1
ATOM 3645 C C . TYR A 1 438 ? -43.066 11.314 66.895 1.00 92.75 438 TYR A C 1
ATOM 3647 O O . TYR A 1 438 ? -42.584 11.162 65.772 1.00 92.75 438 TYR A O 1
ATOM 3655 N N . ILE A 1 439 ? -44.383 11.256 67.121 1.00 90.69 439 ILE A N 1
ATOM 3656 C CA . ILE A 1 439 ? -45.403 11.042 66.087 1.00 90.69 439 ILE A CA 1
ATOM 3657 C C . ILE A 1 439 ? -45.279 12.123 65.013 1.00 90.69 439 ILE A C 1
ATOM 3659 O O . ILE A 1 439 ? -45.051 11.776 63.859 1.00 90.69 439 ILE A O 1
ATOM 3663 N N . GLN A 1 440 ? -45.262 13.412 65.371 1.00 89.75 440 GLN A N 1
ATOM 3664 C CA . GLN A 1 440 ? -45.078 14.498 64.396 1.00 89.75 440 GLN A CA 1
ATOM 3665 C C . GLN A 1 440 ? -43.759 14.394 63.611 1.00 89.75 440 GLN A C 1
ATOM 3667 O O . GLN A 1 440 ? -43.705 14.754 62.431 1.00 89.75 440 GLN A O 1
ATOM 3672 N N . GLN A 1 441 ? -42.673 13.917 64.229 1.00 88.50 441 GLN A N 1
ATOM 3673 C CA . GLN A 1 441 ? -41.405 13.693 63.527 1.00 88.50 441 GLN A CA 1
ATOM 3674 C C . GLN A 1 441 ? -41.508 12.526 62.527 1.00 88.50 441 GLN A C 1
ATOM 3676 O O . GLN A 1 441 ? -41.015 12.635 61.398 1.00 88.50 441 GLN A O 1
ATOM 3681 N N . VAL A 1 442 ? -42.172 11.433 62.914 1.00 86.50 442 VAL A N 1
ATOM 3682 C CA . VAL A 1 442 ? -42.432 10.271 62.052 1.00 86.50 442 VAL A CA 1
ATOM 3683 C C . VAL A 1 442 ? -43.405 10.625 60.926 1.00 86.50 442 VAL A C 1
ATOM 3685 O O . VAL A 1 442 ? -43.138 10.265 59.784 1.00 86.50 442 VAL A O 1
ATOM 3688 N N . GLU A 1 443 ? -44.462 11.391 61.188 1.00 83.06 443 GLU A N 1
ATOM 3689 C CA . GLU A 1 443 ? -45.422 11.878 60.190 1.00 83.06 443 GLU A CA 1
ATOM 3690 C C . GLU A 1 443 ? -44.749 12.762 59.139 1.00 83.06 443 GLU A C 1
ATOM 3692 O O . GLU A 1 443 ? -44.884 12.502 57.946 1.00 83.06 443 GLU A O 1
ATOM 3697 N N . ARG A 1 444 ? -43.925 13.739 59.549 1.00 82.00 444 ARG A N 1
ATOM 3698 C CA . ARG A 1 444 ? -43.148 14.572 58.607 1.00 82.00 444 ARG A CA 1
ATOM 3699 C C . ARG A 1 444 ? -42.195 13.734 57.747 1.00 82.00 444 ARG A C 1
ATOM 3701 O O . ARG A 1 444 ? -41.967 14.060 56.581 1.00 82.00 444 ARG A O 1
ATOM 3708 N N . ARG A 1 445 ? -41.644 12.641 58.291 1.00 83.06 445 ARG A N 1
ATOM 3709 C CA . ARG A 1 445 ? -40.844 11.670 57.525 1.00 83.06 445 ARG A CA 1
ATOM 3710 C C . ARG A 1 445 ? -41.718 10.812 56.601 1.00 83.06 445 ARG A C 1
ATOM 3712 O O . ARG A 1 445 ? -41.297 10.529 55.484 1.00 83.06 445 ARG A O 1
ATOM 3719 N N . LEU A 1 446 ? -42.919 10.435 57.035 1.00 80.75 446 LEU A N 1
ATOM 3720 C CA . LEU A 1 446 ? -43.880 9.640 56.273 1.00 80.75 446 LEU A CA 1
ATOM 3721 C C . LEU A 1 446 ? -44.435 10.419 55.074 1.00 80.75 446 LEU A C 1
ATOM 3723 O O . LEU A 1 446 ? -44.462 9.867 53.983 1.00 80.75 446 LEU A O 1
ATOM 3727 N N . SER A 1 447 ? -44.805 11.692 55.241 1.00 79.31 447 SER A N 1
ATOM 3728 C CA . SER A 1 447 ? -45.210 12.591 54.148 1.00 79.31 447 SER A CA 1
ATOM 3729 C C . SER A 1 447 ? -44.117 12.701 53.082 1.00 79.31 447 SER A C 1
ATOM 3731 O O . SER A 1 447 ? -44.362 12.414 51.912 1.00 79.31 447 SER A O 1
ATOM 3733 N N . ARG A 1 448 ? -42.866 12.963 53.491 1.00 74.88 448 ARG A N 1
ATOM 3734 C CA . ARG A 1 448 ? -41.711 12.970 52.572 1.00 74.88 448 ARG A CA 1
ATOM 3735 C C . ARG A 1 448 ? -41.526 11.638 51.833 1.00 74.88 448 ARG A C 1
ATOM 3737 O O . ARG A 1 448 ? -41.212 11.648 50.649 1.00 74.88 448 ARG A O 1
ATOM 3744 N N . LEU A 1 449 ? -41.740 10.502 52.503 1.00 76.00 449 LEU A N 1
ATOM 3745 C CA . LEU A 1 449 ? -41.667 9.165 51.890 1.00 76.00 449 LEU A CA 1
ATOM 3746 C C . LEU A 1 449 ? -42.875 8.827 50.995 1.00 76.00 449 LEU A C 1
ATOM 3748 O O . LEU A 1 449 ? -42.733 8.018 50.083 1.00 76.00 449 LEU A O 1
ATOM 3752 N N . LYS A 1 450 ? -44.041 9.440 51.230 1.00 73.44 450 LYS A N 1
ATOM 3753 C CA . LYS A 1 450 ? -45.245 9.328 50.387 1.00 73.44 450 LYS A CA 1
ATOM 3754 C C . LYS A 1 450 ? -45.190 10.196 49.124 1.00 73.44 450 LYS A C 1
ATOM 3756 O O . LYS A 1 450 ? -46.008 9.995 48.233 1.00 73.44 450 LYS A O 1
ATOM 3761 N N . GLY A 1 451 ? -44.242 11.131 49.037 1.00 67.56 451 GLY A N 1
ATOM 3762 C CA . GLY A 1 451 ? -44.139 12.092 47.934 1.00 67.56 451 GLY A CA 1
ATOM 3763 C C . GLY A 1 451 ? -44.810 13.443 48.203 1.00 67.56 451 GLY A C 1
ATOM 3764 O O . GLY A 1 451 ? -44.849 14.279 47.301 1.00 67.56 451 GLY A O 1
ATOM 3765 N N . ASP A 1 452 ? -45.268 13.698 49.433 1.00 67.94 452 ASP A N 1
ATOM 3766 C CA . ASP A 1 452 ? -45.677 15.031 49.894 1.00 67.94 452 ASP A CA 1
ATOM 3767 C C . ASP A 1 452 ? -44.417 15.868 50.189 1.00 67.94 452 ASP A C 1
ATOM 3769 O O . ASP A 1 452 ? -44.025 16.106 51.337 1.00 67.94 452 ASP A O 1
ATOM 3773 N N . VAL A 1 453 ? -43.726 16.242 49.112 1.00 63.00 453 VAL A N 1
ATOM 3774 C CA . VAL A 1 453 ? -42.567 17.143 49.112 1.00 63.00 453 VAL A CA 1
ATOM 3775 C C . VAL A 1 453 ? -43.062 18.596 49.114 1.00 63.00 453 VAL A C 1
ATOM 3777 O O . VAL A 1 453 ? -44.156 18.879 48.623 1.00 63.00 453 VAL A O 1
ATOM 3780 N N . ASN A 1 454 ? -42.271 19.534 49.646 1.00 67.88 454 ASN A N 1
ATOM 3781 C CA . ASN A 1 454 ? -42.632 20.952 49.612 1.00 67.88 454 ASN A CA 1
ATOM 3782 C C . ASN A 1 454 ? -42.791 21.434 48.152 1.00 67.88 454 ASN A C 1
ATOM 3784 O O . ASN A 1 454 ? -42.084 20.942 47.269 1.00 67.88 454 ASN A O 1
ATOM 3788 N N . THR A 1 455 ? -43.695 22.385 47.883 1.00 73.38 455 THR A N 1
ATOM 3789 C CA . THR A 1 455 ? -44.075 22.783 46.505 1.00 73.38 455 THR A CA 1
ATOM 3790 C C . THR A 1 455 ? -42.880 23.134 45.627 1.00 73.38 455 THR A C 1
ATOM 3792 O O . THR A 1 455 ? -42.829 22.761 44.457 1.00 73.38 455 THR A O 1
ATOM 3795 N N . ASP A 1 456 ? -41.899 23.804 46.217 1.00 74.69 456 ASP A N 1
ATOM 3796 C CA . ASP A 1 456 ? -40.759 24.380 45.515 1.00 74.69 456 ASP A CA 1
ATOM 3797 C C . ASP A 1 456 ? -39.711 23.293 45.213 1.00 74.69 456 ASP A C 1
ATOM 3799 O O . ASP A 1 456 ? -39.174 23.216 44.109 1.00 74.69 456 ASP A O 1
ATOM 3803 N N . GLU A 1 457 ? -39.491 22.374 46.161 1.00 75.56 457 GLU A N 1
ATOM 3804 C CA . GLU A 1 457 ? -38.665 21.172 45.974 1.00 75.56 457 GLU A CA 1
ATOM 3805 C C . GLU A 1 457 ? -39.266 20.263 44.889 1.00 75.56 457 GLU A C 1
ATOM 3807 O O . GLU A 1 457 ? -38.539 19.737 44.041 1.00 75.56 457 GLU A O 1
ATOM 3812 N N . ARG A 1 458 ? -40.600 20.130 44.859 1.00 79.44 458 ARG A N 1
ATOM 3813 C CA . ARG A 1 458 ? -41.318 19.406 43.804 1.00 79.44 458 ARG A CA 1
ATOM 3814 C C . ARG A 1 458 ? -41.129 20.060 42.432 1.00 79.44 458 ARG A C 1
ATOM 3816 O O . ARG A 1 458 ? -40.801 19.349 41.488 1.00 79.44 458 ARG A O 1
ATOM 3823 N N . GLN A 1 459 ? -41.276 21.382 42.319 1.00 82.69 459 GLN A N 1
ATOM 3824 C CA . GLN A 1 459 ? -41.056 22.103 41.056 1.00 82.69 459 GLN A CA 1
ATOM 3825 C C . GLN A 1 459 ? -39.617 21.950 40.544 1.00 82.69 459 GLN A C 1
ATOM 3827 O O . GLN A 1 459 ? -39.413 21.729 39.352 1.00 82.69 459 GLN A O 1
ATOM 3832 N N . VAL A 1 460 ? -38.617 22.002 41.432 1.00 86.81 460 VAL A N 1
ATOM 3833 C CA . VAL A 1 460 ? -37.207 21.769 41.070 1.00 86.81 460 VAL A CA 1
ATOM 3834 C C . VAL A 1 460 ? -36.986 20.341 40.558 1.00 86.81 460 VAL A C 1
ATOM 3836 O O . VAL A 1 460 ? -36.280 20.152 39.566 1.00 86.81 460 VAL A O 1
ATOM 3839 N N . LEU A 1 461 ? -37.606 19.333 41.181 1.00 83.38 461 LEU A N 1
ATOM 3840 C CA . LEU A 1 461 ? -37.515 17.940 40.729 1.00 83.38 461 LEU A CA 1
ATOM 3841 C C . LEU A 1 461 ? -38.253 17.704 39.401 1.00 83.38 461 LEU A C 1
ATOM 3843 O O . LEU A 1 461 ? -37.695 17.062 38.513 1.00 83.38 461 LEU A O 1
ATOM 3847 N N . GLU A 1 462 ? -39.456 18.256 39.223 1.00 86.62 462 GLU A N 1
ATOM 3848 C CA . GLU A 1 462 ? -40.207 18.182 37.961 1.00 86.62 462 GLU A CA 1
ATOM 3849 C C . GLU A 1 462 ? -39.443 18.880 36.820 1.00 86.62 462 GLU A C 1
ATOM 3851 O O . GLU A 1 462 ? -39.275 18.293 35.749 1.00 86.62 462 GLU A O 1
ATOM 3856 N N . ALA A 1 463 ? -38.862 20.061 37.064 1.00 89.81 463 ALA A N 1
ATOM 3857 C CA . ALA A 1 463 ? -37.977 20.731 36.109 1.00 89.81 463 ALA A CA 1
ATOM 3858 C C . ALA A 1 463 ? -36.745 19.875 35.763 1.00 89.81 463 ALA A C 1
ATOM 3860 O O . ALA A 1 463 ? -36.388 19.752 34.589 1.00 89.81 463 ALA A O 1
ATOM 3861 N N . LYS A 1 464 ? -36.129 19.209 36.752 1.00 92.94 464 LYS A N 1
ATOM 3862 C CA . LYS A 1 464 ? -34.993 18.306 36.511 1.00 92.94 464 LYS A CA 1
ATOM 3863 C C . LYS A 1 464 ? -35.383 17.079 35.683 1.00 92.94 464 LYS A C 1
ATOM 3865 O O . LYS A 1 464 ? -34.601 16.648 34.839 1.00 92.94 464 LYS A O 1
ATOM 3870 N N . VAL A 1 465 ? -36.592 16.545 35.865 1.00 91.38 465 VAL A N 1
ATOM 3871 C CA . VAL A 1 465 ? -37.138 15.470 35.020 1.00 91.38 465 VAL A CA 1
ATOM 3872 C C . VAL A 1 465 ? -37.380 15.962 33.588 1.00 91.38 465 VAL A C 1
ATOM 3874 O O . VAL A 1 465 ? -37.056 15.237 32.648 1.00 91.38 465 VAL A O 1
ATOM 3877 N N . VAL A 1 466 ? -37.861 17.194 33.388 1.00 95.25 466 VAL A N 1
ATOM 3878 C CA . VAL A 1 466 ? -38.015 17.793 32.046 1.00 95.25 466 VAL A CA 1
ATOM 3879 C C . VAL A 1 466 ? -36.657 18.003 31.355 1.00 95.25 466 VAL A C 1
ATOM 3881 O O . VAL A 1 466 ? -36.510 17.662 30.183 1.00 95.25 466 VAL A O 1
ATOM 3884 N N . GLU A 1 467 ? -35.625 18.469 32.066 1.00 94.12 467 GLU A N 1
ATOM 3885 C CA . GLU A 1 467 ? -34.259 18.555 31.518 1.00 94.12 467 GLU A CA 1
ATOM 3886 C C . GLU A 1 467 ? -33.680 17.176 31.151 1.00 94.12 467 GLU A C 1
ATOM 3888 O O . GLU A 1 467 ? -33.097 16.999 30.076 1.00 94.12 467 GLU A O 1
ATOM 3893 N N . LEU A 1 468 ? -33.836 16.183 32.033 1.00 92.69 468 LEU A N 1
ATOM 3894 C CA . LEU A 1 468 ? -33.303 14.833 31.825 1.00 92.69 468 LEU A CA 1
ATOM 3895 C C . LEU A 1 468 ? -34.040 14.080 30.709 1.00 92.69 468 LEU A C 1
ATOM 3897 O O . LEU A 1 468 ? -33.406 13.364 29.938 1.00 92.69 468 LEU A O 1
ATOM 3901 N N . THR A 1 469 ? -35.353 14.269 30.565 1.00 94.12 469 THR A N 1
ATOM 3902 C CA . THR A 1 469 ? -36.116 13.701 29.440 1.00 94.12 469 THR A CA 1
ATOM 3903 C C . THR A 1 469 ? -35.780 14.395 28.122 1.00 94.12 469 THR A C 1
ATOM 3905 O O . THR A 1 469 ? -35.523 13.705 27.140 1.00 94.12 469 THR A O 1
ATOM 3908 N N . LYS A 1 470 ? -35.657 15.731 28.097 1.00 96.25 470 LYS A N 1
ATOM 3909 C CA . LYS A 1 470 ? -35.208 16.471 26.904 1.00 96.25 470 LYS A CA 1
ATOM 3910 C C . LYS A 1 470 ? -33.820 16.025 26.438 1.00 96.25 470 LYS A C 1
ATOM 3912 O O . LYS A 1 470 ? -33.634 15.740 25.258 1.00 96.25 470 LYS A O 1
ATOM 3917 N N . THR A 1 471 ? -32.859 15.914 27.356 1.00 94.38 471 THR A N 1
ATOM 3918 C CA . THR A 1 471 ? -31.507 15.438 27.013 1.00 94.38 471 THR A CA 1
ATOM 3919 C C . THR A 1 471 ? -31.490 13.960 26.611 1.00 94.38 471 THR A C 1
ATOM 3921 O O . THR A 1 471 ? -30.717 13.593 25.729 1.00 94.38 471 THR A O 1
ATOM 3924 N N . LEU A 1 472 ? -32.358 13.111 27.174 1.00 94.44 472 LEU A N 1
ATOM 3925 C CA . LEU A 1 472 ? -32.527 11.726 26.721 1.00 94.44 472 LEU A CA 1
ATOM 3926 C C . LEU A 1 472 ? -33.044 11.655 25.274 1.00 94.44 472 LEU A C 1
ATOM 3928 O O . LEU A 1 472 ? -32.502 10.882 24.484 1.00 94.44 472 LEU A O 1
ATOM 3932 N N . GLU A 1 473 ? -34.039 12.466 24.912 1.00 95.75 473 GLU A N 1
ATOM 3933 C CA . GLU A 1 473 ? -34.562 12.556 23.542 1.00 95.75 473 GLU A CA 1
ATOM 3934 C C . GLU A 1 473 ? -33.495 13.070 22.561 1.00 95.75 473 GLU A C 1
ATOM 3936 O O . GLU A 1 473 ? -33.216 12.409 21.563 1.00 95.75 473 GLU A O 1
ATOM 3941 N N . GLU A 1 474 ? -32.768 14.137 22.909 1.00 95.00 474 GLU A N 1
ATOM 3942 C CA . GLU A 1 474 ? -31.627 14.630 22.117 1.00 95.00 474 GLU A CA 1
ATOM 3943 C C . GLU A 1 474 ? -30.540 13.558 21.895 1.00 95.00 474 GLU A C 1
ATOM 3945 O O . GLU A 1 474 ? -29.927 13.497 20.824 1.00 95.00 474 GLU A O 1
ATOM 3950 N N . LYS A 1 475 ? -30.285 12.684 22.884 1.00 93.88 475 LYS A N 1
ATOM 3951 C CA . LYS A 1 475 ? -29.342 11.562 22.727 1.00 93.88 475 LYS A CA 1
ATOM 3952 C C . LYS A 1 475 ? -29.918 10.400 21.914 1.00 93.88 475 LYS A C 1
ATOM 3954 O O . LYS A 1 475 ? -29.148 9.784 21.176 1.00 93.88 475 LYS A O 1
ATOM 3959 N N . LYS A 1 476 ? -31.225 10.117 21.989 1.00 96.44 476 LYS A N 1
ATOM 3960 C CA . LYS A 1 476 ? -31.895 9.152 21.095 1.00 96.44 476 LYS A CA 1
ATOM 3961 C C . LYS A 1 476 ? -31.806 9.614 19.643 1.00 96.44 476 LYS A C 1
ATOM 3963 O O . LYS A 1 476 ? -31.412 8.823 18.794 1.00 96.44 476 LYS A O 1
ATOM 3968 N N . ASP A 1 477 ? -32.089 10.883 19.361 1.00 96.00 477 ASP A N 1
ATOM 3969 C CA . ASP A 1 477 ? -32.053 11.421 17.997 1.00 96.00 477 ASP A CA 1
ATOM 3970 C C . ASP A 1 477 ? -30.633 11.441 17.422 1.00 96.00 477 ASP A C 1
ATOM 3972 O O . ASP A 1 477 ? -30.413 10.999 16.291 1.00 96.00 477 ASP A O 1
ATOM 3976 N N . ALA A 1 478 ? -29.639 11.836 18.226 1.00 94.62 478 ALA A N 1
ATOM 3977 C CA . ALA A 1 478 ? -28.230 11.727 17.847 1.00 94.62 478 ALA A CA 1
ATOM 3978 C C . ALA A 1 478 ? -27.805 10.268 17.574 1.00 94.62 478 ALA A C 1
ATOM 3980 O O . ALA A 1 478 ? -27.095 10.006 16.600 1.00 94.62 478 ALA A O 1
ATOM 3981 N N . TYR A 1 479 ? -28.264 9.309 18.389 1.00 96.31 479 TYR A N 1
ATOM 3982 C CA . TYR A 1 479 ? -28.033 7.879 18.159 1.00 96.31 479 TYR A CA 1
ATOM 3983 C C . TYR A 1 479 ? -28.715 7.383 16.876 1.00 96.31 479 TYR A C 1
ATOM 3985 O O . TYR A 1 479 ? -28.078 6.700 16.076 1.00 96.31 479 TYR A O 1
ATOM 3993 N N . ASN A 1 480 ? -29.976 7.753 16.643 1.00 96.62 480 ASN A N 1
ATOM 3994 C CA . ASN A 1 480 ? -30.748 7.365 15.461 1.00 96.62 480 ASN A CA 1
ATOM 3995 C C . ASN A 1 480 ? -30.087 7.878 14.171 1.00 96.62 480 ASN A C 1
ATOM 3997 O O . ASN A 1 480 ? -29.928 7.116 13.213 1.00 96.62 480 ASN A O 1
ATOM 4001 N N . LEU A 1 481 ? -29.630 9.136 14.171 1.00 95.88 481 LEU A N 1
ATOM 4002 C CA . LEU A 1 481 ? -28.877 9.732 13.067 1.00 95.88 481 LEU A CA 1
ATOM 4003 C C . LEU A 1 481 ? -27.553 8.994 12.819 1.00 95.88 481 LEU A C 1
ATOM 4005 O O . LEU A 1 481 ? -27.268 8.609 11.683 1.00 95.88 481 LEU A O 1
ATOM 4009 N N . LEU A 1 482 ? -26.765 8.745 13.870 1.00 94.50 482 LEU A N 1
ATOM 4010 C CA . LEU A 1 482 ? -25.486 8.038 13.762 1.00 94.50 482 LEU A CA 1
ATOM 4011 C C . LEU A 1 482 ? -25.671 6.579 13.305 1.00 94.50 482 LEU A C 1
ATOM 4013 O O . LEU A 1 482 ? -24.881 6.070 12.512 1.00 94.50 482 LEU A O 1
ATOM 4017 N N . HIS A 1 483 ? -26.739 5.911 13.743 1.00 97.06 483 HIS A N 1
ATOM 4018 C CA . HIS A 1 483 ? -27.089 4.552 13.329 1.00 97.06 483 HIS A CA 1
ATOM 4019 C C . HIS A 1 483 ? -27.528 4.488 11.855 1.00 97.06 483 HIS A C 1
ATOM 4021 O O . HIS A 1 483 ? -27.146 3.560 11.137 1.00 97.06 483 HIS A O 1
ATOM 4027 N N . ALA A 1 484 ? -28.268 5.493 11.372 1.00 96.12 484 ALA A N 1
ATOM 4028 C CA . ALA A 1 484 ? -28.604 5.633 9.955 1.00 96.12 484 ALA A CA 1
ATOM 4029 C C . ALA A 1 484 ? -27.352 5.897 9.095 1.00 96.12 484 ALA A C 1
ATOM 4031 O O . ALA A 1 484 ? -27.165 5.246 8.065 1.00 96.12 484 ALA A O 1
ATOM 4032 N N . GLN A 1 485 ? -26.453 6.780 9.547 1.00 94.25 485 GLN A N 1
ATOM 4033 C CA . GLN A 1 485 ? -25.159 7.022 8.897 1.00 94.25 485 GLN A CA 1
ATOM 4034 C C . GLN A 1 485 ? -24.291 5.756 8.866 1.00 94.25 485 GLN A C 1
ATOM 4036 O O . GLN A 1 485 ? -23.747 5.418 7.817 1.00 94.25 485 GLN A O 1
ATOM 4041 N N . HIS A 1 486 ? -24.216 5.007 9.970 1.00 95.06 486 HIS A N 1
ATOM 4042 C CA . HIS A 1 486 ? -23.479 3.745 10.045 1.00 95.06 486 HIS A CA 1
ATOM 4043 C C . HIS A 1 486 ? -24.023 2.696 9.062 1.00 95.06 486 HIS A C 1
ATOM 4045 O O . HIS A 1 486 ? -23.246 2.096 8.324 1.00 95.06 486 HIS A O 1
ATOM 4051 N N . LYS A 1 487 ? -25.351 2.525 8.978 1.00 97.00 487 LYS A N 1
ATOM 4052 C CA . LYS A 1 487 ? -25.996 1.638 7.989 1.00 97.00 487 LYS A CA 1
ATOM 4053 C C . LYS A 1 487 ? -25.720 2.061 6.544 1.00 97.00 487 LYS A C 1
ATOM 4055 O O . LYS A 1 487 ? -25.521 1.196 5.686 1.00 97.00 487 LYS A O 1
ATOM 4060 N N . LYS A 1 488 ? -25.666 3.370 6.268 1.00 96.44 488 LYS A N 1
ATOM 4061 C CA . LYS A 1 488 ? -25.266 3.876 4.951 1.00 96.44 488 LYS A CA 1
ATOM 4062 C C . LYS A 1 488 ? -23.806 3.517 4.653 1.00 96.44 488 LYS A C 1
ATOM 4064 O O . LYS A 1 488 ? -23.558 2.837 3.667 1.00 96.44 488 LYS A O 1
ATOM 4069 N N . LEU A 1 489 ? -22.872 3.854 5.545 1.00 94.94 489 LEU A N 1
ATOM 4070 C CA . LEU A 1 489 ? -21.446 3.533 5.391 1.00 94.94 489 LEU A CA 1
ATOM 4071 C C . LEU A 1 489 ? -21.194 2.023 5.242 1.00 94.94 489 LEU A C 1
ATOM 4073 O O . LEU A 1 489 ? -20.380 1.615 4.419 1.00 94.94 489 LEU A O 1
ATOM 4077 N N . GLN A 1 490 ? -21.923 1.180 5.977 1.00 96.50 490 GLN A N 1
ATOM 4078 C CA . GLN A 1 490 ? -21.865 -0.279 5.837 1.00 96.50 490 GLN A CA 1
ATOM 4079 C C . GLN A 1 490 ? -22.310 -0.745 4.437 1.00 96.50 490 GLN A C 1
ATOM 4081 O O . GLN A 1 490 ? -21.722 -1.672 3.876 1.00 96.50 490 GLN A O 1
ATOM 4086 N N . SER A 1 491 ? -23.319 -0.085 3.862 1.00 96.38 491 SER A N 1
ATOM 4087 C CA . SER A 1 491 ? -23.791 -0.339 2.496 1.00 96.38 491 SER A CA 1
ATOM 4088 C C . SER A 1 491 ? -22.771 0.146 1.462 1.00 96.38 491 SER A C 1
ATOM 4090 O O . SER A 1 491 ? -22.393 -0.620 0.576 1.00 96.38 491 SER A O 1
ATOM 4092 N N . ASP A 1 492 ? -22.267 1.373 1.615 1.00 96.19 492 ASP A N 1
ATOM 4093 C CA . ASP A 1 492 ? -21.267 1.992 0.739 1.00 96.19 492 ASP A CA 1
ATOM 4094 C C . ASP A 1 492 ? -19.980 1.139 0.693 1.00 96.19 492 ASP A C 1
ATOM 4096 O O . ASP A 1 492 ? -19.495 0.806 -0.388 1.00 96.19 492 ASP A O 1
ATOM 4100 N N . VAL A 1 493 ? -19.494 0.653 1.845 1.00 95.69 493 VAL A N 1
ATOM 4101 C CA . VAL A 1 493 ? -18.366 -0.299 1.939 1.00 95.69 493 VAL A CA 1
ATOM 4102 C C . VAL A 1 493 ? -18.651 -1.616 1.203 1.00 95.69 493 VAL A C 1
ATOM 4104 O O . VAL A 1 493 ? -17.749 -2.176 0.582 1.00 95.69 493 VAL A O 1
ATOM 4107 N N . HIS A 1 494 ? -19.886 -2.125 1.224 1.00 96.50 494 HIS A N 1
ATOM 4108 C CA . HIS A 1 494 ? -20.251 -3.343 0.491 1.00 96.50 494 HIS A CA 1
ATOM 4109 C C . HIS A 1 494 ? -20.384 -3.125 -1.032 1.00 96.50 494 HIS A C 1
ATOM 4111 O O . HIS A 1 494 ? -20.152 -4.057 -1.809 1.00 96.50 494 HIS A O 1
ATOM 4117 N N . PHE A 1 495 ? -20.720 -1.914 -1.487 1.00 95.56 495 PHE A N 1
ATOM 4118 C CA . PHE A 1 495 ? -20.625 -1.547 -2.905 1.00 95.56 495 PHE A CA 1
ATOM 4119 C C . PHE A 1 495 ? -19.167 -1.375 -3.348 1.00 95.56 495 PHE A C 1
ATOM 4121 O O . PHE A 1 495 ? -18.784 -1.948 -4.365 1.00 95.56 495 PHE A O 1
ATOM 4128 N N . ILE A 1 496 ? -18.342 -0.673 -2.561 1.00 95.56 496 ILE A N 1
ATOM 4129 C CA . ILE A 1 496 ? -16.911 -0.472 -2.847 1.00 95.56 496 ILE A CA 1
ATOM 4130 C C . ILE A 1 496 ? -16.174 -1.813 -2.919 1.00 95.56 496 ILE A C 1
ATOM 4132 O O . ILE A 1 496 ? -15.410 -2.019 -3.856 1.00 95.56 496 ILE A O 1
ATOM 4136 N N . LYS A 1 497 ? -16.448 -2.756 -2.002 1.00 96.62 497 LYS A N 1
ATOM 4137 C CA . LYS A 1 497 ? -15.877 -4.111 -2.074 1.00 96.62 497 LYS A CA 1
ATOM 4138 C C . LYS A 1 497 ? -16.238 -4.816 -3.381 1.00 96.62 497 LYS A C 1
ATOM 4140 O O . LYS A 1 497 ? -15.335 -5.161 -4.120 1.00 96.62 497 LYS A O 1
ATOM 4145 N N . ARG A 1 498 ? -17.523 -4.903 -3.747 1.00 96.94 498 ARG A N 1
ATOM 4146 C CA . ARG A 1 498 ? -17.930 -5.549 -5.013 1.00 96.94 498 ARG A CA 1
ATOM 4147 C C . ARG A 1 498 ? -17.362 -4.871 -6.266 1.00 96.94 498 ARG A C 1
ATOM 4149 O O . ARG A 1 498 ? -17.122 -5.550 -7.258 1.00 96.94 498 ARG A O 1
ATOM 4156 N N . ALA A 1 499 ? -17.148 -3.555 -6.237 1.00 95.38 499 ALA A N 1
ATOM 4157 C CA . ALA A 1 499 ? -16.461 -2.849 -7.316 1.00 95.38 499 ALA A CA 1
ATOM 4158 C C . ALA A 1 499 ? -14.969 -3.224 -7.376 1.00 95.38 499 ALA A C 1
ATOM 4160 O O . ALA A 1 499 ? -14.472 -3.549 -8.451 1.00 95.38 499 ALA A O 1
ATOM 4161 N N . MET A 1 500 ? -14.289 -3.242 -6.225 1.00 95.69 500 MET A N 1
ATOM 4162 C CA . MET A 1 500 ? -12.892 -3.662 -6.077 1.00 95.69 500 MET A CA 1
ATOM 4163 C C . MET A 1 500 ? -12.683 -5.116 -6.527 1.00 95.69 500 MET A C 1
ATOM 4165 O O . MET A 1 500 ? -11.781 -5.375 -7.321 1.00 95.69 500 MET A O 1
ATOM 4169 N N . ASP A 1 501 ? -13.550 -6.033 -6.088 1.00 96.12 501 ASP A N 1
ATOM 4170 C CA . ASP A 1 501 ? -13.536 -7.453 -6.457 1.00 96.12 501 ASP A CA 1
ATOM 4171 C C . ASP A 1 501 ? -13.620 -7.603 -7.991 1.00 96.12 501 ASP A C 1
ATOM 4173 O O . ASP A 1 501 ? -12.756 -8.229 -8.603 1.00 96.12 501 ASP A O 1
ATOM 4177 N N . LYS A 1 502 ? -14.579 -6.914 -8.633 1.00 96.94 502 LYS A N 1
ATOM 4178 C CA . LYS A 1 502 ? -14.744 -6.897 -10.097 1.00 96.94 502 LYS A CA 1
ATOM 4179 C C . LYS A 1 502 ? -13.546 -6.286 -10.836 1.00 96.94 502 LYS A C 1
ATOM 4181 O O . LYS A 1 502 ? -13.145 -6.807 -11.873 1.00 96.94 502 LYS A O 1
ATOM 4186 N N . THR A 1 503 ? -12.939 -5.214 -10.319 1.00 95.75 503 THR A N 1
ATOM 4187 C CA . THR A 1 503 ? -11.695 -4.679 -10.910 1.00 95.75 503 THR A CA 1
ATOM 4188 C C . THR A 1 503 ? -10.501 -5.618 -10.717 1.00 95.75 503 THR A C 1
ATOM 4190 O O . THR A 1 503 ? -9.599 -5.626 -11.549 1.00 95.75 503 THR A O 1
ATOM 4193 N N . GLY A 1 504 ? -10.506 -6.447 -9.667 1.00 95.94 504 GLY A N 1
ATOM 4194 C CA . GLY A 1 504 ? -9.540 -7.528 -9.474 1.00 95.94 504 GLY A CA 1
ATOM 4195 C C . GLY A 1 504 ? -9.710 -8.640 -10.511 1.00 95.94 504 GLY A C 1
ATOM 4196 O O . GLY A 1 504 ? -8.732 -9.040 -11.140 1.00 95.94 504 GLY A O 1
ATOM 4197 N N . GLU A 1 505 ? -10.947 -9.081 -10.761 1.00 96.69 505 GLU A N 1
ATOM 4198 C CA . GLU A 1 505 ? -11.270 -10.021 -11.846 1.00 96.69 505 GLU A CA 1
ATOM 4199 C C . GLU A 1 505 ? -10.793 -9.478 -13.206 1.00 96.69 505 GLU A C 1
ATOM 4201 O O . GLU A 1 505 ? -10.036 -10.151 -13.909 1.00 96.69 505 GLU A O 1
ATOM 4206 N N . GLU A 1 506 ? -11.134 -8.229 -13.541 1.00 96.06 506 GLU A N 1
ATOM 4207 C CA . GLU A 1 506 ? -10.690 -7.560 -14.775 1.00 96.06 506 GLU A CA 1
ATOM 4208 C C . GLU A 1 506 ? -9.158 -7.455 -14.873 1.00 96.06 506 GLU A C 1
ATOM 4210 O O . GLU A 1 506 ? -8.589 -7.755 -15.925 1.00 96.06 506 GLU A O 1
ATOM 4215 N N . MET A 1 507 ? -8.471 -7.113 -13.777 1.00 96.00 507 MET A N 1
ATOM 4216 C CA . MET A 1 507 ? -7.006 -7.080 -13.718 1.00 96.00 507 MET A CA 1
ATOM 4217 C C . MET A 1 507 ? -6.388 -8.465 -13.956 1.00 96.00 507 MET A C 1
ATOM 4219 O O . MET A 1 507 ? -5.431 -8.576 -14.722 1.00 96.00 507 MET A O 1
ATOM 4223 N N . THR A 1 508 ? -6.931 -9.531 -13.354 1.00 96.56 508 THR A N 1
ATOM 4224 C CA . THR A 1 508 ? -6.422 -10.898 -13.582 1.00 96.56 508 THR A CA 1
ATOM 4225 C C . THR A 1 508 ? -6.662 -11.375 -15.015 1.00 96.56 508 THR A C 1
ATOM 4227 O O . THR A 1 508 ? -5.766 -11.976 -15.608 1.00 96.56 508 THR A O 1
ATOM 4230 N N . GLY A 1 509 ? -7.805 -11.034 -15.621 1.00 97.56 509 GLY A N 1
ATOM 4231 C CA . GLY A 1 509 ? -8.078 -11.310 -17.034 1.00 97.56 509 GLY A CA 1
ATOM 4232 C C . GLY A 1 509 ? -7.116 -10.582 -17.980 1.00 97.56 509 GLY A C 1
ATOM 4233 O O . GLY A 1 509 ? -6.612 -11.180 -18.933 1.00 97.56 509 GLY A O 1
ATOM 4234 N N . LEU A 1 510 ? -6.796 -9.315 -17.693 1.00 96.44 510 LEU A N 1
ATOM 4235 C CA . LEU A 1 510 ? -5.790 -8.555 -18.442 1.00 96.44 510 LEU A CA 1
ATOM 4236 C C . LEU A 1 510 ? -4.374 -9.119 -18.255 1.00 96.44 510 LEU A C 1
ATOM 4238 O O . LEU A 1 510 ? -3.630 -9.184 -19.231 1.00 96.44 510 LEU A O 1
ATOM 4242 N N . MET A 1 511 ? -4.016 -9.577 -17.051 1.00 95.88 511 MET A N 1
ATOM 4243 C CA . MET A 1 511 ? -2.722 -10.216 -16.782 1.00 95.88 511 MET A CA 1
ATOM 4244 C C . MET A 1 511 ? -2.553 -11.502 -17.604 1.00 95.88 511 MET A C 1
ATOM 4246 O O . MET A 1 511 ? -1.580 -11.634 -18.343 1.00 95.88 511 MET A O 1
ATOM 4250 N N . ILE A 1 512 ? -3.554 -12.393 -17.578 1.00 97.00 512 ILE A N 1
ATOM 4251 C CA . ILE A 1 512 ? -3.579 -13.612 -18.406 1.00 97.00 512 ILE A CA 1
ATOM 4252 C C . ILE A 1 512 ? -3.434 -13.254 -19.891 1.00 97.00 512 ILE A C 1
ATOM 4254 O O . ILE A 1 512 ? -2.665 -13.888 -20.614 1.00 97.00 512 ILE A O 1
ATOM 4258 N N . ARG A 1 513 ? -4.117 -12.198 -20.356 1.00 97.62 513 ARG A N 1
ATOM 4259 C CA . ARG A 1 513 ? -4.026 -11.758 -21.753 1.00 97.62 513 ARG A CA 1
ATOM 4260 C C . ARG A 1 513 ? -2.653 -11.179 -22.121 1.00 97.62 513 ARG A C 1
ATOM 4262 O O . ARG A 1 513 ? -2.223 -11.335 -23.264 1.00 97.62 513 ARG A O 1
ATOM 4269 N N . ILE A 1 514 ? -1.957 -10.537 -21.184 1.00 96.75 514 ILE A N 1
ATOM 4270 C CA . ILE A 1 514 ? -0.566 -10.094 -21.364 1.00 96.75 514 ILE A CA 1
ATOM 4271 C C . ILE A 1 514 ? 0.360 -11.311 -21.487 1.00 96.75 514 ILE A C 1
ATOM 4273 O O . ILE A 1 514 ? 1.173 -11.353 -22.409 1.00 96.75 514 ILE A O 1
ATOM 4277 N N . ASP A 1 515 ? 0.192 -12.331 -20.645 1.00 96.62 515 ASP A N 1
ATOM 4278 C CA . ASP A 1 515 ? 0.999 -13.558 -20.699 1.00 96.62 515 ASP A CA 1
ATOM 4279 C C . ASP A 1 515 ? 0.764 -14.365 -21.990 1.00 96.62 515 ASP A C 1
ATOM 4281 O O . ASP A 1 515 ? 1.722 -14.842 -22.606 1.00 96.62 515 ASP A O 1
ATOM 4285 N N . GLU A 1 516 ? -0.481 -14.441 -22.478 1.00 96.75 516 GLU A N 1
ATOM 4286 C CA . GLU A 1 516 ? -0.806 -14.996 -23.802 1.00 96.75 516 GLU A CA 1
ATOM 4287 C C . GLU A 1 516 ? -0.082 -14.259 -24.941 1.00 96.75 516 GLU A C 1
ATOM 4289 O O . GLU A 1 516 ? 0.480 -14.894 -25.839 1.00 96.75 516 GLU A O 1
ATOM 4294 N N . LEU A 1 517 ? -0.090 -12.920 -24.918 1.00 96.75 517 LEU A N 1
ATOM 4295 C CA . LEU A 1 517 ? 0.551 -12.085 -25.939 1.00 96.75 517 LEU A CA 1
ATOM 4296 C C . LEU A 1 517 ? 2.080 -12.171 -25.870 1.00 96.75 517 LEU A C 1
ATOM 4298 O O . LEU A 1 517 ? 2.731 -12.265 -26.911 1.00 96.75 517 LEU A O 1
ATOM 4302 N N . ASN A 1 518 ? 2.653 -12.221 -24.666 1.00 96.81 518 ASN A N 1
ATOM 4303 C CA . ASN A 1 518 ? 4.076 -12.475 -24.460 1.00 96.81 518 ASN A CA 1
ATOM 4304 C C . ASN A 1 518 ? 4.466 -13.832 -25.058 1.00 96.81 518 ASN A C 1
ATOM 4306 O O . ASN A 1 518 ? 5.379 -13.899 -25.876 1.00 96.81 518 ASN A O 1
ATOM 4310 N N . LEU A 1 519 ? 3.723 -14.898 -24.747 1.00 96.69 519 LEU A N 1
ATOM 4311 C CA . LEU A 1 519 ? 3.968 -16.246 -25.269 1.00 96.69 519 LEU A CA 1
ATOM 4312 C C . LEU A 1 519 ? 3.744 -16.359 -26.792 1.00 96.69 519 LEU A C 1
ATOM 4314 O O . LEU A 1 519 ? 4.392 -17.179 -27.449 1.00 96.69 519 LEU A O 1
ATOM 4318 N N . PHE A 1 520 ? 2.870 -15.536 -27.378 1.00 97.19 520 PHE A N 1
ATOM 4319 C CA . PHE A 1 520 ? 2.722 -15.406 -28.832 1.00 97.19 520 PHE A CA 1
ATOM 4320 C C . PHE A 1 520 ? 3.924 -14.700 -29.481 1.00 97.19 520 PHE A C 1
ATOM 4322 O O . PHE A 1 520 ? 4.485 -15.211 -30.457 1.00 97.19 520 PHE A O 1
ATOM 4329 N N . ASN A 1 521 ? 4.360 -13.566 -28.923 1.00 96.44 521 ASN A N 1
ATOM 4330 C CA . ASN A 1 521 ? 5.546 -12.840 -29.384 1.00 96.44 521 ASN A CA 1
ATOM 4331 C C . ASN A 1 521 ? 6.790 -13.738 -29.315 1.00 96.44 521 ASN A C 1
ATOM 4333 O O . ASN A 1 521 ? 7.535 -13.854 -30.284 1.00 96.44 521 ASN A O 1
ATOM 4337 N N . ASP A 1 522 ? 6.952 -14.458 -28.206 1.00 97.44 522 ASP A N 1
ATOM 4338 C CA . ASP A 1 522 ? 8.081 -15.347 -27.935 1.00 97.44 522 ASP A CA 1
ATOM 4339 C C . ASP A 1 522 ? 8.140 -16.558 -28.895 1.00 97.44 522 ASP A C 1
ATOM 4341 O O . ASP A 1 522 ? 9.217 -17.086 -29.177 1.00 97.44 522 ASP A O 1
ATOM 4345 N N . LYS A 1 523 ? 6.995 -16.987 -29.452 1.00 96.75 523 LYS A N 1
ATOM 4346 C CA . LYS A 1 523 ? 6.921 -17.962 -30.560 1.00 96.75 523 LYS A CA 1
ATOM 4347 C C . LYS A 1 523 ? 7.280 -17.320 -31.899 1.00 96.75 523 LYS A C 1
ATOM 4349 O O . LYS A 1 523 ? 8.166 -17.824 -32.590 1.00 96.75 523 LYS A O 1
ATOM 4354 N N . SER A 1 524 ? 6.652 -16.190 -32.220 1.00 94.81 524 SER A N 1
ATOM 4355 C CA . SER A 1 524 ? 6.871 -15.445 -33.468 1.00 94.81 524 SER A CA 1
ATOM 4356 C C . SER A 1 524 ? 8.341 -15.051 -33.649 1.00 94.81 524 SER A C 1
ATOM 4358 O O . SER A 1 524 ? 8.893 -15.154 -34.742 1.00 94.81 524 SER A O 1
ATOM 4360 N N . ASP A 1 525 ? 9.020 -14.675 -32.564 1.00 97.19 525 ASP A N 1
ATOM 4361 C CA . ASP A 1 525 ? 10.428 -14.279 -32.584 1.00 97.19 525 ASP A CA 1
ATOM 4362 C C . ASP A 1 525 ? 11.379 -15.488 -32.748 1.00 97.19 525 ASP A C 1
ATOM 4364 O O . ASP A 1 525 ? 12.427 -15.390 -33.394 1.00 97.19 525 ASP A O 1
ATOM 4368 N N . LYS A 1 526 ? 10.990 -16.675 -32.254 1.00 97.38 526 LYS A N 1
ATOM 4369 C CA . LYS A 1 526 ? 11.691 -17.950 -32.525 1.00 97.38 526 LYS A CA 1
ATOM 4370 C C . LYS A 1 526 ? 11.492 -18.408 -33.972 1.00 97.38 526 LYS A C 1
ATOM 4372 O O . LYS A 1 526 ? 12.435 -18.912 -34.582 1.00 97.38 526 LYS A O 1
ATOM 4377 N N . GLU A 1 527 ? 10.310 -18.203 -34.544 1.00 95.81 527 GLU A N 1
ATOM 4378 C CA . GLU A 1 527 ? 10.032 -18.467 -35.962 1.00 95.81 527 GLU A CA 1
ATOM 4379 C C . GLU A 1 527 ? 10.785 -17.493 -36.878 1.00 95.81 527 GLU A C 1
ATOM 4381 O O . GLU A 1 527 ? 11.434 -17.929 -37.829 1.00 95.81 527 GLU A O 1
ATOM 4386 N N . LEU A 1 528 ? 10.835 -16.203 -36.533 1.00 96.31 528 LEU A N 1
ATOM 4387 C CA . LEU A 1 528 ? 11.641 -15.200 -37.232 1.00 96.31 528 LEU A CA 1
ATOM 4388 C C . LEU A 1 528 ? 13.142 -15.536 -37.198 1.00 96.31 528 LEU A C 1
ATOM 4390 O O . LEU A 1 528 ? 13.834 -15.356 -38.201 1.00 96.31 528 LEU A O 1
ATOM 4394 N N . LYS A 1 529 ? 13.659 -16.050 -36.072 1.00 97.56 529 LYS A N 1
ATOM 4395 C CA . LYS A 1 529 ? 15.050 -16.530 -35.963 1.00 97.56 529 LYS A CA 1
ATOM 4396 C C . LYS A 1 529 ? 15.310 -17.740 -36.872 1.00 97.56 529 LYS A C 1
ATOM 4398 O O . LYS A 1 529 ? 16.306 -17.730 -37.592 1.00 97.56 529 LYS A O 1
ATOM 4403 N N . LYS A 1 530 ? 14.393 -18.717 -36.932 1.00 97.75 530 LYS A N 1
ATOM 4404 C CA . LYS A 1 530 ? 14.471 -19.847 -37.884 1.00 97.75 530 LYS A CA 1
ATOM 4405 C C . LYS A 1 530 ? 14.440 -19.379 -39.343 1.00 97.75 530 LYS A C 1
ATOM 4407 O O . LYS A 1 530 ? 15.273 -19.805 -40.133 1.00 97.75 530 LYS A O 1
ATOM 4412 N N . ALA A 1 531 ? 13.526 -18.474 -39.698 1.00 96.19 531 ALA A N 1
ATOM 4413 C CA . ALA A 1 531 ? 13.408 -17.942 -41.056 1.00 96.19 531 ALA A CA 1
ATOM 4414 C C . ALA A 1 531 ? 14.649 -17.135 -41.487 1.00 96.19 531 ALA A C 1
ATOM 4416 O O . ALA A 1 531 ? 15.058 -17.198 -42.646 1.00 96.19 531 ALA A O 1
ATOM 4417 N N . LYS A 1 532 ? 15.285 -16.409 -40.553 1.00 97.38 532 LYS A N 1
ATOM 4418 C CA . LYS A 1 532 ? 16.567 -15.725 -40.788 1.00 97.38 532 LYS A CA 1
ATOM 4419 C C . LYS A 1 532 ? 17.707 -16.714 -41.056 1.00 97.38 532 LYS A C 1
ATOM 4421 O O . LYS A 1 532 ? 18.444 -16.482 -42.009 1.00 97.38 532 LYS A O 1
ATOM 4426 N N . ALA A 1 533 ? 17.806 -17.801 -40.286 1.00 97.50 533 ALA A N 1
ATOM 4427 C CA . ALA A 1 533 ? 18.797 -18.857 -40.515 1.00 97.50 533 ALA A CA 1
ATOM 4428 C C . ALA A 1 533 ? 18.597 -19.529 -41.885 1.00 97.50 533 ALA A C 1
ATOM 4430 O O . ALA A 1 533 ? 19.483 -19.452 -42.727 1.00 97.50 533 ALA A O 1
ATOM 4431 N N . LEU A 1 534 ? 17.384 -20.019 -42.179 1.00 97.69 534 LEU A N 1
ATOM 4432 C CA . LEU A 1 534 ? 17.056 -20.634 -43.475 1.00 97.69 534 LEU A CA 1
ATOM 4433 C C . LEU A 1 534 ? 17.350 -19.708 -44.667 1.00 97.69 534 LEU A C 1
ATOM 4435 O O . LEU A 1 534 ? 17.808 -20.164 -45.711 1.00 97.69 534 LEU A O 1
ATOM 4439 N N . LYS A 1 535 ? 17.133 -18.392 -44.525 1.00 97.56 535 LYS A N 1
ATOM 4440 C CA . LYS A 1 535 ? 17.533 -17.415 -45.550 1.00 97.56 535 LYS A CA 1
ATOM 4441 C C . LYS A 1 535 ? 19.056 -17.349 -45.724 1.00 97.56 535 LYS A C 1
ATOM 4443 O O . LYS A 1 535 ? 19.515 -17.197 -46.853 1.00 97.56 535 LYS A O 1
ATOM 4448 N N . GLN A 1 536 ? 19.829 -17.402 -44.641 1.00 95.94 536 GLN A N 1
ATOM 4449 C CA . GLN A 1 536 ? 21.294 -17.400 -44.701 1.00 95.94 536 GLN A CA 1
ATOM 4450 C C . GLN A 1 536 ? 21.819 -18.682 -45.359 1.00 95.94 536 GLN A C 1
ATOM 4452 O O . GLN A 1 536 ? 22.670 -18.584 -46.240 1.00 95.94 536 GLN A O 1
ATOM 4457 N N . ASP A 1 537 ? 21.246 -19.838 -45.023 1.00 96.31 537 ASP A N 1
ATOM 4458 C CA . ASP A 1 537 ? 21.588 -21.133 -45.622 1.00 96.31 537 ASP A CA 1
ATOM 4459 C C . ASP A 1 537 ? 21.311 -21.133 -47.139 1.00 96.31 537 ASP A C 1
ATOM 4461 O O . ASP A 1 537 ? 22.220 -21.356 -47.939 1.00 96.31 537 ASP A O 1
ATOM 4465 N N . LEU A 1 538 ? 20.103 -20.731 -47.558 1.00 95.75 538 LEU A N 1
ATOM 4466 C CA . LEU A 1 538 ? 19.735 -20.589 -48.977 1.00 95.75 538 LEU A CA 1
ATOM 4467 C C . LEU A 1 538 ? 20.610 -19.567 -49.729 1.00 95.75 538 LEU A C 1
ATOM 4469 O O . LEU A 1 538 ? 20.875 -19.730 -50.919 1.00 95.75 538 LEU A O 1
ATOM 4473 N N . MET A 1 539 ? 21.083 -18.511 -49.056 1.00 95.50 539 MET A N 1
ATOM 4474 C CA . MET A 1 539 ? 22.043 -17.565 -49.641 1.00 95.50 539 MET A CA 1
ATOM 4475 C C . MET A 1 539 ? 23.446 -18.171 -49.797 1.00 95.50 539 MET A C 1
ATOM 4477 O O . MET A 1 539 ? 24.176 -17.760 -50.699 1.00 95.50 539 MET A O 1
ATOM 4481 N N . ILE A 1 540 ? 23.845 -19.132 -48.962 1.00 97.31 540 ILE A N 1
ATOM 4482 C CA . ILE A 1 540 ? 25.099 -19.878 -49.142 1.00 97.31 540 ILE A CA 1
ATOM 4483 C C . ILE A 1 540 ? 24.953 -20.846 -50.325 1.00 97.31 540 ILE A C 1
ATOM 4485 O O . ILE A 1 540 ? 25.819 -20.853 -51.200 1.00 97.31 540 ILE A O 1
ATOM 4489 N N . GLU A 1 541 ? 23.840 -21.579 -50.414 1.00 95.94 541 GLU A N 1
ATOM 4490 C CA . GLU A 1 541 ? 23.537 -22.489 -51.531 1.00 95.94 541 GLU A CA 1
ATOM 4491 C C . GLU A 1 541 ? 23.503 -21.768 -52.890 1.00 95.94 541 GLU A C 1
ATOM 4493 O O . GLU A 1 541 ? 24.178 -22.190 -53.829 1.00 95.94 541 GLU A O 1
ATOM 4498 N N . ASP A 1 542 ? 22.811 -20.629 -52.993 1.00 96.12 542 ASP A N 1
ATOM 4499 C CA . ASP A 1 542 ? 22.792 -19.782 -54.198 1.00 96.12 542 ASP A CA 1
ATOM 4500 C C . ASP A 1 542 ? 24.204 -19.324 -54.618 1.00 96.12 542 ASP A C 1
ATOM 4502 O O . ASP A 1 542 ? 24.549 -19.347 -55.804 1.00 96.12 542 ASP A O 1
ATOM 4506 N N . ASN A 1 543 ? 25.064 -18.963 -53.660 1.00 96.06 543 ASN A N 1
ATOM 4507 C CA . ASN A 1 543 ? 26.450 -18.593 -53.954 1.00 96.06 543 ASN A CA 1
ATOM 4508 C C . ASN A 1 543 ? 27.309 -19.795 -54.388 1.00 96.06 543 ASN A C 1
ATOM 4510 O O . ASN A 1 543 ? 28.136 -19.646 -55.292 1.00 96.06 543 ASN A O 1
ATOM 4514 N N . LEU A 1 544 ? 27.099 -20.984 -53.811 1.00 95.19 544 LEU A N 1
ATOM 4515 C CA . LEU A 1 544 ? 27.758 -22.221 -54.247 1.00 95.19 544 LEU A CA 1
ATOM 4516 C C . LEU A 1 544 ? 27.344 -22.589 -55.680 1.00 95.19 544 LEU A C 1
ATOM 4518 O O . LEU A 1 544 ? 28.212 -22.749 -56.540 1.00 95.19 544 LEU A O 1
ATOM 4522 N N . LEU A 1 545 ? 26.042 -22.591 -55.978 1.00 95.94 545 LEU A N 1
ATOM 4523 C CA . LEU A 1 545 ? 25.512 -22.841 -57.324 1.00 95.94 545 LEU A CA 1
ATOM 4524 C C . LEU A 1 545 ? 26.034 -21.817 -58.347 1.00 95.94 545 LEU A C 1
ATOM 4526 O O . LEU A 1 545 ? 26.384 -22.181 -59.469 1.00 95.94 545 LEU A O 1
ATOM 4530 N N . LYS A 1 546 ? 26.179 -20.540 -57.967 1.00 96.06 546 LYS A N 1
ATOM 4531 C CA . LYS A 1 546 ? 26.810 -19.508 -58.815 1.00 96.06 546 LYS A CA 1
ATOM 4532 C C . LYS A 1 546 ? 28.296 -19.767 -59.082 1.00 96.06 546 LYS A C 1
ATOM 4534 O O . LYS A 1 546 ? 28.775 -19.427 -60.166 1.00 96.06 546 LYS A O 1
ATOM 4539 N N . LEU A 1 547 ? 29.033 -20.352 -58.136 1.00 94.94 547 LEU A N 1
ATOM 4540 C CA . LEU A 1 547 ? 30.431 -20.754 -58.332 1.00 94.94 547 LEU A CA 1
ATOM 4541 C C . LEU A 1 547 ? 30.548 -22.000 -59.221 1.00 94.94 547 LEU A C 1
ATOM 4543 O O . LEU A 1 547 ? 31.425 -22.048 -60.083 1.00 94.94 547 LEU A O 1
ATOM 4547 N N . GLU A 1 548 ? 29.650 -22.973 -59.073 1.00 94.31 548 GLU A N 1
ATOM 4548 C CA . GLU A 1 548 ? 29.582 -24.150 -59.948 1.00 94.31 548 GLU A CA 1
ATOM 4549 C C . GLU A 1 548 ? 29.190 -23.776 -61.381 1.00 94.31 548 GLU A C 1
ATOM 4551 O O . GLU A 1 548 ? 29.861 -24.190 -62.325 1.00 94.31 548 GLU A O 1
ATOM 4556 N N . LEU A 1 549 ? 28.190 -22.906 -61.556 1.00 95.44 549 LEU A N 1
ATOM 4557 C CA . LEU A 1 549 ? 27.777 -22.390 -62.864 1.00 95.44 549 LEU A CA 1
ATOM 4558 C C . LEU A 1 549 ? 28.934 -21.658 -63.562 1.00 95.44 549 LEU A C 1
ATOM 4560 O O . LEU A 1 549 ? 29.151 -21.872 -64.754 1.00 95.44 549 LEU A O 1
ATOM 4564 N N . LYS A 1 550 ? 29.726 -20.857 -62.829 1.00 96.00 550 LYS A N 1
ATOM 4565 C CA . LYS A 1 550 ? 30.969 -20.261 -63.357 1.00 96.00 550 LYS A CA 1
ATOM 4566 C C . LYS A 1 550 ? 31.959 -21.338 -63.809 1.00 96.00 550 LYS A C 1
ATOM 4568 O O . LYS A 1 550 ? 32.290 -21.371 -64.986 1.00 96.00 550 LYS A O 1
ATOM 4573 N N . ARG A 1 551 ? 32.332 -22.284 -62.936 1.00 95.94 551 ARG A N 1
ATOM 4574 C CA . ARG A 1 551 ? 33.259 -23.389 -63.273 1.00 95.94 551 ARG A CA 1
ATOM 4575 C C . ARG A 1 551 ? 32.817 -24.180 -64.511 1.00 95.94 551 ARG A C 1
ATOM 4577 O O . ARG A 1 551 ? 33.646 -24.496 -65.364 1.00 95.94 551 ARG A O 1
ATOM 4584 N N . LEU A 1 552 ? 31.524 -24.488 -64.627 1.00 95.25 552 LEU A N 1
ATOM 4585 C CA . LEU A 1 552 ? 30.953 -25.192 -65.779 1.00 95.25 552 LEU A CA 1
ATOM 4586 C C . LEU A 1 552 ? 30.977 -24.333 -67.050 1.00 95.25 552 LEU A C 1
ATOM 4588 O O . LEU A 1 552 ? 31.315 -24.843 -68.116 1.00 95.25 552 LEU A O 1
ATOM 4592 N N . ARG A 1 553 ? 30.680 -23.031 -66.946 1.00 96.06 553 ARG A N 1
ATOM 4593 C CA . ARG A 1 553 ? 30.767 -22.072 -68.059 1.00 96.06 553 ARG A CA 1
ATOM 4594 C C . ARG A 1 553 ? 32.202 -21.908 -68.559 1.00 96.06 553 ARG A C 1
ATOM 4596 O O . ARG A 1 553 ? 32.423 -21.965 -69.763 1.00 96.06 553 ARG A O 1
ATOM 4603 N N . ASP A 1 554 ? 33.164 -21.769 -67.655 1.00 95.69 554 ASP A N 1
ATOM 4604 C CA . ASP A 1 554 ? 34.582 -21.634 -67.996 1.00 95.69 554 ASP A CA 1
ATOM 4605 C C . ASP A 1 554 ? 35.099 -22.931 -68.646 1.00 95.69 554 ASP A C 1
ATOM 4607 O O . ASP A 1 554 ? 35.785 -22.902 -69.666 1.00 95.69 554 ASP A O 1
ATOM 4611 N N . THR A 1 555 ? 34.673 -24.093 -68.134 1.00 95.62 555 THR A N 1
ATOM 4612 C CA . THR A 1 555 ? 34.939 -25.405 -68.752 1.00 95.62 555 THR A CA 1
ATOM 4613 C C . THR A 1 555 ? 34.325 -25.518 -70.153 1.00 95.62 555 THR A C 1
ATOM 4615 O O . THR A 1 555 ? 34.975 -26.032 -71.064 1.00 95.62 555 THR A O 1
ATOM 4618 N N . LEU A 1 556 ? 33.102 -25.014 -70.351 1.00 95.56 556 LEU A N 1
ATOM 4619 C CA . LEU A 1 556 ? 32.427 -24.992 -71.651 1.00 95.56 556 LEU A CA 1
ATOM 4620 C C . LEU A 1 556 ? 33.142 -24.073 -72.651 1.00 95.56 556 LEU A C 1
ATOM 4622 O O . LEU A 1 556 ? 33.350 -24.486 -73.789 1.00 95.56 556 LEU A O 1
ATOM 4626 N N . TYR A 1 557 ? 33.572 -22.876 -72.240 1.00 95.44 557 TYR A N 1
ATOM 4627 C CA . TYR A 1 557 ? 34.348 -21.974 -73.098 1.00 95.44 557 TYR A CA 1
ATOM 4628 C C . TYR A 1 557 ? 35.705 -22.577 -73.480 1.00 95.44 557 TYR A C 1
ATOM 4630 O O . TYR A 1 557 ? 36.025 -22.626 -74.667 1.00 95.44 557 TYR A O 1
ATOM 4638 N N . ASN A 1 558 ? 36.437 -23.158 -72.522 1.00 95.94 558 ASN A N 1
ATOM 4639 C CA . ASN A 1 558 ? 37.680 -23.888 -72.797 1.00 95.94 558 ASN A CA 1
ATOM 4640 C C . ASN A 1 558 ? 37.466 -25.050 -73.790 1.00 95.94 558 ASN A C 1
ATOM 4642 O O . ASN A 1 558 ? 38.342 -25.355 -74.599 1.00 95.94 558 ASN A O 1
ATOM 4646 N N . LYS A 1 559 ? 36.299 -25.711 -73.757 1.00 95.19 559 LYS A N 1
ATOM 4647 C CA . LYS A 1 559 ? 35.942 -26.764 -74.722 1.00 95.19 559 LYS A CA 1
ATOM 4648 C C . LYS A 1 559 ? 35.527 -26.213 -76.085 1.00 95.19 559 LYS A C 1
ATOM 4650 O O . LYS A 1 559 ? 35.911 -26.802 -77.092 1.00 95.19 559 LYS A O 1
ATOM 4655 N N . ALA A 1 560 ? 34.816 -25.090 -76.136 1.00 94.88 560 ALA A N 1
ATOM 4656 C CA . ALA A 1 560 ? 34.467 -24.412 -77.383 1.00 94.88 560 ALA A CA 1
ATOM 4657 C C . ALA A 1 560 ? 35.717 -23.895 -78.118 1.00 94.88 560 ALA A C 1
ATOM 4659 O O . ALA A 1 560 ? 35.844 -24.104 -79.322 1.00 94.88 560 ALA A O 1
ATOM 4660 N N . GLU A 1 561 ? 36.680 -23.311 -77.397 1.00 94.81 561 GLU A N 1
ATOM 4661 C CA . GLU A 1 561 ? 37.971 -22.892 -77.958 1.00 94.81 561 GLU A CA 1
ATOM 4662 C C . GLU A 1 561 ? 38.781 -24.092 -78.477 1.00 94.81 561 GLU A C 1
ATOM 4664 O O . GLU A 1 561 ? 39.301 -24.054 -79.594 1.00 94.81 561 GLU A O 1
ATOM 4669 N N . GLN A 1 562 ? 38.821 -25.201 -77.725 1.00 95.25 562 GLN A N 1
ATOM 4670 C CA . GLN A 1 562 ? 39.445 -26.447 -78.187 1.00 95.25 562 GLN A CA 1
ATOM 4671 C C . GLN A 1 562 ? 38.807 -26.953 -79.491 1.00 95.25 562 GLN A C 1
ATOM 4673 O O . GLN A 1 562 ? 39.540 -27.246 -80.436 1.00 95.25 562 GLN A O 1
ATOM 4678 N N . VAL A 1 563 ? 37.473 -26.999 -79.586 1.00 95.81 563 VAL A N 1
ATOM 4679 C CA . VAL A 1 563 ? 36.766 -27.395 -80.820 1.00 95.81 563 VAL A CA 1
ATOM 4680 C C . VAL A 1 563 ? 37.087 -26.444 -81.974 1.00 95.81 563 VAL A C 1
ATOM 4682 O O . VAL A 1 563 ? 37.520 -26.912 -83.023 1.00 95.81 563 VAL A O 1
ATOM 4685 N N . LEU A 1 564 ? 36.987 -25.127 -81.775 1.00 94.44 564 LEU A N 1
ATOM 4686 C CA . LEU A 1 564 ? 37.268 -24.131 -82.816 1.00 94.44 564 LEU A CA 1
ATOM 4687 C C . LEU A 1 564 ? 38.728 -24.197 -83.305 1.00 94.44 564 LEU A C 1
ATOM 4689 O O . LEU A 1 564 ? 38.995 -24.047 -84.499 1.00 94.44 564 LEU A O 1
ATOM 4693 N N . SER A 1 565 ? 39.682 -24.495 -82.415 1.00 95.12 565 SER A N 1
ATOM 4694 C CA . SER A 1 565 ? 41.086 -24.719 -82.793 1.00 95.12 565 SER A CA 1
ATOM 4695 C C . SER A 1 565 ? 41.273 -25.978 -83.657 1.00 95.12 565 SER A C 1
ATOM 4697 O O . SER A 1 565 ? 42.053 -25.965 -84.615 1.00 95.12 565 SER A O 1
ATOM 4699 N N . LEU A 1 566 ? 40.519 -27.048 -83.371 1.00 94.88 566 LEU A N 1
ATOM 4700 C CA . LEU A 1 566 ? 40.530 -28.294 -84.139 1.00 94.88 566 LEU A CA 1
ATOM 4701 C C . LEU A 1 566 ? 39.824 -28.133 -85.489 1.00 94.88 566 LEU A C 1
ATOM 4703 O O . LEU A 1 566 ? 40.327 -28.638 -86.490 1.00 94.88 566 LEU A O 1
ATOM 4707 N N . GLU A 1 567 ? 38.718 -27.391 -85.551 1.00 93.44 567 GLU A N 1
ATOM 4708 C CA . GLU A 1 567 ? 38.032 -27.054 -86.803 1.00 93.44 567 GLU A CA 1
ATOM 4709 C C . GLU A 1 567 ? 38.910 -26.185 -87.706 1.00 93.44 567 GLU A C 1
ATOM 4711 O O . GLU A 1 567 ? 39.071 -26.502 -88.885 1.00 93.44 567 GLU A O 1
ATOM 4716 N N . LYS A 1 568 ? 39.578 -25.163 -87.152 1.00 94.19 568 LYS A N 1
ATOM 4717 C CA . LYS A 1 568 ? 40.561 -24.357 -87.890 1.00 94.19 568 LYS A CA 1
ATOM 4718 C C . LYS A 1 568 ? 41.699 -25.221 -88.445 1.00 94.19 568 LYS A C 1
ATOM 4720 O O . LYS A 1 568 ? 42.042 -25.089 -89.618 1.00 94.19 568 LYS A O 1
ATOM 4725 N N . ARG A 1 569 ? 42.243 -26.144 -87.641 1.00 93.38 569 ARG A N 1
ATOM 4726 C CA . ARG A 1 569 ? 43.298 -27.075 -88.080 1.00 93.38 569 ARG A CA 1
ATOM 4727 C C . ARG A 1 569 ? 42.802 -28.078 -89.129 1.00 93.38 569 ARG A C 1
ATOM 4729 O O . ARG A 1 569 ? 43.548 -28.401 -90.049 1.00 93.38 569 ARG A O 1
ATOM 4736 N N . LYS A 1 570 ? 41.554 -28.545 -89.021 1.00 95.00 570 LYS A N 1
ATOM 4737 C CA . LYS A 1 570 ? 40.896 -29.409 -90.014 1.00 95.00 570 LYS A CA 1
ATOM 4738 C C . LYS A 1 570 ? 40.711 -28.678 -91.344 1.00 95.00 570 LYS A C 1
ATOM 4740 O O . LYS A 1 570 ? 41.038 -29.246 -92.375 1.00 95.00 570 LYS A O 1
ATOM 4745 N N . LEU A 1 571 ? 40.241 -27.429 -91.325 1.00 94.06 571 LEU A N 1
ATOM 4746 C CA . LEU A 1 571 ? 40.103 -26.607 -92.532 1.00 94.06 571 LEU A CA 1
ATOM 4747 C C . LEU A 1 571 ? 41.462 -26.374 -93.203 1.00 94.06 571 LEU A C 1
ATOM 4749 O O . LEU A 1 571 ? 41.596 -26.644 -94.389 1.00 94.06 571 LEU A O 1
ATOM 4753 N N . GLN A 1 572 ? 42.489 -25.986 -92.438 1.00 93.12 572 GLN A N 1
ATOM 4754 C CA . GLN A 1 572 ? 43.858 -25.836 -92.953 1.00 93.12 572 GLN A CA 1
ATOM 4755 C C . GLN A 1 572 ? 44.394 -27.125 -93.598 1.00 93.12 572 GLN A C 1
ATOM 4757 O O . GLN A 1 572 ? 45.014 -27.069 -94.657 1.00 93.12 572 GLN A O 1
ATOM 4762 N N . LEU A 1 573 ? 44.146 -28.286 -92.981 1.00 93.62 573 LEU A N 1
ATOM 4763 C CA . LEU A 1 573 ? 44.574 -29.575 -93.525 1.00 93.62 573 LEU A CA 1
ATOM 4764 C C . LEU A 1 573 ? 43.758 -29.984 -94.761 1.00 93.62 573 LEU A C 1
ATOM 4766 O O . LEU A 1 573 ? 44.336 -30.525 -95.697 1.00 93.62 573 LEU A O 1
ATOM 4770 N N . ASN A 1 574 ? 42.455 -29.691 -94.802 1.00 94.19 574 ASN A N 1
ATOM 4771 C CA . ASN A 1 574 ? 41.626 -29.906 -95.988 1.00 94.19 574 ASN A CA 1
ATOM 4772 C C . ASN A 1 574 ? 42.115 -29.060 -97.171 1.00 94.19 574 ASN A C 1
ATOM 4774 O O . ASN A 1 574 ? 42.345 -29.622 -98.234 1.00 94.19 574 ASN A O 1
ATOM 4778 N N . THR A 1 575 ? 42.353 -27.756 -96.985 1.00 93.81 575 THR A N 1
ATOM 4779 C CA . THR A 1 575 ? 42.867 -26.880 -98.053 1.00 93.81 575 THR A CA 1
ATOM 4780 C C . THR A 1 575 ? 44.234 -27.349 -98.553 1.00 93.81 575 THR A C 1
ATOM 4782 O O . THR A 1 575 ? 44.416 -27.501 -99.756 1.00 93.81 575 THR A O 1
ATOM 4785 N N . ALA A 1 576 ? 45.161 -27.701 -97.654 1.00 93.62 576 ALA A N 1
ATOM 4786 C CA . ALA A 1 576 ? 46.463 -28.247 -98.049 1.00 93.62 576 ALA A CA 1
ATOM 4787 C C . ALA A 1 576 ? 46.353 -29.601 -98.784 1.00 93.62 576 ALA A C 1
ATOM 4789 O O . ALA A 1 576 ? 47.159 -29.903 -99.663 1.00 93.62 576 ALA A O 1
ATOM 4790 N N . MET A 1 577 ? 45.357 -30.431 -98.452 1.00 92.56 577 MET A N 1
ATOM 4791 C CA . MET A 1 577 ? 45.063 -31.662 -99.195 1.00 92.56 577 MET A CA 1
ATOM 4792 C C . MET A 1 577 ? 44.456 -31.365 -100.571 1.00 92.56 577 MET A C 1
ATOM 4794 O O . MET A 1 577 ? 44.850 -31.999 -101.546 1.00 92.56 577 MET A O 1
ATOM 4798 N N . GLU A 1 578 ? 43.541 -30.400 -100.678 1.00 93.50 578 GLU A N 1
ATOM 4799 C CA . GLU A 1 578 ? 42.946 -29.960 -101.946 1.00 93.50 578 GLU A CA 1
ATOM 4800 C C . GLU A 1 578 ? 44.026 -29.415 -102.895 1.00 93.50 578 GLU A C 1
ATOM 4802 O O . GLU A 1 578 ? 44.151 -29.923 -104.013 1.00 93.50 578 GLU A O 1
ATOM 4807 N N . GLU A 1 579 ? 44.885 -28.509 -102.413 1.00 92.50 579 GLU A N 1
ATOM 4808 C CA . GLU A 1 579 ? 46.075 -28.000 -103.116 1.00 92.50 579 GLU A CA 1
ATOM 4809 C C . GLU A 1 579 ? 46.959 -29.146 -103.633 1.00 92.50 579 GLU A C 1
ATOM 4811 O O . GLU A 1 579 ? 47.223 -29.234 -104.834 1.00 92.50 579 GLU A O 1
ATOM 4816 N N . ARG A 1 580 ? 47.340 -30.098 -102.764 1.00 92.06 580 ARG A N 1
ATOM 4817 C CA . ARG A 1 580 ? 48.136 -31.270 -103.173 1.00 92.06 580 ARG A CA 1
ATOM 4818 C C . ARG A 1 580 ? 47.413 -32.175 -104.171 1.00 92.06 580 ARG A C 1
ATOM 4820 O O . ARG A 1 580 ? 48.068 -32.736 -105.048 1.00 92.06 580 ARG A O 1
ATOM 4827 N N . THR A 1 581 ? 46.088 -32.330 -104.098 1.00 93.12 581 THR A N 1
ATOM 4828 C CA . THR A 1 581 ? 45.361 -33.097 -105.127 1.00 93.12 581 THR A CA 1
ATOM 4829 C C . THR A 1 581 ? 45.325 -32.382 -106.473 1.00 93.12 581 THR A C 1
ATOM 4831 O O . THR A 1 581 ? 45.323 -33.063 -107.498 1.00 93.12 581 THR A O 1
ATOM 4834 N N . GLU A 1 582 ? 45.318 -31.047 -106.505 1.00 91.94 582 GLU A N 1
ATOM 4835 C CA . GLU A 1 582 ? 45.364 -30.286 -107.757 1.00 91.94 582 GLU A CA 1
ATOM 4836 C C . GLU A 1 582 ? 46.771 -30.291 -108.370 1.00 91.94 582 GLU A C 1
ATOM 4838 O O . GLU A 1 582 ? 46.906 -30.561 -109.561 1.00 91.94 582 GLU A O 1
ATOM 4843 N N . GLU A 1 583 ? 47.830 -30.149 -107.563 1.00 91.56 583 GLU A N 1
ATOM 4844 C CA . GLU A 1 583 ? 49.209 -30.404 -108.011 1.00 91.56 583 GLU A CA 1
ATOM 4845 C C . GLU A 1 583 ? 49.346 -31.800 -108.643 1.00 91.56 583 GLU A C 1
ATOM 4847 O O . GLU A 1 583 ? 49.872 -31.946 -109.748 1.00 91.56 583 GLU A O 1
ATOM 4852 N N . ILE A 1 584 ? 48.826 -32.840 -107.977 1.00 92.38 584 ILE A N 1
ATOM 4853 C CA . ILE A 1 584 ? 48.854 -34.219 -108.486 1.00 92.38 584 ILE A CA 1
ATOM 4854 C C . ILE A 1 584 ? 48.032 -34.355 -109.779 1.00 92.38 584 ILE A C 1
ATOM 4856 O O . ILE A 1 584 ? 48.468 -35.062 -110.689 1.00 92.38 584 ILE A O 1
ATOM 4860 N N . LYS A 1 585 ? 46.887 -33.668 -109.914 1.00 94.62 585 LYS A N 1
ATOM 4861 C CA . LYS A 1 585 ? 46.114 -33.619 -111.172 1.00 94.62 585 LYS A CA 1
ATOM 4862 C C . LYS A 1 585 ? 46.915 -32.972 -112.303 1.00 94.62 585 LYS A C 1
ATOM 4864 O O . LYS A 1 585 ? 46.981 -33.551 -113.386 1.00 94.62 585 LYS A O 1
ATOM 4869 N N . VAL A 1 586 ? 47.569 -31.836 -112.053 1.00 93.44 586 VAL A N 1
ATOM 4870 C CA . VAL A 1 586 ? 48.418 -31.141 -113.037 1.00 93.44 586 VAL A CA 1
ATOM 4871 C C . VAL A 1 586 ? 49.607 -32.015 -113.452 1.00 93.44 586 VAL A C 1
ATOM 4873 O O . VAL A 1 586 ? 49.844 -32.199 -114.648 1.00 93.44 586 VAL A O 1
ATOM 4876 N N . HIS A 1 587 ? 50.305 -32.641 -112.500 1.00 91.44 587 HIS A N 1
ATOM 4877 C CA . HIS A 1 587 ? 51.388 -33.583 -112.799 1.00 91.44 587 HIS A CA 1
ATOM 4878 C C . HIS A 1 587 ? 50.900 -34.820 -113.571 1.00 91.44 587 HIS A C 1
ATOM 4880 O O . HIS A 1 587 ? 51.558 -35.244 -114.522 1.00 91.44 587 HIS A O 1
ATOM 4886 N N . LYS A 1 588 ? 49.728 -35.374 -113.232 1.00 94.19 588 LYS A N 1
ATOM 4887 C CA . LYS A 1 588 ? 49.121 -36.501 -113.957 1.00 94.19 588 LYS A CA 1
ATOM 4888 C C . LYS A 1 588 ? 48.749 -36.118 -115.391 1.00 94.19 588 LYS A C 1
ATOM 4890 O O . LYS A 1 588 ? 49.103 -36.849 -116.309 1.00 94.19 588 LYS A O 1
ATOM 4895 N N . ALA A 1 589 ? 48.128 -34.957 -115.600 1.00 92.25 589 ALA A N 1
ATOM 4896 C CA . ALA A 1 589 ? 47.796 -34.446 -116.931 1.00 92.25 589 ALA A CA 1
ATOM 4897 C C . ALA A 1 589 ? 49.051 -34.162 -117.782 1.00 92.25 589 ALA A C 1
ATOM 4899 O O . ALA A 1 589 ? 49.058 -34.427 -118.987 1.00 92.25 589 ALA A O 1
ATOM 4900 N N . MET A 1 590 ? 50.137 -33.683 -117.160 1.00 92.06 590 MET A N 1
ATOM 4901 C CA . MET A 1 590 ? 51.444 -33.525 -117.807 1.00 92.06 590 MET A CA 1
ATOM 4902 C C . MET A 1 590 ? 52.015 -34.879 -118.260 1.00 92.06 590 MET A C 1
ATOM 4904 O O . MET A 1 590 ? 52.423 -35.009 -119.414 1.00 92.06 590 MET A O 1
ATOM 4908 N N . ILE A 1 591 ? 51.987 -35.901 -117.398 1.00 91.75 591 ILE A N 1
ATOM 4909 C CA . ILE A 1 591 ? 52.454 -37.259 -117.728 1.00 91.75 591 ILE A CA 1
ATOM 4910 C C . ILE A 1 591 ? 51.569 -37.898 -118.813 1.00 91.75 591 ILE A C 1
ATOM 4912 O O . ILE A 1 591 ? 52.084 -38.481 -119.761 1.00 91.75 591 ILE A O 1
ATOM 4916 N N . GLU A 1 592 ? 50.248 -37.725 -118.761 1.00 93.75 592 GLU A N 1
ATOM 4917 C CA . GLU A 1 592 ? 49.321 -38.173 -119.815 1.00 93.75 592 GLU A CA 1
ATOM 4918 C C . GLU A 1 592 ? 49.524 -37.436 -121.149 1.00 93.75 592 GLU A C 1
ATOM 4920 O O . GLU A 1 592 ? 49.183 -37.962 -122.209 1.00 93.75 592 GLU A O 1
ATOM 4925 N N . SER A 1 593 ? 50.068 -36.217 -121.128 1.00 90.81 593 SER A N 1
ATOM 4926 C CA . SER A 1 593 ? 50.517 -35.511 -122.334 1.00 90.81 593 SER A CA 1
ATOM 4927 C C . SER A 1 593 ? 51.814 -36.123 -122.882 1.00 90.81 593 SER A C 1
ATOM 4929 O O . SER A 1 593 ? 51.889 -36.450 -124.065 1.00 90.81 593 SER A O 1
ATOM 4931 N N . GLN A 1 594 ? 52.799 -36.379 -122.013 1.00 90.94 594 GLN A N 1
ATOM 4932 C CA . GLN A 1 594 ? 54.068 -37.027 -122.374 1.00 90.94 594 GLN A CA 1
ATOM 4933 C C . GLN A 1 594 ? 53.862 -38.443 -122.939 1.00 90.94 594 GLN A C 1
ATOM 4935 O O . GLN A 1 594 ? 54.452 -38.780 -123.962 1.00 90.94 594 GLN A O 1
ATOM 4940 N N . ILE A 1 595 ? 52.978 -39.248 -122.337 1.00 89.94 595 ILE A N 1
ATOM 4941 C CA . ILE A 1 595 ? 52.624 -40.586 -122.837 1.00 89.94 595 ILE A CA 1
ATOM 4942 C C . ILE A 1 595 ? 52.010 -40.493 -124.239 1.00 89.94 595 ILE A C 1
ATOM 4944 O O . ILE A 1 595 ? 52.431 -41.229 -125.127 1.00 89.94 595 ILE A O 1
ATOM 4948 N N . ARG A 1 596 ? 51.074 -39.561 -124.474 1.00 92.06 596 ARG A N 1
ATOM 4949 C CA . ARG A 1 596 ? 50.481 -39.353 -125.809 1.00 92.06 596 ARG A CA 1
ATOM 4950 C C . ARG A 1 596 ? 51.514 -38.922 -126.850 1.00 92.06 596 ARG A C 1
ATOM 4952 O O . ARG A 1 596 ? 51.440 -39.393 -127.979 1.00 92.06 596 ARG A O 1
ATOM 4959 N N . PHE A 1 597 ? 52.482 -38.085 -126.474 1.00 91.31 597 PHE A N 1
ATOM 4960 C CA . PHE A 1 597 ? 53.581 -37.688 -127.356 1.00 91.31 597 PHE A CA 1
ATOM 4961 C C . PHE A 1 597 ? 54.464 -38.890 -127.736 1.00 91.31 597 PHE A C 1
ATOM 4963 O O . PHE A 1 597 ? 54.627 -39.177 -128.919 1.00 91.31 597 PHE A O 1
ATOM 4970 N N . VAL A 1 598 ? 54.936 -39.664 -126.753 1.00 91.12 598 VAL A N 1
ATOM 4971 C CA . VAL A 1 598 ? 55.749 -40.877 -126.985 1.00 91.12 598 VAL A CA 1
ATOM 4972 C C . VAL A 1 598 ? 54.970 -41.949 -127.763 1.00 91.12 598 VAL A C 1
ATOM 4974 O O . VAL A 1 598 ? 55.533 -42.674 -128.583 1.00 91.12 598 VAL A O 1
ATOM 4977 N N . GLU A 1 599 ? 53.658 -42.059 -127.556 1.00 90.81 599 GLU A N 1
ATOM 4978 C CA . GLU A 1 599 ? 52.809 -42.988 -128.306 1.00 90.81 599 GLU A CA 1
ATOM 4979 C C . GLU A 1 599 ? 52.565 -42.524 -129.754 1.00 90.81 599 GLU A C 1
ATOM 4981 O O . GLU A 1 599 ? 52.484 -43.365 -130.653 1.00 90.81 599 GLU A O 1
ATOM 4986 N N . GLN A 1 600 ? 52.546 -41.211 -130.011 1.00 91.62 600 GLN A N 1
ATOM 4987 C CA . GLN A 1 600 ? 52.561 -40.639 -131.361 1.00 91.62 600 GLN A CA 1
ATOM 4988 C C . GLN A 1 600 ? 53.916 -40.862 -132.060 1.00 91.62 600 GLN A C 1
ATOM 4990 O O . GLN A 1 600 ? 53.935 -41.256 -133.227 1.00 91.62 600 GLN A O 1
ATOM 4995 N N . GLU A 1 601 ? 55.045 -40.714 -131.356 1.00 88.81 601 GLU A N 1
ATOM 4996 C CA . GLU A 1 601 ? 56.371 -41.090 -131.874 1.00 88.81 601 GLU A CA 1
ATOM 4997 C C . GLU A 1 601 ? 56.431 -42.589 -132.213 1.00 88.81 601 GLU A C 1
ATOM 4999 O O . GLU A 1 601 ? 56.847 -42.960 -133.313 1.00 88.81 601 GLU A O 1
ATOM 5004 N N . ARG A 1 602 ? 55.922 -43.464 -131.330 1.00 91.38 602 ARG A N 1
ATOM 5005 C CA . ARG A 1 602 ? 55.823 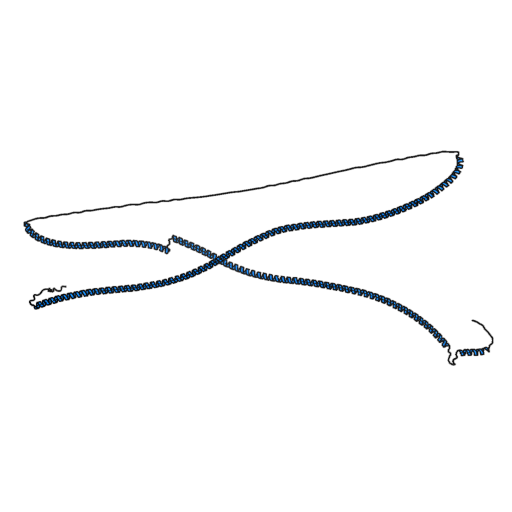-44.913 -131.592 1.00 91.38 602 ARG A CA 1
ATOM 5006 C C . ARG A 1 602 ? 54.972 -45.214 -132.829 1.00 91.38 602 ARG A C 1
ATOM 5008 O O . ARG A 1 602 ? 55.323 -46.106 -133.600 1.00 91.38 602 ARG A O 1
ATOM 5015 N N . GLN A 1 603 ? 53.867 -44.494 -133.033 1.00 90.25 603 GLN A N 1
ATOM 5016 C CA . GLN A 1 603 ? 53.045 -44.629 -134.241 1.00 90.25 603 GLN A CA 1
ATOM 5017 C C . GLN A 1 603 ? 53.801 -44.177 -135.499 1.00 90.25 603 GLN A C 1
ATOM 5019 O O . GLN A 1 603 ? 53.750 -44.891 -136.499 1.00 90.25 603 GLN A O 1
ATOM 5024 N N . SER A 1 604 ? 54.561 -43.076 -135.441 1.00 91.00 604 SER A N 1
ATOM 5025 C CA . SER A 1 604 ? 55.413 -42.622 -136.553 1.00 91.00 604 SER A CA 1
ATOM 5026 C C . SER A 1 604 ? 56.461 -43.675 -136.928 1.00 91.00 604 SER A C 1
ATOM 5028 O O . SER A 1 604 ? 56.518 -44.111 -138.077 1.00 91.00 604 SER A O 1
ATOM 5030 N N . VAL A 1 605 ? 57.215 -44.182 -135.946 1.00 88.62 605 VAL A N 1
ATOM 5031 C CA . VAL A 1 605 ? 58.226 -45.235 -136.159 1.00 88.62 605 VAL A CA 1
ATOM 5032 C C . VAL A 1 605 ? 57.588 -46.537 -136.663 1.00 88.62 605 VAL A C 1
ATOM 5034 O O . VAL A 1 605 ? 58.149 -47.214 -137.525 1.00 88.62 605 VAL A O 1
ATOM 5037 N N . SER A 1 606 ? 56.386 -46.887 -136.190 1.00 90.19 606 SER A N 1
ATOM 5038 C CA . SER A 1 606 ? 55.648 -48.056 -136.687 1.00 90.19 606 SER A CA 1
ATOM 5039 C C . SER A 1 606 ? 55.145 -47.878 -138.125 1.00 90.19 606 SER A C 1
ATOM 5041 O O . SER A 1 606 ? 55.094 -48.861 -138.870 1.00 90.19 606 SER A O 1
ATOM 5043 N N . ALA A 1 607 ? 54.776 -46.659 -138.529 1.00 89.94 607 ALA A N 1
ATOM 5044 C CA . ALA A 1 607 ? 54.404 -46.347 -139.905 1.00 89.94 607 ALA A CA 1
ATOM 5045 C C . ALA A 1 607 ? 55.632 -46.414 -140.825 1.00 89.94 607 ALA A C 1
ATOM 5047 O O . ALA A 1 607 ? 55.586 -47.091 -141.851 1.00 89.94 607 ALA A O 1
ATOM 5048 N N . GLU A 1 608 ? 56.762 -45.825 -140.415 1.00 89.00 608 GLU A N 1
ATOM 5049 C CA . GLU A 1 608 ? 58.045 -45.969 -141.114 1.00 89.00 608 GLU A CA 1
ATOM 5050 C C . GLU A 1 608 ? 58.451 -47.441 -141.268 1.00 89.00 608 GLU A C 1
ATOM 5052 O O . GLU A 1 608 ? 58.885 -47.850 -142.345 1.00 89.00 608 GLU A O 1
ATOM 5057 N N . PHE A 1 609 ? 58.270 -48.264 -140.230 1.00 87.88 609 PHE A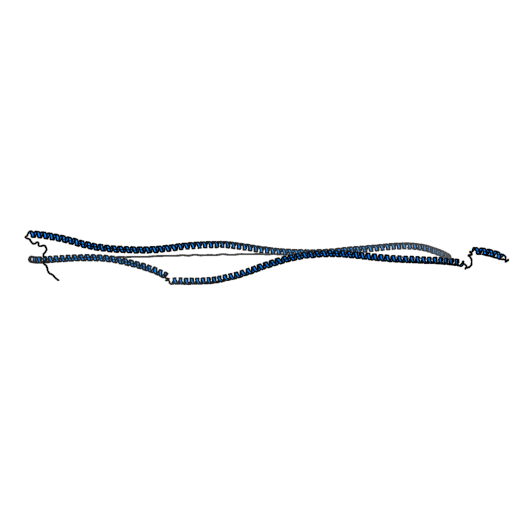 N 1
ATOM 5058 C CA . PHE A 1 609 ? 58.565 -49.696 -140.280 1.00 87.88 609 PHE A CA 1
ATOM 5059 C C . PHE A 1 609 ? 57.684 -50.448 -141.292 1.00 87.88 609 PHE A C 1
ATOM 5061 O O . PHE A 1 609 ? 58.214 -51.209 -142.107 1.00 87.88 609 PHE A O 1
ATOM 5068 N N . GLN A 1 610 ? 56.368 -50.200 -141.324 1.00 89.50 610 GLN A N 1
ATOM 5069 C CA . GLN A 1 610 ? 55.507 -50.765 -142.374 1.00 89.50 610 GLN A CA 1
ATOM 5070 C C . GLN A 1 610 ? 55.881 -50.247 -143.769 1.00 89.50 610 GLN A C 1
ATOM 5072 O O . GLN A 1 610 ? 55.853 -51.004 -144.740 1.00 89.50 610 GLN A O 1
ATOM 5077 N N . ASP A 1 611 ? 56.320 -48.994 -143.879 1.00 87.25 611 ASP A N 1
ATOM 5078 C CA . ASP A 1 611 ? 56.772 -48.420 -145.143 1.00 87.25 611 ASP A CA 1
ATOM 5079 C C . ASP A 1 611 ? 58.150 -48.961 -145.590 1.00 87.25 611 ASP A C 1
ATOM 5081 O O . ASP A 1 611 ? 58.486 -48.912 -146.777 1.00 87.25 611 ASP A O 1
ATOM 5085 N N . ARG A 1 612 ? 58.944 -49.553 -144.683 1.00 86.38 612 ARG A N 1
ATOM 5086 C CA . ARG A 1 612 ? 60.117 -50.388 -145.018 1.00 86.38 612 ARG A CA 1
ATOM 5087 C C . ARG A 1 612 ? 59.701 -51.805 -145.421 1.00 86.38 612 ARG A C 1
ATOM 5089 O O . ARG A 1 612 ? 60.179 -52.284 -146.449 1.00 86.38 612 ARG A O 1
ATOM 5096 N N . LEU A 1 613 ? 58.782 -52.444 -144.689 1.00 88.31 613 LEU A N 1
ATOM 5097 C CA . LEU A 1 613 ? 58.242 -53.764 -145.047 1.00 88.31 613 LEU A CA 1
ATOM 5098 C C . LEU A 1 613 ? 57.599 -53.760 -146.439 1.00 88.31 613 LEU A C 1
ATOM 5100 O O . LEU A 1 613 ? 57.920 -54.621 -147.251 1.00 88.31 613 LEU A O 1
ATOM 5104 N N . SER A 1 614 ? 56.787 -52.753 -146.776 1.00 85.69 614 SER A N 1
ATOM 5105 C CA . SER A 1 614 ? 56.148 -52.664 -148.098 1.00 85.69 614 SER A CA 1
ATOM 5106 C C . SER A 1 614 ? 57.160 -52.510 -149.244 1.00 85.69 614 SER A C 1
ATOM 5108 O O . SER A 1 614 ? 56.898 -52.951 -150.364 1.00 85.69 614 SER A O 1
ATOM 5110 N N . LYS A 1 615 ? 58.342 -51.927 -148.982 1.00 87.31 615 LYS A N 1
ATOM 5111 C CA . LYS A 1 615 ? 59.461 -51.882 -149.940 1.00 87.31 615 LYS A CA 1
ATOM 5112 C C . LYS A 1 615 ? 60.136 -53.251 -150.089 1.00 87.31 615 LYS A C 1
ATOM 5114 O O . LYS A 1 615 ? 60.503 -53.602 -151.205 1.00 87.31 615 LYS A O 1
ATOM 5119 N N . ILE A 1 616 ? 60.246 -54.037 -149.015 1.00 83.56 616 ILE A N 1
ATOM 5120 C CA . ILE A 1 616 ? 60.752 -55.423 -149.056 1.00 83.56 616 ILE A CA 1
ATOM 5121 C C . ILE A 1 616 ? 59.765 -56.343 -149.794 1.00 83.56 616 ILE A C 1
ATOM 5123 O O . ILE A 1 616 ? 60.180 -57.086 -150.679 1.00 83.56 616 ILE A O 1
ATOM 5127 N N . GLU A 1 617 ? 58.462 -56.241 -149.517 1.00 83.31 617 GLU A N 1
ATOM 5128 C CA . GLU A 1 617 ? 57.396 -56.984 -150.211 1.00 83.31 617 GLU A CA 1
ATOM 5129 C C . GLU A 1 617 ? 57.449 -56.730 -151.731 1.00 83.31 617 GLU A C 1
ATOM 5131 O O . GLU A 1 617 ? 57.507 -57.665 -152.528 1.00 83.31 617 GLU A O 1
ATOM 5136 N N . LYS A 1 618 ? 57.561 -55.455 -152.140 1.00 85.81 618 LYS A N 1
ATOM 5137 C CA . LYS A 1 618 ? 57.733 -55.048 -153.549 1.00 85.81 618 LYS A CA 1
ATOM 5138 C C . LYS A 1 618 ? 59.001 -55.620 -154.194 1.00 85.81 618 LYS A C 1
ATOM 5140 O O . LYS A 1 618 ? 58.995 -55.868 -155.398 1.00 85.81 618 LYS A O 1
ATOM 5145 N N . LEU A 1 619 ? 60.076 -55.835 -153.430 1.00 81.12 619 LEU A N 1
ATOM 5146 C CA . LEU A 1 619 ? 61.282 -56.512 -153.920 1.00 81.12 619 LEU A CA 1
ATOM 5147 C C . LEU A 1 619 ? 61.076 -58.030 -154.043 1.00 81.12 619 LEU A C 1
ATOM 5149 O O . LEU A 1 619 ? 61.509 -58.597 -155.046 1.00 81.12 619 LEU A O 1
ATOM 5153 N N . ARG A 1 620 ? 60.368 -58.676 -153.101 1.00 79.62 620 ARG A N 1
ATOM 5154 C CA . ARG A 1 620 ? 60.060 -60.118 -153.170 1.00 79.62 620 ARG A CA 1
ATOM 5155 C C . ARG A 1 620 ? 59.180 -60.446 -154.377 1.00 79.62 620 ARG A C 1
ATOM 5157 O O . ARG A 1 620 ? 59.583 -61.264 -155.199 1.00 79.62 620 ARG A O 1
ATOM 5164 N N . CYS A 1 621 ? 58.070 -59.731 -154.571 1.00 80.06 621 CYS A N 1
ATOM 5165 C CA . CYS A 1 621 ? 57.191 -59.942 -155.729 1.00 80.06 621 CYS A CA 1
ATOM 5166 C C . CYS A 1 621 ? 57.926 -59.717 -157.066 1.00 80.06 621 CYS A C 1
ATOM 5168 O O . CYS A 1 621 ? 57.683 -60.416 -158.047 1.00 80.06 621 CYS A O 1
ATOM 5170 N N . ARG A 1 622 ? 58.876 -58.769 -157.115 1.00 77.38 622 ARG A N 1
ATOM 5171 C CA . ARG A 1 622 ? 59.713 -58.521 -158.304 1.00 77.38 622 ARG A CA 1
ATOM 5172 C C . ARG A 1 622 ? 60.689 -59.671 -158.600 1.00 77.38 622 ARG A C 1
ATOM 5174 O O . ARG A 1 622 ? 61.057 -59.854 -159.757 1.00 77.38 622 ARG A O 1
ATOM 5181 N N . TYR A 1 623 ? 61.075 -60.446 -157.586 1.00 71.38 623 TYR A N 1
ATOM 5182 C CA . TYR A 1 623 ? 61.893 -61.658 -157.713 1.00 71.38 623 TYR A CA 1
ATOM 5183 C C . TYR A 1 623 ? 61.044 -62.883 -158.107 1.00 71.38 623 TYR A C 1
ATOM 5185 O O . TYR A 1 623 ? 61.432 -63.663 -158.976 1.00 71.38 623 TYR A O 1
ATOM 5193 N N . GLU A 1 624 ? 59.844 -63.015 -157.535 1.00 73.81 624 GLU A N 1
ATOM 5194 C CA . GLU A 1 624 ? 58.869 -64.061 -157.883 1.00 73.81 624 GLU A CA 1
ATOM 5195 C C . GLU A 1 624 ? 58.457 -63.970 -159.364 1.00 73.81 624 GLU A C 1
ATOM 5197 O O . GLU A 1 624 ? 58.528 -64.964 -160.086 1.00 73.81 624 GLU A O 1
ATOM 5202 N N . ILE A 1 625 ? 58.141 -62.765 -159.859 1.00 71.81 625 ILE A N 1
ATOM 5203 C CA . ILE A 1 625 ? 57.821 -62.524 -161.279 1.00 71.81 625 ILE A CA 1
ATOM 5204 C C . ILE A 1 625 ? 58.990 -62.917 -162.197 1.00 71.81 625 ILE A C 1
ATOM 5206 O O . ILE A 1 625 ? 58.769 -63.556 -163.225 1.00 71.81 625 ILE A O 1
ATOM 5210 N N . LEU A 1 626 ? 60.233 -62.584 -161.824 1.00 67.88 626 LEU A N 1
ATOM 5211 C CA . LEU A 1 626 ? 61.428 -62.958 -162.593 1.00 67.88 626 LEU A CA 1
ATOM 5212 C C . LEU A 1 626 ? 61.598 -64.484 -162.691 1.00 67.88 626 LEU A C 1
ATOM 5214 O O . LEU A 1 626 ? 62.057 -64.987 -163.713 1.00 67.88 626 LEU A O 1
ATOM 5218 N N . THR A 1 627 ? 61.197 -65.210 -161.645 1.00 61.16 627 THR A N 1
ATOM 5219 C CA . THR A 1 627 ? 61.272 -66.676 -161.581 1.00 61.16 627 THR A CA 1
ATOM 5220 C C . THR A 1 627 ? 60.194 -67.333 -162.452 1.00 61.16 627 THR A C 1
ATOM 5222 O O . THR A 1 627 ? 60.478 -68.289 -163.168 1.00 61.16 627 THR A O 1
ATOM 5225 N N . ILE A 1 628 ? 58.969 -66.796 -162.449 1.00 63.66 628 ILE A N 1
ATOM 5226 C CA . ILE A 1 628 ? 57.831 -67.344 -163.212 1.00 63.66 628 ILE A CA 1
ATOM 5227 C C . ILE A 1 628 ? 58.026 -67.193 -164.731 1.00 63.66 628 ILE A C 1
ATOM 5229 O O . ILE A 1 628 ? 57.652 -68.084 -165.488 1.00 63.66 628 ILE A O 1
ATOM 5233 N N . VAL A 1 629 ? 58.665 -66.109 -165.187 1.00 60.12 629 VAL A N 1
ATOM 5234 C CA . VAL A 1 629 ? 58.956 -65.863 -166.618 1.00 60.12 629 VAL A CA 1
ATOM 5235 C C . VAL A 1 629 ? 59.952 -66.880 -167.218 1.00 60.12 629 VAL A C 1
ATOM 5237 O O . VAL A 1 629 ? 60.092 -66.951 -168.436 1.00 60.12 629 VAL A O 1
ATOM 5240 N N . MET A 1 630 ? 60.618 -67.700 -166.396 1.00 53.03 630 MET A N 1
ATOM 5241 C CA . MET A 1 630 ? 61.641 -68.664 -166.828 1.00 53.03 630 MET A CA 1
ATOM 5242 C C . MET A 1 630 ? 61.129 -70.102 -167.080 1.00 53.03 630 MET A C 1
ATOM 5244 O O . MET A 1 630 ? 61.955 -70.972 -167.354 1.00 53.03 630 MET A O 1
ATOM 5248 N N . MET A 1 631 ? 59.817 -70.385 -167.016 1.00 47.66 631 MET A N 1
ATOM 5249 C CA . MET A 1 631 ? 59.267 -71.738 -167.266 1.00 47.66 631 MET A CA 1
ATOM 5250 C C . MET A 1 631 ? 58.424 -71.859 -168.561 1.00 47.66 631 MET A C 1
ATOM 5252 O O . MET A 1 631 ? 57.559 -71.015 -168.797 1.00 47.66 631 MET A O 1
ATOM 5256 N N . PRO A 1 632 ? 58.638 -72.908 -169.391 1.00 48.50 632 PRO A N 1
ATOM 5257 C CA . PRO A 1 632 ? 57.888 -73.175 -170.627 1.00 48.50 632 PRO A CA 1
ATOM 5258 C C . PRO A 1 632 ? 56.733 -74.197 -170.451 1.00 48.50 632 PRO A C 1
ATOM 5260 O O . PRO A 1 632 ? 56.677 -74.883 -169.430 1.00 48.50 632 PRO A O 1
ATOM 5263 N N . PRO A 1 633 ? 55.820 -74.331 -171.439 1.00 47.59 633 PRO A N 1
ATOM 5264 C CA . PRO A 1 633 ? 54.671 -75.239 -171.373 1.00 47.59 633 PRO A CA 1
ATOM 5265 C C . PRO A 1 633 ? 54.939 -76.679 -171.867 1.00 47.59 633 PRO A C 1
ATOM 5267 O O . PRO A 1 633 ? 55.891 -76.952 -172.592 1.00 47.59 633 PRO A O 1
ATOM 5270 N N . GLU A 1 634 ? 54.024 -77.563 -171.464 1.00 48.84 634 GLU A N 1
ATOM 5271 C CA . GLU A 1 634 ? 53.910 -79.019 -171.668 1.00 48.84 634 GLU A CA 1
ATOM 5272 C C . GLU A 1 634 ? 54.472 -79.605 -172.988 1.00 48.84 634 GLU A C 1
ATOM 5274 O O . GLU A 1 634 ? 54.073 -79.198 -174.078 1.00 48.84 634 GLU A O 1
ATOM 5279 N N . GLY A 1 635 ? 55.296 -80.664 -172.893 1.00 49.75 635 GLY A N 1
ATOM 5280 C CA . GLY A 1 635 ? 55.525 -81.595 -174.016 1.00 49.75 635 GLY A CA 1
ATOM 5281 C C . GLY A 1 635 ? 56.898 -82.278 -174.119 1.00 49.75 635 GLY A C 1
ATOM 5282 O O . GLY A 1 635 ? 56.983 -83.345 -174.722 1.00 49.75 635 GLY A O 1
ATOM 5283 N N . GLU A 1 636 ? 57.960 -81.718 -173.533 1.00 37.53 636 GLU A N 1
ATOM 5284 C CA . GLU A 1 636 ? 59.320 -82.292 -173.562 1.00 37.53 636 GLU A CA 1
ATOM 5285 C C . GLU A 1 636 ? 59.985 -82.306 -172.173 1.00 37.53 636 GLU A C 1
ATOM 5287 O O . GLU A 1 636 ? 59.581 -81.578 -171.268 1.00 37.53 636 GLU A O 1
ATOM 5292 N N . GLU A 1 637 ? 61.030 -83.127 -172.019 1.00 46.03 637 GLU A N 1
ATOM 5293 C CA . GLU A 1 637 ? 61.869 -83.202 -170.813 1.00 46.03 637 GLU A CA 1
ATOM 5294 C C . GLU A 1 637 ? 62.589 -81.880 -170.486 1.00 46.03 637 GLU A C 1
ATOM 5296 O O . GLU A 1 637 ? 62.930 -81.091 -171.375 1.00 46.03 637 GLU A O 1
ATOM 5301 N N . GLU A 1 638 ? 62.890 -81.679 -169.197 1.00 52.16 638 GLU A N 1
ATOM 5302 C CA . GLU A 1 638 ? 63.585 -80.500 -168.675 1.00 52.16 638 GLU A CA 1
ATOM 5303 C C . GLU A 1 638 ? 64.945 -80.265 -169.353 1.00 52.16 638 GLU A C 1
ATOM 5305 O O . GLU A 1 638 ? 65.863 -81.084 -169.281 1.00 52.16 638 GLU A O 1
ATOM 5310 N N . LYS A 1 639 ? 65.110 -79.092 -169.974 1.00 42.06 639 LYS A N 1
ATOM 5311 C CA . LYS A 1 639 ? 66.357 -78.680 -170.638 1.00 42.06 639 LYS A CA 1
ATOM 5312 C C . LYS A 1 639 ? 66.901 -77.423 -169.976 1.00 42.06 639 LYS A C 1
ATOM 5314 O O . LYS A 1 639 ? 66.608 -76.302 -170.384 1.00 42.06 639 LYS A O 1
ATOM 5319 N N . THR A 1 640 ? 67.692 -77.623 -168.923 1.00 60.75 640 THR A N 1
ATOM 5320 C CA . THR A 1 640 ? 68.373 -76.548 -168.189 1.00 60.75 640 THR A CA 1
ATOM 5321 C C . THR A 1 640 ? 69.364 -75.796 -169.090 1.00 60.75 640 THR A C 1
ATOM 5323 O O . THR A 1 640 ? 69.797 -76.294 -170.131 1.00 60.75 640 THR A O 1
ATOM 5326 N N . GLN A 1 641 ? 69.763 -74.594 -168.668 1.00 50.03 641 GLN A N 1
ATOM 5327 C CA . GLN A 1 641 ? 70.540 -73.612 -169.443 1.00 50.03 641 GLN A CA 1
ATOM 5328 C C . GLN A 1 641 ? 71.778 -74.183 -170.175 1.00 50.03 641 GLN A C 1
ATOM 5330 O O . GLN A 1 641 ? 72.083 -73.761 -171.290 1.00 50.03 641 GLN A O 1
ATOM 5335 N N . THR A 1 642 ? 72.443 -75.191 -169.601 1.00 55.66 642 THR A N 1
ATOM 5336 C CA . THR A 1 642 ? 73.591 -75.912 -170.181 1.00 55.66 642 THR A CA 1
ATOM 5337 C C . THR A 1 642 ? 73.303 -76.535 -171.556 1.00 55.66 642 THR A C 1
ATOM 5339 O O . THR A 1 642 ? 74.177 -76.530 -172.422 1.00 55.66 642 THR A O 1
ATOM 5342 N N . TYR A 1 643 ? 72.081 -77.032 -171.794 1.00 60.66 643 TYR A N 1
ATOM 5343 C CA . TYR A 1 643 ? 71.683 -77.637 -173.075 1.00 60.66 643 TYR A CA 1
ATOM 5344 C C . TYR A 1 643 ? 71.693 -76.611 -174.219 1.00 60.66 643 TYR A C 1
ATOM 5346 O O . TYR A 1 643 ? 72.188 -76.887 -175.313 1.00 60.66 643 TYR A O 1
ATOM 5354 N N . TYR A 1 644 ? 71.208 -75.394 -173.953 1.00 60.78 644 TYR A N 1
ATOM 5355 C CA . TYR A 1 644 ? 71.176 -74.316 -174.944 1.00 60.78 644 TYR A CA 1
ATOM 5356 C C . TYR A 1 644 ? 72.581 -73.847 -175.339 1.00 60.78 644 TYR A C 1
ATOM 5358 O O . TYR A 1 644 ? 72.815 -73.569 -176.513 1.00 60.78 644 TYR A O 1
ATOM 5366 N N . VAL A 1 645 ? 73.537 -73.830 -174.401 1.00 61.22 645 VAL A N 1
ATOM 5367 C CA . VAL A 1 645 ? 74.941 -73.486 -174.695 1.00 61.22 645 VAL A CA 1
ATOM 5368 C C . VAL A 1 645 ? 75.562 -74.488 -175.677 1.00 61.22 645 VAL A C 1
ATOM 5370 O O . VAL A 1 645 ? 76.185 -74.075 -176.653 1.00 61.22 645 VAL A O 1
ATOM 5373 N N . ILE A 1 646 ? 75.342 -75.792 -175.476 1.00 58.56 646 ILE A N 1
ATOM 5374 C CA . ILE A 1 646 ? 75.859 -76.841 -176.374 1.00 58.56 646 ILE A CA 1
ATOM 5375 C C . ILE A 1 646 ? 75.229 -76.717 -177.771 1.00 58.56 646 ILE A C 1
ATOM 5377 O O . ILE A 1 646 ? 75.942 -76.706 -178.775 1.00 58.56 646 ILE A O 1
ATOM 5381 N N . LYS A 1 647 ? 73.906 -76.532 -177.847 1.00 52.31 647 LYS A N 1
ATOM 5382 C CA . LYS A 1 647 ? 73.179 -76.433 -179.124 1.00 52.31 647 LYS A CA 1
ATOM 5383 C C . LYS A 1 647 ? 73.541 -75.178 -179.935 1.00 52.31 647 LYS A C 1
ATOM 5385 O O . LYS A 1 647 ? 73.514 -75.208 -181.163 1.00 52.31 647 LYS A O 1
ATOM 5390 N N . VAL A 1 648 ? 73.937 -74.089 -179.268 1.00 55.47 648 VAL A N 1
ATOM 5391 C CA . VAL A 1 648 ? 74.486 -72.884 -179.920 1.00 55.47 648 VAL A CA 1
ATOM 5392 C C . VAL A 1 648 ? 75.868 -73.147 -180.531 1.00 55.47 648 VAL A C 1
ATOM 5394 O O . VAL A 1 648 ? 76.123 -72.690 -181.645 1.00 55.47 648 VAL A O 1
ATOM 5397 N N . VAL A 1 649 ? 76.741 -73.916 -179.867 1.00 56.62 649 VAL A N 1
ATOM 5398 C CA . VAL A 1 649 ? 78.052 -74.315 -180.424 1.00 56.62 649 VAL A CA 1
ATOM 5399 C C . VAL A 1 649 ? 77.884 -75.200 -181.667 1.00 56.62 649 VAL A C 1
ATOM 5401 O O . VAL A 1 649 ? 78.586 -75.012 -182.661 1.00 56.62 649 VAL A O 1
ATOM 5404 N N . GLU A 1 650 ? 76.917 -76.117 -181.640 1.00 51.31 650 GLU A N 1
ATOM 5405 C CA . GLU A 1 650 ? 76.615 -77.040 -182.742 1.00 51.31 650 GLU A CA 1
ATOM 5406 C C . GLU A 1 650 ? 76.065 -76.306 -183.987 1.00 51.31 650 GLU A C 1
ATOM 5408 O O . GLU A 1 650 ? 76.520 -76.530 -185.114 1.00 51.31 650 GLU A O 1
ATOM 5413 N N . LEU A 1 651 ? 75.162 -75.336 -183.786 1.00 51.66 651 LEU A N 1
ATOM 5414 C CA . LEU A 1 651 ? 74.639 -74.480 -184.860 1.00 51.66 651 LEU A CA 1
ATOM 5415 C C . LEU A 1 651 ? 75.699 -73.521 -185.436 1.00 51.66 651 LEU A C 1
ATOM 5417 O O . LEU A 1 651 ? 75.714 -73.291 -186.647 1.00 51.66 651 LEU A O 1
ATOM 5421 N N . LEU A 1 652 ? 76.618 -73.002 -184.613 1.00 48.81 652 LEU A N 1
ATOM 5422 C CA . LEU A 1 652 ? 77.721 -72.142 -185.072 1.00 48.81 652 LEU A CA 1
ATOM 5423 C C . LEU A 1 652 ? 78.710 -72.869 -185.996 1.00 48.81 652 LEU A C 1
ATOM 5425 O O . LEU A 1 652 ? 79.238 -72.250 -186.925 1.00 48.81 652 LEU A O 1
ATOM 5429 N N . TYR A 1 653 ? 78.927 -74.172 -185.788 1.00 51.91 653 TYR A N 1
ATOM 5430 C CA . TYR A 1 653 ? 79.732 -74.995 -186.697 1.00 51.91 653 TYR A CA 1
ATOM 5431 C C . TYR A 1 653 ? 79.060 -75.188 -188.062 1.00 51.91 653 TYR A C 1
ATOM 5433 O O . TYR A 1 653 ? 79.733 -75.132 -189.090 1.00 51.91 653 TYR A O 1
ATOM 5441 N N . CYS A 1 654 ? 77.734 -75.354 -188.092 1.00 47.03 654 CYS A N 1
ATOM 5442 C CA . CYS A 1 654 ? 76.987 -75.509 -189.343 1.00 47.03 654 CYS A CA 1
ATOM 5443 C C . CYS A 1 654 ? 76.849 -74.186 -190.122 1.00 47.03 654 CYS A C 1
ATOM 5445 O O . CYS A 1 654 ? 76.862 -74.187 -191.352 1.00 47.03 654 CYS A O 1
ATOM 5447 N N . TRP A 1 655 ? 76.735 -73.047 -189.429 1.00 43.44 655 TRP A N 1
ATOM 5448 C CA . TRP A 1 655 ? 76.486 -71.747 -190.065 1.00 43.44 655 TRP A CA 1
ATOM 5449 C C . TRP A 1 655 ? 77.727 -71.148 -190.754 1.00 43.44 655 TRP A C 1
ATOM 5451 O O . TRP A 1 655 ? 77.614 -70.574 -191.838 1.00 43.44 655 TRP A O 1
ATOM 5461 N N . ASN A 1 656 ? 78.927 -71.355 -190.195 1.00 42.81 656 ASN A N 1
ATOM 5462 C CA . ASN A 1 656 ? 80.189 -70.876 -190.785 1.00 42.81 656 ASN A CA 1
ATOM 5463 C C . ASN A 1 656 ? 80.590 -71.578 -192.102 1.00 42.81 656 ASN A C 1
ATOM 5465 O O . ASN A 1 656 ? 81.566 -71.175 -192.734 1.00 42.81 656 ASN A O 1
ATOM 5469 N N . ALA A 1 657 ? 79.853 -72.601 -192.543 1.00 42.94 657 ALA A N 1
ATOM 5470 C CA . ALA A 1 657 ? 80.124 -73.309 -193.793 1.00 42.94 657 ALA A CA 1
ATOM 5471 C C . ALA A 1 657 ? 79.522 -72.640 -195.049 1.00 42.94 657 ALA A C 1
ATOM 5473 O O . ALA A 1 657 ? 79.864 -73.056 -196.155 1.00 42.94 657 ALA A O 1
ATOM 5474 N N . PHE A 1 658 ? 78.629 -71.641 -194.915 1.00 35.84 658 PHE A N 1
ATOM 5475 C CA . PHE A 1 658 ? 77.800 -71.182 -196.047 1.00 35.84 658 PHE A CA 1
ATOM 5476 C C . PHE A 1 658 ? 77.913 -69.700 -196.454 1.00 35.84 658 PHE A C 1
ATOM 5478 O O . PHE A 1 658 ? 77.367 -69.341 -197.493 1.00 35.84 658 PHE A O 1
ATOM 5485 N N . ASN A 1 659 ? 78.614 -68.822 -195.722 1.00 30.98 659 ASN A N 1
ATOM 5486 C CA . ASN A 1 659 ? 78.799 -67.436 -196.186 1.00 30.98 659 ASN A CA 1
ATOM 5487 C C . ASN A 1 659 ? 80.180 -66.838 -195.898 1.00 30.98 659 ASN A C 1
ATOM 5489 O O . ASN A 1 659 ? 80.667 -66.821 -194.771 1.00 30.98 659 ASN A O 1
ATOM 5493 N N . GLN A 1 660 ? 80.780 -66.285 -196.953 1.00 39.50 660 GLN A N 1
ATOM 5494 C CA . GLN A 1 660 ? 81.956 -65.420 -196.888 1.00 39.50 660 GLN A CA 1
ATOM 5495 C C . GLN A 1 660 ? 81.533 -63.945 -196.697 1.00 39.50 660 GLN A C 1
ATOM 5497 O O . GLN A 1 660 ? 80.365 -63.606 -196.839 1.00 39.50 660 GLN A O 1
ATOM 5502 N N . LEU A 1 661 ? 82.523 -63.066 -196.478 1.00 37.31 661 LEU A N 1
ATOM 5503 C CA . LEU A 1 661 ? 82.444 -61.592 -196.588 1.00 37.31 661 LEU A CA 1
ATOM 5504 C C . LEU A 1 661 ? 81.726 -60.809 -195.453 1.00 37.31 661 LEU A C 1
ATOM 5506 O O . LEU A 1 661 ? 80.625 -60.306 -195.620 1.00 37.31 661 LEU A O 1
ATOM 5510 N N . LYS A 1 662 ? 82.457 -60.630 -194.334 1.00 40.31 662 LYS A N 1
ATOM 5511 C CA . LYS A 1 662 ? 83.035 -59.346 -193.822 1.00 40.31 662 LYS A CA 1
ATOM 5512 C C . LYS A 1 662 ? 82.204 -58.024 -193.857 1.00 40.31 662 LYS A C 1
ATOM 5514 O O . LYS A 1 662 ? 81.568 -57.762 -194.869 1.00 40.31 662 LYS A O 1
ATOM 5519 N N . PRO A 1 663 ? 82.500 -57.030 -192.971 1.00 55.69 663 PRO A N 1
ATOM 5520 C CA . PRO A 1 663 ? 83.114 -57.100 -191.627 1.00 55.69 663 PRO A CA 1
ATOM 5521 C C . PRO A 1 663 ? 82.533 -56.108 -190.561 1.00 55.69 663 PRO A C 1
ATOM 5523 O O . PRO A 1 663 ? 81.650 -55.307 -190.836 1.00 55.69 663 PRO A O 1
ATOM 5526 N N . PHE A 1 664 ? 83.115 -56.176 -189.351 1.00 40.91 664 PHE A N 1
ATOM 5527 C CA . PHE A 1 664 ? 83.347 -55.149 -188.293 1.00 40.91 664 PHE A CA 1
ATOM 5528 C C . PHE A 1 664 ? 83.238 -53.638 -188.671 1.00 40.91 664 PHE A C 1
ATOM 5530 O O . PHE A 1 664 ? 83.492 -53.331 -189.837 1.00 40.91 664 PHE A O 1
ATOM 5537 N N . PRO A 1 665 ? 83.046 -52.677 -187.709 1.00 58.88 665 PRO A N 1
ATOM 5538 C CA . PRO A 1 665 ? 83.600 -52.720 -186.329 1.00 58.88 665 PRO A CA 1
ATOM 5539 C C . PRO A 1 665 ? 82.812 -52.054 -185.145 1.00 58.88 665 PRO A C 1
ATOM 5541 O O . PRO A 1 665 ? 81.844 -51.348 -185.370 1.00 58.88 665 PRO A O 1
ATOM 5544 N N . LEU A 1 666 ? 83.314 -52.274 -183.904 1.00 41.25 666 LEU A N 1
ATOM 5545 C CA . LEU A 1 666 ? 83.590 -51.339 -182.758 1.00 41.25 666 LEU A CA 1
ATOM 5546 C C . LEU A 1 666 ? 82.597 -50.195 -182.371 1.00 41.25 666 LEU A C 1
ATOM 5548 O O . LEU A 1 666 ? 81.959 -49.603 -183.225 1.00 41.25 666 LEU A O 1
ATOM 5552 N N . SER A 1 667 ? 82.485 -49.724 -181.112 1.00 43.56 667 SER A N 1
ATOM 5553 C CA . SER A 1 667 ? 83.161 -50.033 -179.822 1.00 43.56 667 SER A CA 1
ATOM 5554 C C . SER A 1 667 ? 82.468 -49.341 -178.628 1.00 43.56 667 SER A C 1
ATOM 5556 O O . SER A 1 667 ? 81.811 -48.321 -178.839 1.00 43.56 667 SER A O 1
ATOM 5558 N N . SER A 1 668 ? 82.816 -49.784 -177.404 1.00 47.31 668 SER A N 1
ATOM 5559 C CA . SER A 1 668 ? 82.539 -49.252 -176.040 1.00 47.31 668 SER A CA 1
ATOM 5560 C C . SER A 1 668 ? 81.601 -50.144 -175.232 1.00 47.31 668 SER A C 1
ATOM 5562 O O . SER A 1 668 ? 80.393 -50.146 -175.541 1.00 47.31 668 SER A O 1
#

Secondary structure (DSSP, 8-state):
---PPP----TT-------HHHHHHHHHHHHHHHHHHHHHHHHHHHHHHHHHHHHHHHHHHHHHHHHHHHHHHHHHHHHHHHHHHHHHHHHHHHHHHHHHHHHHHHHHHHHHHHHHHHHHHHHHHHHHHHHHHHHHHHHHHHHHHHHHHHHHHHHHHHHHHHHHHHHHHHHHHHHHHHHHHHHHHHHHHHHHHHHHHHHHHHHHHHHHHHHHHHHHHHHHHHHHHHHHHHHHHHHHHHHHHHHHHHHHHHHHHHHHHHHHHHHHHHHHHHHHHHHHHHHHHHHHHHTT-------------------------------------------------------------------------SHHHHHHHHHHHHHHHHHHHHHHHHHHHHHHHHHHHHHHHHHHHHHHHHHHHHHHHHHHHHHHHHHHHHHHHHHHHHHHHHHHHHHHHHT---HHHHHHHHHHHHHHHHHHHHHHHHHHHHHHHHHHHHHHHHHHHHHHHHHHHHHHHHHHHHHHHHHHHHHHHHHHHHHHHHHHHHHHHHHHHHHHHHHHHHHHHHHHHHHHHHHHHHHHHHHHHHHHHHHHHHHHHHHHHHHHHHHHHHHHHHHHHHHHHHHHHHHHHHHHHHHHTT---SSS----HHHHHHHHHHHHHHHTTS----------

Sequence (668 aa):
MKPPLCLDWDDGFAVPVANAENKALEEELQKLQKEKANLKNQLTDFEERIEAMTSHLKNVRQEFNFTQSLYRARENEIETEEHFKALAERELGRLKKEIQRLENEMVSLREKKNSQENNIFKATQKLEALRCQMNWDQQALEAWLEESAHKDNDAVTIQKYAQQDDGKLRVLTQQVEKMTMEANQKRKILDNELTETISAQIELDKAAEDFRRVHHERQELIRQWESTIEQMQKRDQEIDHCALLLAQVRQEIRKKEDVIKEKIRFLANETGNNVEYEKRISVADRQAAKLRLDYQNQDAYRVQLQDECFLCTLHFNPLCLVTLFRLSHVKDQNVNLSNKLKFVTEKTLSLEEKAFRMEEILKEEEKIVKEKETQMNQLKELHFKKTQELQIQREKEKSIIAEIEGTRASLKNLNSRLRILDADTLKQQEIMYNQDFYIQQVERRLSRLKGDVNTDERQVLEAKVVELTKTLEEKKDAYNLLHAQHKKLQSDVHFIKRAMDKTGEEMTGLMIRIDELNLFNDKSDKELKKAKALKQDLMIEDNLLKLELKRLRDTLYNKAEQVLSLEKRKLQLNTAMEERTEEIKVHKAMIESQIRFVEQERQSVSAEFQDRLSKIEKLRCRYEILTIVMMPPEGEEEKTQTYYVIKVVELLYCWNAFNQLKPFPLSS

Organism: NCBI:txid2587831